Protein 6Z0M (pdb70)

Solvent-accessible surface area: 20948 Å² total; per-residue (Å²): 48,11,61,47,10,57,40,49,0,68,18,0,102,122,122,64,56,43,103,149,127,0,56,60,10,27,69,84,0,86,34,5,52,166,20,14,51,36,3,85,64,63,2,112,80,36,89,97,36,17,50,42,10,60,37,50,1,77,14,0,98,129,100,60,56,45,90,32,55,0,26,23,7,36,10,8,0,82,4,1,58,150,67,4,48,46,0,96,64,78,2,109,71,16,104,98,68,15,50,50,15,54,40,55,2,75,16,0,99,137,101,61,56,47,103,123,104,0,46,28,1,49,72,96,2,96,29,9,54,144,77,20,60,58,3,126,63,113,2,110,78,35,102,97,38,13,63,40,12,55,38,49,0,70,18,0,104,122,125,65,58,49,107,150,46,1,56,53,3,30,70,58,0,77,20,3,53,158,68,8,39,44,4,114,71,64,7,123,80,35,93,98,48,15,60,38,5,57,43,48,0,74,20,0,101,122,130,64,59,43,107,127,73,1,56,42,0,45,68,89,0,84,48,6,52,155,76,20,58,62,7,85,62,113,3,119,78,34,104,96,50,24,58,36,12,57,28,51,1,87,20,0,105,127,123,64,58,53,90,151,48,0,52,48,1,33,66,57,0,87,20,5,52,165,71,16,61,44,0,87,65,43,2,116,80,34,103,97,58,12,64,40,12,58,36,50,0,90,20,0,105,131,120,65,56,42,90,145,120,0,52,58,9,40,75,83,0,90,32,6,56,133,14,13,57,58,4,84,65,66,2,112,78,37,104,98,53,12,57,41,8,69,42,49,0,68,20,0,98,118,127,64,60,47,93,48,36,0,21,13,5,37,7,10,0,61,15,5,56,154,67,11,41,51,0,97,66,74,3,111,69,14,103,97

Structure (mmCIF, N/CA/C/O backbone):
data_6Z0M
#
_entry.id   6Z0M
#
_cell.length_a   76.875
_cell.length_b   73.097
_cell.length_c   84.128
_cell.angle_alpha   90.000
_cell.angle_beta   105.020
_cell.angle_gamma   90.000
#
_symmetry.space_group_name_H-M   'C 1 2 1'
#
loop_
_entity.id
_entity.type
_entity.pdbx_description
1 polymer 'Positive Strand'
2 polymer 'Cys-Ncap strand'
3 non-polymer 'SULFATE ION'
4 non-polymer 'ZINC ION'
5 water water
#
loop_
_atom_site.group_PDB
_atom_site.id
_atom_site.type_symbol
_atom_site.label_atom_id
_atom_site.label_alt_id
_atom_site.label_comp_id
_atom_site.label_asym_id
_atom_site.label_entity_id
_atom_site.label_seq_id
_atom_site.pdbx_PDB_ins_code
_atom_site.Cartn_x
_atom_site.Cartn_y
_atom_site.Cartn_z
_atom_site.occupancy
_atom_site.B_iso_or_equiv
_atom_site.auth_seq_id
_atom_site.auth_comp_id
_atom_site.auth_asym_id
_atom_site.auth_atom_id
_atom_site.pdbx_PDB_model_num
ATOM 7 N N . ASN A 1 2 ? 4.594 1.871 35.344 1.00 46.07 1 ASN A N 1
ATOM 8 C CA . ASN A 1 2 ? 5.053 0.534 35.707 1.00 41.56 1 ASN A CA 1
ATOM 9 C C . ASN A 1 2 ? 4.322 -0.542 34.913 1.00 36.61 1 ASN A C 1
ATOM 10 O O . ASN A 1 2 ? 3.119 -0.751 35.079 1.00 31.44 1 ASN A O 1
ATOM 21 N N . LEU A 1 3 ? 5.067 -1.237 34.053 1.00 34.88 2 LEU A N 1
ATOM 22 C CA . LEU A 1 3 ? 4.454 -2.241 33.193 1.00 33.62 2 LEU A CA 1
ATOM 23 C C . LEU A 1 3 ? 4.010 -3.468 33.980 1.00 28.11 2 LEU A C 1
ATOM 24 O O . LEU A 1 3 ? 3.002 -4.091 33.630 1.00 28.39 2 LEU A O 1
ATOM 40 N N . ALA A 1 4 ? 4.734 -3.824 35.043 1.00 30.60 3 ALA A N 1
ATOM 41 C CA . ALA A 1 4 ? 4.321 -4.956 35.866 1.00 32.77 3 ALA A CA 1
ATOM 42 C C . ALA A 1 4 ? 2.949 -4.715 36.482 1.00 29.10 3 ALA A C 1
ATOM 43 O O . ALA A 1 4 ? 2.132 -5.640 36.584 1.00 27.23 3 ALA A O 1
ATOM 50 N N . ALA A 1 5 ? 2.676 -3.476 36.898 1.00 28.41 4 ALA A N 1
ATOM 51 C CA . ALA A 1 5 ? 1.366 -3.156 37.456 1.00 26.39 4 ALA A CA 1
ATOM 52 C C . ALA A 1 5 ? 0.271 -3.304 36.408 1.00 25.06 4 ALA A C 1
ATOM 53 O O . ALA A 1 5 ? -0.836 -3.762 36.717 1.00 23.34 4 ALA A O 1
ATOM 60 N N . LEU A 1 6 ? 0.550 -2.905 35.165 1.00 20.84 5 LEU A N 1
ATOM 61 C CA . LEU A 1 6 ? -0.442 -3.056 34.108 1.00 20.25 5 LEU A CA 1
ATOM 62 C C . LEU A 1 6 ? -0.711 -4.525 33.809 1.00 19.04 5 LEU A C 1
ATOM 63 O O . LEU A 1 6 ? -1.861 -4.914 33.583 1.00 19.86 5 LEU A O 1
ATOM 79 N N . ARG A 1 7 ? 0.335 -5.357 33.801 1.00 20.48 6 ARG A N 1
ATOM 80 C CA . ARG A 1 7 ? 0.128 -6.787 33.592 1.00 19.75 6 ARG A CA 1
ATOM 81 C C . ARG A 1 7 ? -0.714 -7.387 34.708 1.00 19.39 6 ARG A C 1
ATOM 82 O O . ARG A 1 7 ? -1.612 -8.197 34.451 1.00 20.56 6 ARG A O 1
ATOM 103 N N . SER A 1 8 ? -0.434 -7.010 35.957 1.00 20.78 7 SER A N 1
ATOM 104 C CA . SER A 1 8 ? -1.239 -7.505 37.068 1.00 22.71 7 SER A CA 1
ATOM 105 C C . SER A 1 8 ? -2.700 -7.111 36.901 1.00 20.50 7 SER A C 1
ATOM 106 O O . SER A 1 8 ? -3.599 -7.931 37.116 1.00 20.66 7 SER A O 1
ATOM 114 N N . GLU A 1 9 ? -2.957 -5.862 36.508 1.00 19.41 8 GLU A N 1
ATOM 115 C CA . GLU A 1 9 ? -4.335 -5.417 36.323 1.00 20.59 8 GLU A CA 1
ATOM 116 C C . GLU A 1 9 ? -5.008 -6.165 35.180 1.00 18.48 8 GLU A C 1
ATOM 117 O O . GLU A 1 9 ? -6.185 -6.531 35.278 1.00 19.63 8 GLU A O 1
ATOM 129 N N . LEU A 1 10 ? -4.287 -6.388 34.081 1.00 17.87 9 LEU A N 1
ATOM 130 C CA . LEU A 1 10 ? -4.863 -7.126 32.963 1.00 15.68 9 LEU A CA 1
ATOM 131 C C . LEU A 1 10 ? -5.254 -8.533 33.397 1.00 16.12 9 LEU A C 1
ATOM 132 O O . LEU A 1 10 ? -6.359 -9.005 33.105 1.00 15.80 9 LEU A O 1
ATOM 148 N N . GLN A 1 11 ? -4.360 -9.212 34.115 1.00 16.13 10 GLN A N 1
ATOM 149 C CA . GLN A 1 11 ? -4.656 -10.566 34.564 1.00 15.68 10 GLN A CA 1
ATOM 150 C C . GLN A 1 11 ? -5.790 -10.580 35.579 1.00 15.96 10 GLN A C 1
ATOM 151 O O . GLN A 1 11 ? -6.584 -11.527 35.602 1.00 16.25 10 GLN A O 1
ATOM 165 N N . ALA A 1 12 ? -5.898 -9.535 36.404 1.00 15.98 11 ALA A N 1
ATOM 166 C CA . ALA A 1 12 ? -7.023 -9.435 37.327 1.00 17.54 11 ALA A CA 1
ATOM 167 C C . ALA A 1 12 ? -8.338 -9.312 36.570 1.00 15.43 11 ALA A C 1
ATOM 168 O O . ALA A 1 12 ? -9.338 -9.942 36.935 1.00 17.00 11 ALA A O 1
ATOM 175 N N . LEU A 1 13 ? -8.361 -8.491 35.518 1.00 15.68 12 LEU A N 1
ATOM 176 C CA . LEU A 1 13 ? -9.572 -8.356 34.717 1.00 15.53 12 LEU A CA 1
ATOM 177 C C . LEU A 1 13 ? -9.938 -9.678 34.056 1.00 14.78 12 LEU A C 1
ATOM 178 O O . LEU A 1 13 ? -11.122 -10.002 33.914 1.00 16.60 12 LEU A O 1
ATOM 194 N N . ARG A 1 14 ? -8.936 -10.459 33.645 1.00 15.26 13 ARG A N 1
ATOM 195 C CA . ARG A 1 14 ? -9.224 -11.771 33.076 1.00 14.77 13 ARG A CA 1
ATOM 196 C C . ARG A 1 14 ? -9.816 -12.699 34.129 1.00 16.07 13 ARG A C 1
ATOM 197 O O . ARG A 1 14 ? -10.826 -13.368 33.881 1.00 18.06 13 ARG A O 1
ATOM 218 N N . ARG A 1 15 ? -9.200 -12.752 35.314 1.00 16.34 14 ARG A N 1
ATOM 219 C CA . ARG A 1 15 ? -9.756 -13.558 36.396 1.00 17.48 14 ARG A CA 1
ATOM 220 C C . ARG A 1 15 ? -11.191 -13.160 36.697 1.00 16.07 14 ARG A C 1
ATOM 221 O O . ARG A 1 15 ? -12.011 -14.012 37.056 1.00 18.99 14 ARG A O 1
ATOM 242 N N . GLU A 1 16 ? -11.513 -11.878 36.559 1.00 16.85 15 GLU A N 1
ATOM 243 C CA . GLU A 1 16 ? -12.824 -11.369 36.929 1.00 18.70 15 GLU A CA 1
ATOM 244 C C . GLU A 1 16 ? -13.868 -11.545 35.837 1.00 16.28 15 GLU A C 1
ATOM 245 O O . GLU A 1 16 ? -15.033 -11.205 36.060 1.00 19.81 15 GLU A O 1
ATOM 257 N N . GLY A 1 17 ? -13.495 -12.075 34.677 1.00 17.09 16 GLY A N 1
ATOM 258 C CA . GLY A 1 17 ? -14.467 -12.357 33.645 1.00 18.04 16 GLY A CA 1
ATOM 259 C C . GLY A 1 17 ? -14.753 -11.217 32.700 1.00 17.02 16 GLY A C 1
ATOM 260 O O . GLY A 1 17 ? -15.821 -11.202 32.081 1.00 17.56 16 GLY A O 1
ATOM 264 N N . PHE A 1 18 ? -13.840 -10.258 32.570 1.00 16.58 17 PHE A N 1
ATOM 265 C CA . PHE A 1 18 ? -14.020 -9.193 31.600 1.00 17.72 17 PHE A CA 1
ATOM 266 C C . PHE A 1 18 ? -13.790 -9.725 30.184 1.00 17.98 17 PHE A C 1
ATOM 267 O O . PHE A 1 18 ? -13.268 -10.824 29.977 1.00 18.81 17 PHE A O 1
ATOM 284 N N . SER A 1 19 ? -14.205 -8.924 29.200 1.00 19.56 18 SER A N 1
ATOM 285 C CA . SER A 1 19 ? -14.219 -9.299 27.788 1.00 18.34 18 SER A CA 1
ATOM 286 C C . SER A 1 19 ? -12.926 -9.987 27.362 1.00 17.01 18 SER A C 1
ATOM 287 O O . SER A 1 19 ? -11.870 -9.344 27.318 1.00 19.81 18 SER A O 1
ATOM 295 N N . PRO A 1 20 ? -12.962 -11.280 27.024 1.00 18.14 19 PRO A N 1
ATOM 296 C CA . PRO A 1 20 ? -11.726 -11.935 26.562 1.00 20.53 19 PRO A CA 1
ATOM 297 C C . PRO A 1 20 ? -11.145 -11.307 25.309 1.00 19.71 19 PRO A C 1
ATOM 298 O O . PRO A 1 20 ? -9.919 -11.211 25.180 1.00 19.42 19 PRO A O 1
ATOM 309 N N . GLU A 1 21 ? -11.998 -10.877 24.379 1.00 20.90 20 GLU A N 1
ATOM 310 C CA A GLU A 1 21 ? -11.487 -10.291 23.145 0.57 21.41 20 GLU A CA 1
ATOM 311 C CA B GLU A 1 21 ? -11.521 -10.273 23.138 0.43 23.42 20 GLU A CA 1
ATOM 312 C C . GLU A 1 21 ? -10.760 -8.981 23.416 1.00 23.19 20 GLU A C 1
ATOM 313 O O . GLU A 1 21 ? -9.676 -8.748 22.868 1.00 24.08 20 GLU A O 1
ATOM 336 N N . ARG A 1 22 ? -11.321 -8.121 24.266 1.00 21.52 21 ARG A N 1
ATOM 337 C CA A ARG A 1 22 ? -10.631 -6.878 24.593 0.43 21.06 21 ARG A CA 1
ATOM 338 C CA B ARG A 1 22 ? -10.638 -6.875 24.605 0.57 21.23 21 ARG A CA 1
ATOM 339 C C . ARG A 1 22 ? -9.338 -7.152 25.351 1.00 19.59 21 ARG A C 1
ATOM 340 O O . ARG A 1 22 ? -8.315 -6.507 25.095 1.00 20.81 21 ARG A O 1
ATOM 381 N N . LEU A 1 23 ? -9.357 -8.114 26.277 1.00 18.20 22 LEU A N 1
ATOM 382 C CA . LEU A 1 23 ? -8.151 -8.433 27.033 1.00 17.91 22 LEU A CA 1
ATOM 383 C C . LEU A 1 23 ? -7.059 -8.993 26.131 1.00 18.37 22 LEU A C 1
ATOM 384 O O . LEU A 1 23 ? -5.874 -8.710 26.337 1.00 19.38 22 LEU A O 1
ATOM 400 N N . ALA A 1 24 ? -7.430 -9.798 25.135 1.00 18.48 23 ALA A N 1
ATOM 401 C CA . ALA A 1 24 ? -6.424 -10.346 24.233 1.00 20.10 23 ALA A CA 1
ATOM 402 C C . ALA A 1 24 ? -5.736 -9.235 23.452 1.00 20.33 23 ALA A C 1
ATOM 403 O O . ALA A 1 24 ? -4.514 -9.263 23.262 1.00 21.73 23 ALA A O 1
ATOM 410 N N . ALA A 1 25 ? -6.506 -8.247 22.991 1.00 22.29 24 ALA A N 1
ATOM 411 C CA . ALA A 1 25 ? -5.919 -7.127 22.263 1.00 22.73 24 ALA A CA 1
ATOM 412 C C . ALA A 1 25 ? -5.018 -6.296 23.166 1.00 20.63 24 ALA A C 1
ATOM 413 O O . ALA A 1 25 ? -3.930 -5.874 22.754 1.00 22.93 24 ALA A O 1
ATOM 420 N N . LEU A 1 26 ? -5.452 -6.041 24.401 1.00 20.23 25 LEU A N 1
ATOM 421 C CA . LEU A 1 26 ? -4.621 -5.267 25.314 1.00 20.86 25 LEU A CA 1
ATOM 422 C C . LEU A 1 26 ? -3.372 -6.042 25.712 1.00 17.13 25 LEU A C 1
ATOM 423 O O . LEU A 1 26 ? -2.294 -5.455 25.861 1.00 20.64 25 LEU A O 1
ATOM 439 N N . GLU A 1 27 ? -3.484 -7.364 25.869 1.00 18.91 26 GLU A N 1
ATOM 440 C CA . GLU A 1 27 ? -2.314 -8.143 26.261 1.00 19.62 26 GLU A CA 1
ATOM 441 C C . GLU A 1 27 ? -1.273 -8.168 25.148 1.00 16.88 26 GLU A C 1
ATOM 442 O O . GLU A 1 27 ? -0.068 -8.127 25.420 1.00 20.51 26 GLU A O 1
ATOM 454 N N . SER A 1 28 ? -1.713 -8.240 23.891 1.00 20.46 27 SER A N 1
ATOM 455 C CA A SER A 1 28 ? -0.765 -8.185 22.783 0.41 22.09 27 SER A CA 1
ATOM 456 C CA B SER A 1 28 ? -0.766 -8.186 22.783 0.38 22.55 27 SER A CA 1
ATOM 457 C CA C SER A 1 28 ? -0.766 -8.185 22.782 0.20 21.44 27 SER A CA 1
ATOM 458 C C . SER A 1 28 ? 0.016 -6.878 22.800 1.00 21.36 27 SER A C 1
ATOM 459 O O . SER A 1 28 ? 1.229 -6.867 22.559 1.00 22.86 27 SER A O 1
ATOM 481 N N . ARG A 1 29 ? -0.662 -5.764 23.087 1.00 20.18 28 ARG A N 1
ATOM 482 C CA . ARG A 1 29 ? 0.034 -4.486 23.193 1.00 21.06 28 ARG A CA 1
ATOM 483 C C . ARG A 1 29 ? 0.975 -4.482 24.390 1.00 19.22 28 ARG A C 1
ATOM 484 O O . ARG A 1 29 ? 2.112 -4.003 24.295 1.00 21.19 28 ARG A O 1
ATOM 505 N N . LEU A 1 30 ? 0.512 -5.008 25.526 1.00 19.45 29 LEU A N 1
ATOM 506 C CA . LEU A 1 30 ? 1.352 -5.108 26.714 1.00 18.53 29 LEU A CA 1
ATOM 507 C C . LEU A 1 30 ? 2.614 -5.911 26.429 1.00 17.59 29 LEU A C 1
ATOM 508 O O . LEU A 1 30 ? 3.722 -5.499 26.791 1.00 19.41 29 LEU A O 1
ATOM 524 N N . GLN A 1 31 ? 2.465 -7.066 25.779 1.00 18.45 30 GLN A N 1
ATOM 525 C CA . GLN A 1 31 ? 3.619 -7.920 25.525 1.00 20.24 30 GLN A CA 1
ATOM 526 C C . GLN A 1 31 ? 4.625 -7.230 24.614 1.00 19.43 30 GLN A C 1
ATOM 527 O O . GLN A 1 31 ? 5.839 -7.370 24.802 1.00 20.54 30 GLN A O 1
ATOM 541 N N . ALA A 1 32 ? 4.140 -6.479 23.622 1.00 19.35 31 ALA A N 1
ATOM 542 C CA . ALA A 1 32 ? 5.050 -5.747 22.747 1.00 21.28 31 ALA A CA 1
ATOM 543 C C . ALA A 1 32 ? 5.808 -4.678 23.521 1.00 20.79 31 ALA A C 1
ATOM 544 O O . ALA A 1 32 ? 7.011 -4.483 23.312 1.00 21.54 31 ALA A O 1
ATOM 551 N N . LEU A 1 33 ? 5.126 -3.981 24.432 1.00 20.16 32 LEU A N 1
ATOM 552 C CA . LEU A 1 33 ? 5.808 -2.969 25.229 1.00 19.74 32 LEU A CA 1
ATOM 553 C C . LEU A 1 33 ? 6.831 -3.610 26.157 1.00 19.45 32 LEU A C 1
ATOM 554 O O . LEU A 1 33 ? 7.916 -3.059 26.371 1.00 21.21 32 LEU A O 1
ATOM 570 N N . GLU A 1 34 ? 6.506 -4.780 26.713 1.00 19.95 33 GLU A N 1
ATOM 571 C CA A GLU A 1 34 ? 7.457 -5.477 27.571 0.60 23.37 33 GLU A CA 1
ATOM 572 C CA B GLU A 1 34 ? 7.460 -5.473 27.572 0.40 21.75 33 GLU A CA 1
ATOM 573 C C . GLU A 1 34 ? 8.726 -5.833 26.807 1.00 23.63 33 GLU A C 1
ATOM 574 O O . GLU A 1 34 ? 9.836 -5.713 27.340 1.00 24.78 33 GLU A O 1
ATOM 597 N N . ARG A 1 35 ? 8.584 -6.270 25.553 1.00 22.30 34 ARG A N 1
ATOM 598 C CA A ARG A 1 35 ? 9.760 -6.596 24.752 0.50 19.87 34 ARG A CA 1
ATOM 599 C CA B ARG A 1 35 ? 9.760 -6.596 24.753 0.50 21.38 34 ARG A CA 1
ATOM 600 C C . ARG A 1 35 ? 10.564 -5.347 24.417 1.00 20.16 34 ARG A C 1
ATOM 601 O O . ARG A 1 35 ? 11.800 -5.365 24.471 1.00 22.80 34 ARG A O 1
ATOM 642 N N . ARG A 1 36 ? 9.885 -4.252 24.065 1.00 19.82 35 ARG A N 1
ATOM 643 C CA . ARG A 1 36 ? 10.602 -3.015 23.774 1.00 20.69 35 ARG A CA 1
ATOM 644 C C . ARG A 1 36 ? 11.310 -2.494 25.017 1.00 20.99 35 ARG A C 1
ATOM 645 O O . ARG A 1 36 ? 12.425 -1.968 24.934 1.00 21.06 35 ARG A O 1
ATOM 666 N N . LEU A 1 37 ? 10.675 -2.633 26.181 1.00 20.94 36 LEU A N 1
ATOM 667 C CA A LEU A 1 37 ? 11.302 -2.174 27.414 0.45 23.16 36 LEU A CA 1
ATOM 668 C CA B LEU A 1 37 ? 11.292 -2.187 27.425 0.55 22.96 36 LEU A CA 1
ATOM 669 C C . LEU A 1 37 ? 12.541 -3.000 27.739 1.00 22.97 36 LEU A C 1
ATOM 670 O O . LEU A 1 37 ? 13.561 -2.449 28.169 1.00 22.71 36 LEU A O 1
ATOM 701 N N . ALA A 1 38 ? 12.477 -4.317 27.529 1.00 22.65 37 ALA A N 1
ATOM 702 C CA . ALA A 1 38 ? 13.640 -5.163 27.769 1.00 25.65 37 ALA A CA 1
ATOM 703 C C . ALA A 1 38 ? 14.778 -4.813 26.819 1.00 24.85 37 ALA A C 1
ATOM 704 O O . ALA A 1 38 ? 15.949 -4.816 27.214 1.00 24.78 37 ALA A O 1
ATOM 711 N N . ALA A 1 39 ? 14.454 -4.518 25.557 1.00 24.77 38 ALA A N 1
ATOM 712 C CA . ALA A 1 39 ? 15.486 -4.141 24.596 1.00 22.92 38 ALA A CA 1
ATOM 713 C C . ALA A 1 39 ? 16.146 -2.824 24.987 1.00 22.50 38 ALA A C 1
ATOM 714 O O . ALA A 1 39 ? 17.374 -2.691 24.918 1.00 23.86 38 ALA A O 1
ATOM 721 N N . LEU A 1 40 ? 15.347 -1.837 25.396 1.00 21.21 39 LEU A N 1
ATOM 722 C CA . LEU A 1 40 ? 15.911 -0.575 25.863 1.00 21.98 39 LEU A CA 1
ATOM 723 C C . LEU A 1 40 ? 16.819 -0.795 27.067 1.00 22.93 39 LEU A C 1
ATOM 724 O O . LEU A 1 40 ? 17.923 -0.241 27.132 1.00 22.19 39 LEU A O 1
ATOM 740 N N . ARG A 1 41 ? 16.370 -1.600 28.034 1.00 24.62 40 ARG A N 1
ATOM 741 C CA A ARG A 1 41 ? 17.201 -1.885 29.199 0.65 24.52 40 ARG A CA 1
ATOM 742 C CA B ARG A 1 41 ? 17.199 -1.888 29.199 0.35 25.25 40 ARG A CA 1
ATOM 743 C C . ARG A 1 41 ? 18.527 -2.509 28.785 1.00 25.07 40 ARG A C 1
ATOM 744 O O . ARG A 1 41 ? 19.584 -2.152 29.320 1.00 25.53 40 ARG A O 1
ATOM 785 N N . SER A 1 42 ? 18.493 -3.438 27.828 1.00 25.05 41 SER A N 1
ATOM 786 C CA A SER A 1 42 ? 19.722 -4.094 27.397 0.48 26.78 41 SER A CA 1
ATOM 787 C CA B SER A 1 42 ? 19.720 -4.095 27.392 0.52 27.24 41 SER A CA 1
ATOM 788 C C . SER A 1 42 ? 20.687 -3.101 26.762 1.00 25.87 41 SER A C 1
ATOM 789 O O . SER A 1 42 ? 21.898 -3.167 26.998 1.00 27.51 41 SER A O 1
ATOM 804 N N . ARG A 1 43 ? 20.173 -2.171 25.952 1.00 24.53 42 ARG A N 1
ATOM 805 C CA A ARG A 1 43 ? 21.059 -1.208 25.305 0.42 25.71 42 ARG A CA 1
ATOM 806 C CA B ARG A 1 43 ? 21.049 -1.199 25.302 0.58 23.35 42 ARG A CA 1
ATOM 807 C C . ARG A 1 43 ? 21.650 -0.232 26.314 1.00 23.78 42 ARG A C 1
ATOM 808 O O . ARG A 1 43 ? 22.808 0.178 26.180 1.00 23.65 42 ARG A O 1
ATOM 849 N N . LEU A 1 44 ? 20.878 0.151 27.334 1.00 22.68 43 LEU A N 1
ATOM 850 C CA . LEU A 1 44 ? 21.435 1.000 28.382 1.00 24.05 43 LEU A CA 1
ATOM 851 C C . LEU A 1 44 ? 22.528 0.265 29.148 1.00 27.08 43 LEU A C 1
ATOM 852 O O . LEU A 1 44 ? 23.548 0.859 29.514 1.00 27.45 43 LEU A O 1
ATOM 868 N N . GLN A 1 45 ? 22.334 -1.034 29.391 1.00 28.81 44 GLN A N 1
ATOM 869 C CA . GLN A 1 45 ? 23.370 -1.829 30.040 1.00 30.00 44 GLN A CA 1
ATOM 870 C C . GLN A 1 45 ? 24.615 -1.923 29.168 1.00 30.57 44 GLN A C 1
ATOM 871 O O . GLN A 1 45 ? 25.740 -1.778 29.660 1.00 33.26 44 GLN A O 1
ATOM 885 N N . ALA A 1 46 ? 24.433 -2.164 27.867 1.00 31.57 45 ALA A N 1
ATOM 886 C CA . ALA A 1 46 ? 25.576 -2.258 26.966 1.00 32.10 45 ALA A CA 1
ATOM 887 C C . ALA A 1 46 ? 26.353 -0.949 26.925 1.00 31.45 45 ALA A C 1
ATOM 888 O O . ALA A 1 46 ? 27.589 -0.953 26.870 1.00 34.11 45 ALA A O 1
ATOM 895 N N . LEU A 1 47 ? 25.647 0.184 26.947 1.00 30.61 46 LEU A N 1
ATOM 896 C CA . LEU A 1 47 ? 26.327 1.475 26.964 1.00 28.05 46 LEU A CA 1
ATOM 897 C C . LEU A 1 47 ? 27.077 1.679 28.275 1.00 31.44 46 LEU A C 1
ATOM 898 O O . LEU A 1 47 ? 28.235 2.113 28.275 1.00 32.95 46 LEU A O 1
ATOM 914 N N . ARG A 1 48 ? 26.435 1.358 29.401 1.00 33.26 47 ARG A N 1
ATOM 915 C CA . ARG A 1 48 ? 27.094 1.486 30.696 1.00 34.79 47 ARG A CA 1
ATOM 916 C C . ARG A 1 48 ? 28.332 0.603 30.774 1.00 38.41 47 ARG A C 1
ATOM 917 O O . ARG A 1 48 ? 29.384 1.035 31.260 1.00 41.95 47 ARG A O 1
ATOM 938 N N . GLY A 1 49 ? 28.231 -0.633 30.297 1.00 39.63 48 GLY A N 1
ATOM 939 C CA . GLY A 1 49 ? 29.329 -1.578 30.385 1.00 45.48 48 GLY A CA 1
ATOM 940 C C . GLY A 1 49 ? 30.507 -1.224 29.499 1.00 49.98 48 GLY A C 1
ATOM 941 O O . GLY A 1 49 ? 31.653 -1.542 29.822 1.00 54.54 48 GLY A O 1
ATOM 954 N N . CYS B 2 2 ? 9.880 -0.651 35.725 1.00 62.61 1 CYS B N 1
ATOM 955 C CA . CYS B 2 2 ? 9.933 0.749 36.122 1.00 60.24 1 CYS B CA 1
ATOM 956 C C . CYS B 2 2 ? 10.616 1.609 35.057 1.00 56.03 1 CYS B C 1
ATOM 957 O O . CYS B 2 2 ? 11.844 1.658 34.983 1.00 52.75 1 CYS B O 1
ATOM 964 N N . LEU B 2 3 ? 9.814 2.283 34.228 1.00 48.54 2 LEU B N 1
ATOM 965 C CA . LEU B 2 3 ? 10.378 3.240 33.281 1.00 47.08 2 LEU B CA 1
ATOM 966 C C . LEU B 2 3 ? 11.173 4.326 33.990 1.00 39.45 2 LEU B C 1
ATOM 967 O O . LEU B 2 3 ? 12.151 4.840 33.436 1.00 33.53 2 LEU B O 1
ATOM 983 N N . ALA B 2 4 ? 10.773 4.690 35.209 1.00 42.22 3 ALA B N 1
ATOM 984 C CA . ALA B 2 4 ? 11.525 5.690 35.959 1.00 41.73 3 ALA B CA 1
ATOM 985 C C . ALA B 2 4 ? 12.959 5.233 36.193 1.00 37.66 3 ALA B C 1
ATOM 986 O O . ALA B 2 4 ? 13.891 6.044 36.151 1.00 35.22 3 ALA B O 1
ATOM 993 N N . ALA B 2 5 ? 13.158 3.936 36.439 1.00 36.24 4 ALA B N 1
ATOM 994 C CA . ALA B 2 5 ? 14.513 3.432 36.638 1.00 34.17 4 ALA B CA 1
ATOM 995 C C . ALA B 2 5 ? 15.348 3.579 35.371 1.00 32.41 4 ALA B C 1
ATOM 996 O O . ALA B 2 5 ? 16.519 3.971 35.434 1.00 31.49 4 ALA B O 1
ATOM 1003 N N . LEU B 2 6 ? 14.763 3.280 34.208 1.00 29.59 5 LEU B N 1
ATOM 1004 C CA . LEU B 2 6 ? 15.500 3.455 32.961 1.00 28.53 5 LEU B CA 1
ATOM 1005 C C . LEU B 2 6 ? 15.767 4.927 32.679 1.00 25.20 5 LEU B C 1
ATOM 1006 O O . LEU B 2 6 ? 16.846 5.286 32.196 1.00 26.63 5 LEU B O 1
ATOM 1022 N N . ARG B 2 7 ? 14.796 5.796 32.968 1.00 25.33 6 ARG B N 1
ATOM 1023 C CA . ARG B 2 7 ? 15.019 7.225 32.785 1.00 24.95 6 ARG B CA 1
ATOM 1024 C C . ARG B 2 7 ? 16.142 7.722 33.687 1.00 24.24 6 ARG B C 1
ATOM 1025 O O . ARG B 2 7 ? 17.005 8.495 33.251 1.00 23.69 6 ARG B O 1
ATOM 1046 N N . SER B 2 8 ? 16.154 7.281 34.947 1.00 25.87 7 SER B N 1
ATOM 1047 C CA A SER B 2 8 ? 17.215 7.687 35.862 0.53 27.39 7 SER B CA 1
ATOM 1048 C CA B SER B 2 8 ? 17.216 7.689 35.861 0.47 28.39 7 SER B CA 1
ATOM 1049 C C . SER B 2 8 ? 18.574 7.200 35.376 1.00 26.34 7 SER B C 1
ATOM 1050 O O . SER B 2 8 ? 19.572 7.924 35.471 1.00 24.67 7 SER B O 1
ATOM 1065 N N . GLU B 2 9 ? 18.632 5.972 34.854 1.00 25.45 8 GLU B N 1
ATOM 1066 C CA . GLU B 2 9 ? 19.893 5.450 34.336 1.00 22.92 8 GLU B CA 1
ATOM 1067 C C . GLU B 2 9 ? 20.333 6.217 33.097 1.00 21.06 8 GLU B C 1
ATOM 1068 O O . GLU B 2 9 ? 21.517 6.537 32.948 1.00 23.66 8 GLU B O 1
ATOM 1080 N N . LEU B 2 10 ? 19.397 6.512 32.193 1.00 20.43 9 LEU B N 1
ATOM 1081 C CA . LEU B 2 10 ? 19.744 7.265 30.994 1.00 20.13 9 LEU B CA 1
ATOM 1082 C C . LEU B 2 10 ? 20.296 8.637 31.363 1.00 18.49 9 LEU B C 1
ATOM 1083 O O . LEU B 2 10 ? 21.314 9.078 30.820 1.00 19.76 9 LEU B O 1
ATOM 1099 N N . GLN B 2 11 ? 19.638 9.321 32.302 1.00 19.12 10 GLN B N 1
ATOM 1100 C CA A GLN B 2 11 ? 20.100 10.641 32.729 0.50 19.16 10 GLN B CA 1
ATOM 1101 C CA B GLN B 2 11 ? 20.110 10.641 32.702 0.50 20.15 10 GLN B CA 1
ATOM 1102 C C . GLN B 2 11 ? 21.456 10.555 33.414 1.00 19.52 10 GLN B C 1
ATOM 1103 O O . GLN B 2 11 ? 22.305 11.439 33.247 1.00 19.91 10 GLN B O 1
ATOM 1130 N N . ALA B 2 12 ? 21.673 9.501 34.204 1.00 19.91 11 ALA B N 1
ATOM 1131 C CA . ALA B 2 12 ? 22.963 9.332 34.862 1.00 21.10 11 ALA B CA 1
ATOM 1132 C C . ALA B 2 12 ? 24.069 9.120 33.837 1.00 20.91 11 ALA B C 1
ATOM 1133 O O . ALA B 2 12 ? 25.155 9.701 33.954 1.00 21.46 11 ALA B O 1
ATOM 1140 N N . LEU B 2 13 ? 23.811 8.293 32.822 1.00 20.30 12 LEU B N 1
ATOM 1141 C CA . LEU B 2 13 ? 24.803 8.085 31.774 1.00 19.22 12 LEU B CA 1
ATOM 1142 C C . LEU B 2 13 ? 25.101 9.386 31.044 1.00 18.32 12 LEU B C 1
ATOM 1143 O O . LEU B 2 13 ? 26.248 9.646 30.661 1.00 20.26 12 LEU B O 1
ATOM 1159 N N . ARG B 2 14 ? 24.084 10.228 30.855 1.00 19.00 13 ARG B N 1
ATOM 1160 C CA . ARG B 2 14 ? 24.315 11.515 30.210 1.00 18.64 13 ARG B CA 1
ATOM 1161 C C . ARG B 2 14 ? 25.191 12.412 31.075 1.00 19.10 13 ARG B C 1
ATOM 1162 O O . ARG B 2 14 ? 26.160 13.003 30.585 1.00 21.24 13 ARG B O 1
ATOM 1183 N N . ARG B 2 15 ? 24.872 12.524 32.368 1.00 19.29 14 ARG B N 1
ATOM 1184 C CA . ARG B 2 15 ? 25.700 13.336 33.257 1.00 19.95 14 ARG B CA 1
ATOM 1185 C C . ARG B 2 15 ? 27.145 12.858 33.243 1.00 20.20 14 ARG B C 1
ATOM 1186 O O . ARG B 2 15 ? 28.078 13.665 33.340 1.00 24.44 14 ARG B O 1
ATOM 1207 N N . GLU B 2 16 ? 27.350 11.548 33.127 1.00 21.72 15 GLU B N 1
ATOM 1208 C CA . GLU B 2 16 ? 28.684 10.964 33.173 1.00 22.07 15 GLU B CA 1
ATOM 1209 C C . GLU B 2 16 ? 29.398 11.005 31.830 1.00 21.94 15 GLU B C 1
ATOM 1210 O O . GLU B 2 16 ? 30.529 10.514 31.734 1.00 24.00 15 GLU B O 1
ATOM 1222 N N . GLY B 2 17 ? 28.773 11.577 30.804 1.00 22.19 16 GLY B N 1
ATOM 1223 C CA . GLY B 2 17 ? 29.441 11.807 29.541 1.00 23.08 16 GLY B CA 1
ATOM 1224 C C . GLY B 2 17 ? 29.434 10.644 28.582 1.00 24.07 16 GLY B C 1
ATOM 1225 O O . GLY B 2 17 ? 30.246 10.623 27.653 1.00 28.57 16 GLY B O 1
ATOM 1229 N N . PHE B 2 18 ? 28.520 9.693 28.743 1.00 21.58 17 PHE B N 1
ATOM 1230 C CA . PHE B 2 18 ? 28.445 8.608 27.782 1.00 22.09 17 PHE B CA 1
ATOM 1231 C C . PHE B 2 18 ? 27.873 9.126 26.465 1.00 22.41 17 PHE B C 1
ATOM 1232 O O . PHE B 2 18 ? 27.269 10.201 26.401 1.00 23.15 17 PHE B O 1
ATOM 1249 N N . SER B 2 19 ? 28.039 8.321 25.411 1.00 24.35 18 SER B N 1
ATOM 1250 C CA . SER B 2 19 ? 27.764 8.740 24.040 1.00 25.58 18 SER B CA 1
ATOM 1251 C C . SER B 2 19 ? 26.478 9.548 23.932 1.00 23.50 18 SER B C 1
ATOM 1252 O O . SER B 2 19 ? 25.382 8.997 24.092 1.00 24.15 18 SER B O 1
ATOM 1260 N N . PRO B 2 20 ? 26.568 10.853 23.648 1.00 25.56 19 PRO B N 1
ATOM 1261 C CA . PRO B 2 20 ? 25.335 11.639 23.480 1.00 24.10 19 PRO B CA 1
ATOM 1262 C C . PRO B 2 20 ? 24.469 11.149 22.336 1.00 21.42 19 PRO B C 1
ATOM 1263 O O . PRO B 2 20 ? 23.236 11.183 22.437 1.00 22.20 19 PRO B O 1
ATOM 1274 N N . GLU B 2 21 ? 25.084 10.687 21.246 1.00 22.30 20 GLU B N 1
ATOM 1275 C CA . GLU B 2 21 ? 24.309 10.244 20.092 1.00 23.86 20 GLU B CA 1
ATOM 1276 C C . GLU B 2 21 ? 23.524 8.976 20.405 1.00 22.27 20 GLU B C 1
ATOM 1277 O O . GLU B 2 21 ? 22.361 8.844 20.003 1.00 23.58 20 GLU B O 1
ATOM 1289 N N . GLU B 2 22 ? 24.136 8.030 21.119 1.00 21.50 21 GLU B N 1
ATOM 1290 C CA A GLU B 2 22 ? 23.412 6.822 21.502 0.56 23.38 21 GLU B CA 1
ATOM 1291 C CA B GLU B 2 22 ? 23.413 6.823 21.501 0.44 22.78 21 GLU B CA 1
ATOM 1292 C C . GLU B 2 22 ? 22.334 7.132 22.532 1.00 20.77 21 GLU B C 1
ATOM 1293 O O . GLU B 2 22 ? 21.230 6.579 22.468 1.00 21.92 21 GLU B O 1
ATOM 1316 N N . LEU B 2 23 ? 22.632 8.016 23.487 1.00 20.86 22 LEU B N 1
ATOM 1317 C CA . LEU B 2 23 ? 21.639 8.379 24.494 1.00 19.90 22 LEU B CA 1
ATOM 1318 C C . LEU B 2 23 ? 20.446 9.084 23.863 1.00 17.99 22 LEU B C 1
ATOM 1319 O O . LEU B 2 23 ? 19.304 8.895 24.298 1.00 19.38 22 LEU B O 1
ATOM 1335 N N . ALA B 2 24 ? 20.688 9.912 22.843 1.00 19.90 23 ALA B N 1
ATOM 1336 C CA . ALA B 2 24 ? 19.579 10.591 22.182 1.00 21.24 23 ALA B CA 1
ATOM 1337 C C . ALA B 2 24 ? 18.652 9.587 21.510 1.00 18.74 23 ALA B C 1
ATOM 1338 O O . ALA B 2 24 ? 17.425 9.721 21.574 1.00 20.01 23 ALA B O 1
ATOM 1345 N N . ALA B 2 25 ? 19.222 8.564 20.870 1.00 20.13 24 ALA B N 1
ATOM 1346 C CA . ALA B 2 25 ? 18.399 7.542 20.234 1.00 22.36 24 ALA B CA 1
ATOM 1347 C C . ALA B 2 25 ? 17.607 6.754 21.270 1.00 21.74 24 ALA B C 1
ATOM 1348 O O . ALA B 2 25 ? 16.421 6.468 21.068 1.00 23.04 24 ALA B O 1
ATOM 1355 N N . LEU B 2 26 ? 18.243 6.403 22.390 1.00 21.92 25 LEU B N 1
ATOM 1356 C CA . LEU B 2 26 ? 17.545 5.657 23.432 1.00 19.25 25 LEU B CA 1
ATOM 1357 C C . LEU B 2 26 ? 16.480 6.508 24.109 1.00 21.66 25 LEU B C 1
ATOM 1358 O O . LEU B 2 26 ? 15.422 5.996 24.491 1.00 22.31 25 LEU B O 1
ATOM 1374 N N . GLU B 2 27 ? 16.740 7.806 24.279 1.00 19.53 26 GLU B N 1
ATOM 1375 C CA A GLU B 2 27 ? 15.750 8.672 24.908 0.48 19.67 26 GLU B CA 1
ATOM 1376 C CA B GLU B 2 27 ? 15.744 8.663 24.912 0.52 20.07 26 GLU B CA 1
ATOM 1377 C C . GLU B 2 27 ? 14.498 8.801 24.050 1.00 18.64 26 GLU B C 1
ATOM 1378 O O . GLU B 2 27 ? 13.388 8.902 24.584 1.00 21.09 26 GLU B O 1
ATOM 1401 N N . SER B 2 28 ? 14.651 8.800 22.724 1.00 20.22 27 SER B N 1
ATOM 1402 C CA A SER B 2 28 ? 13.476 8.841 21.861 0.52 21.51 27 SER B CA 1
ATOM 1403 C CA B SER B 2 28 ? 13.482 8.834 21.850 0.48 21.22 27 SER B CA 1
ATOM 1404 C C . SER B 2 28 ? 12.596 7.616 22.080 1.00 21.35 27 SER B C 1
ATOM 1405 O O . SER B 2 28 ? 11.365 7.727 22.102 1.00 25.08 27 SER B O 1
ATOM 1420 N N . GLU B 2 29 ? 13.208 6.442 22.254 1.00 22.35 28 GLU B N 1
ATOM 1421 C CA . GLU B 2 29 ? 12.429 5.229 22.490 1.00 22.31 28 GLU B CA 1
ATOM 1422 C C . GLU B 2 29 ? 11.844 5.216 23.896 1.00 22.16 28 GLU B C 1
ATOM 1423 O O . GLU B 2 29 ? 10.706 4.775 24.095 1.00 25.47 28 GLU B O 1
ATOM 1435 N N . LEU B 2 30 ? 12.606 5.685 24.885 1.00 20.94 29 LEU B N 1
ATOM 1436 C CA . LEU B 2 30 ? 12.074 5.777 26.240 1.00 22.41 29 LEU B CA 1
ATOM 1437 C C . LEU B 2 30 ? 10.847 6.676 26.279 1.00 21.09 29 LEU B C 1
ATOM 1438 O O . LEU B 2 30 ? 9.843 6.345 26.921 1.00 21.54 29 LEU B O 1
ATOM 1454 N N . GLN B 2 31 ? 10.908 7.819 25.596 1.00 20.32 30 GLN B N 1
ATOM 1455 C CA A GLN B 2 31 ? 9.754 8.707 25.547 0.53 22.92 30 GLN B CA 1
ATOM 1456 C CA B GLN B 2 31 ? 9.756 8.713 25.536 0.47 24.26 30 GLN B CA 1
ATOM 1457 C C . GLN B 2 31 ? 8.565 8.023 24.885 1.00 22.87 30 GLN B C 1
ATOM 1458 O O . GLN B 2 31 ? 7.425 8.169 25.341 1.00 22.25 30 GLN B O 1
ATOM 1485 N N . ALA B 2 32 ? 8.812 7.264 23.815 1.00 20.69 31 ALA B N 1
ATOM 1486 C CA . ALA B 2 32 ? 7.725 6.563 23.141 1.00 20.80 31 ALA B CA 1
ATOM 1487 C C . ALA B 2 32 ? 7.085 5.529 24.057 1.00 21.74 31 ALA B C 1
ATOM 1488 O O . ALA B 2 32 ? 5.859 5.380 24.073 1.00 24.82 31 ALA B O 1
ATOM 1495 N N . LEU B 2 33 ? 7.897 4.804 24.831 1.00 23.12 32 LEU B N 1
ATOM 1496 C CA . LEU B 2 33 ? 7.340 3.812 25.745 1.00 22.76 32 LEU B CA 1
ATOM 1497 C C . LEU B 2 33 ? 6.534 4.473 26.855 1.00 23.52 32 LEU B C 1
ATOM 1498 O O . LEU B 2 33 ? 5.510 3.933 27.290 1.00 26.97 32 LEU B O 1
ATOM 1514 N N . GLU B 2 34 ? 6.978 5.639 27.326 1.00 22.12 33 GLU B N 1
ATOM 1515 C CA . GLU B 2 34 ? 6.211 6.358 28.338 1.00 22.20 33 GLU B CA 1
ATOM 1516 C C . GLU B 2 34 ? 4.826 6.722 27.816 1.00 22.73 33 GLU B C 1
ATOM 1517 O O . GLU B 2 34 ? 3.826 6.567 28.527 1.00 27.27 33 GLU B O 1
ATOM 1529 N N . ARG B 2 35 ? 4.745 7.192 26.569 1.00 24.05 34 ARG B N 1
ATOM 1530 C CA . ARG B 2 35 ? 3.446 7.498 25.978 1.00 25.62 34 ARG B CA 1
ATOM 1531 C C . ARG B 2 35 ? 2.596 6.240 25.857 1.00 30.00 34 ARG B C 1
ATOM 1532 O O . ARG B 2 35 ? 1.411 6.236 26.208 1.00 27.50 34 ARG B O 1
ATOM 1553 N N . GLU B 2 36 ? 3.192 5.156 25.356 1.00 26.00 35 GLU B N 1
ATOM 1554 C CA . GLU B 2 36 ? 2.438 3.924 25.149 1.00 25.99 35 GLU B CA 1
ATOM 1555 C C . GLU B 2 36 ? 1.910 3.367 26.464 1.00 25.84 35 GLU B C 1
ATOM 1556 O O . GLU B 2 36 ? 0.787 2.852 26.521 1.00 25.49 35 GLU B O 1
ATOM 1568 N N . LEU B 2 37 ? 2.710 3.448 27.529 1.00 23.40 36 LEU B N 1
ATOM 1569 C CA . LEU B 2 37 ? 2.262 2.949 28.825 1.00 23.39 36 LEU B CA 1
ATOM 1570 C C . LEU B 2 37 ? 1.054 3.731 29.321 1.00 24.48 36 LEU B C 1
ATOM 1571 O O . LEU B 2 37 ? 0.066 3.147 29.781 1.00 25.35 36 LEU B O 1
ATOM 1587 N N . ALA B 2 38 ? 1.119 5.061 29.245 1.00 26.98 37 ALA B N 1
ATOM 1588 C CA . ALA B 2 38 ? -0.004 5.876 29.692 1.00 31.75 37 ALA B CA 1
ATOM 1589 C C . ALA B 2 38 ? -1.268 5.540 28.913 1.00 30.32 37 ALA B C 1
ATOM 1590 O O . ALA B 2 38 ? -2.359 5.461 29.489 1.00 31.92 37 ALA B O 1
ATOM 1597 N N . ALA B 2 39 ? -1.138 5.323 27.602 1.00 28.53 38 ALA B N 1
ATOM 1598 C CA . ALA B 2 39 ? -2.300 4.968 26.795 1.00 31.19 38 ALA B CA 1
ATOM 1599 C C . ALA B 2 39 ? -2.865 3.617 27.209 1.00 30.17 38 ALA B C 1
ATOM 1600 O O . ALA B 2 39 ? -4.085 3.459 27.340 1.00 29.86 38 ALA B O 1
ATOM 1607 N N . LEU B 2 40 ? -1.996 2.627 27.418 1.00 24.65 39 LEU B N 1
ATOM 1608 C CA . LEU B 2 40 ? -2.476 1.307 27.816 1.00 26.12 39 LEU B CA 1
ATOM 1609 C C . LEU B 2 40 ? -3.135 1.354 29.188 1.00 27.00 39 LEU B C 1
ATOM 1610 O O . LEU B 2 40 ? -4.179 0.726 29.402 1.00 26.17 39 LEU B O 1
ATOM 1626 N N . ARG B 2 41 ? -2.544 2.093 30.130 1.00 23.33 40 ARG B N 1
ATOM 1627 C CA . ARG B 2 41 ? -3.162 2.238 31.442 1.00 27.69 40 ARG B CA 1
ATOM 1628 C C . ARG B 2 41 ? -4.576 2.789 31.317 1.00 25.35 40 ARG B C 1
ATOM 1629 O O . ARG B 2 41 ? -5.498 2.317 31.992 1.00 27.44 40 ARG B O 1
ATOM 1650 N N . SER B 2 42 ? -4.766 3.788 30.452 1.00 27.51 41 SER B N 1
ATOM 1651 C CA A SER B 2 42 ? -6.091 4.376 30.288 0.62 30.06 41 SER B CA 1
ATOM 1652 C CA B SER B 2 42 ? -6.090 4.378 30.282 0.38 29.67 41 SER B CA 1
ATOM 1653 C C . SER B 2 42 ? -7.080 3.361 29.729 1.00 30.87 41 SER B C 1
ATOM 1654 O O . SER B 2 42 ? -8.244 3.324 30.147 1.00 32.30 41 SER B O 1
ATOM 1669 N N . GLU B 2 43 ? -6.640 2.529 28.783 1.00 28.70 42 GLU B N 1
ATOM 1670 C CA . GLU B 2 43 ? -7.536 1.521 28.226 1.00 31.02 42 GLU B CA 1
ATOM 1671 C C . GLU B 2 43 ? -7.927 0.492 29.279 1.00 28.36 42 GLU B C 1
ATOM 1672 O O . GLU B 2 43 ? -9.083 0.057 29.330 1.00 28.95 42 GLU B O 1
ATOM 1684 N N . LEU B 2 44 ? -6.979 0.089 30.128 1.00 24.90 43 LEU B N 1
ATOM 1685 C CA . LEU B 2 44 ? -7.304 -0.847 31.199 1.00 24.18 43 LEU B CA 1
ATOM 1686 C C . LEU B 2 44 ? -8.279 -0.227 32.191 1.00 24.43 43 LEU B C 1
ATOM 1687 O O . LEU B 2 44 ? -9.211 -0.893 32.656 1.00 25.79 43 LEU B O 1
ATOM 1703 N N . GLN B 2 45 ? -8.077 1.048 32.531 1.00 25.44 44 GLN B N 1
ATOM 1704 C CA . GLN B 2 45 ? -9.024 1.740 33.399 1.00 30.82 44 GLN B CA 1
ATOM 1705 C C . GLN B 2 45 ? -10.411 1.783 32.771 1.00 30.44 44 GLN B C 1
ATOM 1706 O O . GLN B 2 45 ? -11.418 1.571 33.457 1.00 32.98 44 GLN B O 1
ATOM 1720 N N . ALA B 2 46 ? -10.484 2.055 31.466 1.00 29.85 45 ALA B N 1
ATOM 1721 C CA . ALA B 2 46 ? -11.781 2.126 30.801 1.00 33.15 45 ALA B CA 1
ATOM 1722 C C . ALA B 2 46 ? -12.475 0.772 30.810 1.00 32.38 45 ALA B C 1
ATOM 1723 O O . ALA B 2 46 ? -13.697 0.692 30.989 1.00 35.26 45 ALA B O 1
ATOM 1730 N N . LEU B 2 47 ? -11.713 -0.307 30.618 1.00 29.35 46 LEU B N 1
ATOM 1731 C CA . LEU B 2 47 ? -12.297 -1.643 30.670 1.00 27.15 46 LEU B CA 1
ATOM 1732 C C . LEU B 2 47 ? -12.779 -1.971 32.078 1.00 29.52 46 LEU B C 1
ATOM 1733 O O . LEU B 2 47 ? -13.885 -2.494 32.257 1.00 29.42 46 LEU B O 1
ATOM 1749 N N . ARG B 2 48 ? -11.964 -1.658 33.089 1.00 28.01 47 ARG B N 1
ATOM 1750 C CA . ARG B 2 48 ? -12.362 -1.894 34.475 1.00 29.12 47 ARG B CA 1
ATOM 1751 C C . ARG B 2 48 ? -13.625 -1.114 34.824 1.00 32.28 47 ARG B C 1
ATOM 1752 O O . ARG B 2 48 ? -14.536 -1.649 35.468 1.00 34.49 47 ARG B O 1
ATOM 1773 N N . GLY B 2 49 ? -13.699 0.148 34.410 1.00 34.81 48 GLY B N 1
ATOM 1774 C CA . GLY B 2 49 ? -14.825 1.003 34.744 1.00 37.71 48 GLY B CA 1
ATOM 1775 C C . GLY B 2 49 ? -16.123 0.623 34.058 1.00 41.48 48 GLY B C 1
ATOM 1776 O O . GLY B 2 49 ? -17.200 1.049 34.477 1.00 46.96 48 GLY B O 1
ATOM 1789 N N . ASN C 1 2 ? 20.705 12.055 -5.953 1.00 60.40 1 ASN C N 1
ATOM 1790 C CA . ASN C 1 2 ? 20.689 13.429 -5.468 1.00 55.63 1 ASN C CA 1
ATOM 1791 C C . ASN C 1 2 ? 21.421 14.352 -6.437 1.00 55.63 1 ASN C C 1
ATOM 1792 O O . ASN C 1 2 ? 22.643 14.287 -6.575 1.00 51.45 1 ASN C O 1
ATOM 1803 N N . LEU C 1 3 ? 20.659 15.215 -7.112 1.00 52.89 2 LEU C N 1
ATOM 1804 C CA . LEU C 1 3 ? 21.264 16.157 -8.047 1.00 49.68 2 LEU C CA 1
ATOM 1805 C C . LEU C 1 3 ? 22.002 17.268 -7.313 1.00 44.91 2 LEU C C 1
ATOM 1806 O O . LEU C 1 3 ? 22.988 17.804 -7.831 1.00 41.08 2 LEU C O 1
ATOM 1822 N N . ALA C 1 4 ? 21.540 17.630 -6.115 1.00 46.71 3 ALA C N 1
ATOM 1823 C CA . ALA C 1 4 ? 22.225 18.655 -5.336 1.00 45.39 3 ALA C CA 1
ATOM 1824 C C . ALA C 1 4 ? 23.666 18.255 -5.044 1.00 42.40 3 ALA C C 1
ATOM 1825 O O . ALA C 1 4 ? 24.565 19.103 -5.044 1.00 40.07 3 ALA C O 1
ATOM 1832 N N . ALA C 1 5 ? 23.906 16.967 -4.786 1.00 39.74 4 ALA C N 1
ATOM 1833 C CA . ALA C 1 5 ? 25.271 16.512 -4.545 1.00 37.50 4 ALA C CA 1
ATOM 1834 C C . ALA C 1 5 ? 26.133 16.687 -5.789 1.00 31.70 4 ALA C C 1
ATOM 1835 O O . ALA C 1 5 ? 27.295 17.101 -5.696 1.00 33.49 4 ALA C O 1
ATOM 1842 N N . LEU C 1 6 ? 25.573 16.398 -6.966 1.00 31.07 5 LEU C N 1
ATOM 1843 C CA . LEU C 1 6 ? 26.321 16.588 -8.203 1.00 29.67 5 LEU C CA 1
ATOM 1844 C C . LEU C 1 6 ? 26.612 18.062 -8.438 1.00 25.81 5 LEU C C 1
ATOM 1845 O O . LEU C 1 6 ? 27.717 18.424 -8.856 1.00 25.77 5 LEU C O 1
ATOM 1861 N N . ARG C 1 7 ? 25.631 18.927 -8.181 1.00 26.29 6 ARG C N 1
ATOM 1862 C CA A ARG C 1 7 ? 25.847 20.355 -8.381 0.67 25.58 6 ARG C CA 1
ATOM 1863 C CA B ARG C 1 7 ? 25.843 20.356 -8.378 0.33 26.45 6 ARG C CA 1
ATOM 1864 C C . ARG C 1 7 ? 26.918 20.882 -7.435 1.00 23.43 6 ARG C C 1
ATOM 1865 O O . ARG C 1 7 ? 27.736 21.727 -7.820 1.00 22.43 6 ARG C O 1
ATOM 1906 N N . SER C 1 8 ? 26.943 20.385 -6.195 1.00 24.81 7 SER C N 1
ATOM 1907 C CA A SER C 1 8 ? 27.976 20.809 -5.254 0.58 24.66 7 SER C CA 1
ATOM 1908 C CA B SER C 1 8 ? 27.974 20.806 -5.252 0.42 24.28 7 SER C CA 1
ATOM 1909 C C . SER C 1 8 ? 29.352 20.328 -5.694 1.00 22.38 7 SER C C 1
ATOM 1910 O O . SER C 1 8 ? 30.336 21.071 -5.593 1.00 21.88 7 SER C O 1
ATOM 1925 N N . GLU C 1 9 ? 29.446 19.089 -6.183 1.00 23.75 8 GLU C N 1
ATOM 1926 C CA . GLU C 1 9 ? 30.728 18.593 -6.672 1.00 24.48 8 GLU C CA 1
ATOM 1927 C C . GLU C 1 9 ? 31.179 19.375 -7.898 1.00 19.48 8 GLU C C 1
ATOM 1928 O O . GLU C 1 9 ? 32.365 19.696 -8.034 1.00 21.55 8 GLU C O 1
ATOM 1940 N N . LEU C 1 10 ? 30.249 19.684 -8.803 1.00 20.49 9 LEU C N 1
ATOM 1941 C CA . LEU C 1 10 ? 30.598 20.471 -9.981 1.00 19.75 9 LEU C CA 1
ATOM 1942 C C . LEU C 1 10 ? 31.132 21.839 -9.576 1.00 17.34 9 LEU C C 1
ATOM 1943 O O . LEU C 1 10 ? 32.140 22.310 -10.119 1.00 18.20 9 LEU C O 1
ATOM 1959 N N . GLN C 1 11 ? 30.481 22.482 -8.606 1.00 18.17 10 GLN C N 1
ATOM 1960 C CA A GLN C 1 11 ? 30.954 23.792 -8.185 0.50 20.16 10 GLN C CA 1
ATOM 1961 C CA B GLN C 1 11 ? 30.927 23.790 -8.124 0.50 17.71 10 GLN C CA 1
ATOM 1962 C C . GLN C 1 11 ? 32.293 23.696 -7.461 1.00 18.96 10 GLN C C 1
ATOM 1963 O O . GLN C 1 11 ? 33.130 24.597 -7.599 1.00 18.72 10 GLN C O 1
ATOM 1990 N N . ALA C 1 12 ? 32.531 22.613 -6.716 1.00 19.15 11 ALA C N 1
ATOM 1991 C CA . ALA C 1 12 ? 33.829 22.430 -6.074 1.00 20.29 11 ALA C CA 1
ATOM 1992 C C . ALA C 1 12 ? 34.928 22.257 -7.113 1.00 20.26 11 ALA C C 1
ATOM 1993 O O . ALA C 1 12 ? 36.009 22.845 -6.987 1.00 20.49 11 ALA C O 1
ATOM 2000 N N . LEU C 1 13 ? 34.669 21.460 -8.153 1.00 18.92 12 LEU C N 1
ATOM 2001 C CA . LEU C 1 13 ? 35.655 21.297 -9.215 1.00 19.73 12 LEU C CA 1
ATOM 2002 C C . LEU C 1 13 ? 35.940 22.627 -9.897 1.00 16.86 12 LEU C C 1
ATOM 2003 O O . LEU C 1 13 ? 37.080 22.900 -10.292 1.00 19.25 12 LEU C O 1
ATOM 2019 N N . ARG C 1 14 ? 34.919 23.475 -10.036 1.00 17.09 13 ARG C N 1
ATOM 2020 C CA . ARG C 1 14 ? 35.139 24.787 -10.634 1.00 17.69 13 ARG C CA 1
ATOM 2021 C C . ARG C 1 14 ? 36.034 25.650 -9.751 1.00 19.20 13 ARG C C 1
ATOM 2022 O O . ARG C 1 14 ? 36.994 26.262 -10.236 1.00 20.66 13 ARG C O 1
ATOM 2043 N N . ARG C 1 15 ? 35.739 25.712 -8.449 1.00 19.32 14 ARG C N 1
ATOM 2044 C CA . ARG C 1 15 ? 36.586 26.485 -7.545 1.00 20.71 14 ARG C CA 1
ATOM 2045 C C . ARG C 1 15 ? 38.027 25.996 -7.596 1.00 21.87 14 ARG C C 1
ATOM 2046 O O . ARG C 1 15 ? 38.967 26.791 -7.481 1.00 23.51 14 ARG C O 1
ATOM 2067 N N . GLU C 1 16 ? 38.220 24.689 -7.759 1.00 20.69 15 GLU C N 1
ATOM 2068 C CA . GLU C 1 16 ? 39.549 24.092 -7.761 1.00 22.27 15 GLU C CA 1
ATOM 2069 C C . GLU C 1 16 ? 40.249 24.197 -9.109 1.00 22.68 15 GLU C C 1
ATOM 2070 O O . GLU C 1 16 ? 41.384 23.725 -9.234 1.00 27.28 15 GLU C O 1
ATOM 2082 N N . GLY C 1 17 ? 39.606 24.793 -10.109 1.00 21.32 16 GLY C N 1
ATOM 2083 C CA . GLY C 1 17 ? 40.253 25.094 -11.370 1.00 22.47 16 GLY C CA 1
ATOM 2084 C C . GLY C 1 17 ? 40.202 24.003 -12.412 1.00 21.44 16 GLY C C 1
ATOM 2085 O O . GLY C 1 17 ? 41.003 24.033 -13.353 1.00 26.77 16 GLY C O 1
ATOM 2089 N N . PHE C 1 18 ? 39.270 23.061 -12.306 1.00 22.09 17 PHE C N 1
ATOM 2090 C CA . PHE C 1 18 ? 39.146 22.044 -13.336 1.00 23.32 17 PHE C CA 1
ATOM 2091 C C . PHE C 1 18 ? 38.532 22.647 -14.599 1.00 24.96 17 PHE C C 1
ATOM 2092 O O . PHE C 1 18 ? 37.943 23.733 -14.581 1.00 24.84 17 PHE C O 1
ATOM 2109 N N . SER C 1 19 ? 38.643 21.899 -15.702 1.00 25.86 18 SER C N 1
ATOM 2110 C CA . SER C 1 19 ? 38.309 22.381 -17.040 1.00 26.83 18 SER C CA 1
ATOM 2111 C C . SER C 1 19 ? 37.019 23.191 -17.061 1.00 23.32 18 SER C C 1
ATOM 2112 O O . SER C 1 19 ? 35.931 22.631 -16.876 1.00 25.83 18 SER C O 1
ATOM 2120 N N . PRO C 1 20 ? 37.094 24.504 -17.311 1.00 23.68 19 PRO C N 1
ATOM 2121 C CA . PRO C 1 20 ? 35.855 25.295 -17.379 1.00 22.95 19 PRO C CA 1
ATOM 2122 C C . PRO C 1 20 ? 34.899 24.836 -18.466 1.00 21.45 19 PRO C C 1
ATOM 2123 O O . PRO C 1 20 ? 33.687 24.770 -18.226 1.00 23.38 19 PRO C O 1
ATOM 2134 N N . GLU C 1 21 ? 35.402 24.516 -19.658 1.00 24.36 20 GLU C N 1
ATOM 2135 C CA . GLU C 1 21 ? 34.506 24.118 -20.738 1.00 25.72 20 GLU C CA 1
ATOM 2136 C C . GLU C 1 21 ? 33.819 22.796 -20.422 1.00 22.35 20 GLU C C 1
ATOM 2137 O O . GLU C 1 21 ? 32.619 22.637 -20.678 1.00 24.71 20 GLU C O 1
ATOM 2149 N N . ARG C 1 22 ? 34.556 21.834 -19.867 1.00 23.62 21 ARG C N 1
ATOM 2150 C CA A ARG C 1 22 ? 33.937 20.560 -19.519 0.45 24.40 21 ARG C CA 1
ATOM 2151 C CA B ARG C 1 22 ? 33.945 20.558 -19.511 0.55 23.09 21 ARG C CA 1
ATOM 2152 C C . ARG C 1 22 ? 32.902 20.740 -18.416 1.00 20.46 21 ARG C C 1
ATOM 2153 O O . ARG C 1 22 ? 31.826 20.134 -18.463 1.00 21.53 21 ARG C O 1
ATOM 2192 N N . LEU C 1 23 ? 33.203 21.577 -17.420 1.00 19.86 22 LEU C N 1
ATOM 2193 C CA . LEU C 1 23 ? 32.239 21.827 -16.356 1.00 19.00 22 LEU C CA 1
ATOM 2194 C C . LEU C 1 23 ? 31.000 22.532 -16.893 1.00 17.37 22 LEU C C 1
ATOM 2195 O O . LEU C 1 23 ? 29.878 22.234 -16.468 1.00 18.82 22 LEU C O 1
ATOM 2211 N N . ALA C 1 24 ? 31.180 23.468 -17.828 1.00 18.07 23 ALA C N 1
ATOM 2212 C CA . ALA C 1 24 ? 30.033 24.162 -18.404 1.00 18.57 23 ALA C CA 1
ATOM 2213 C C . ALA C 1 24 ? 29.147 23.201 -19.184 1.00 17.88 23 ALA C C 1
ATOM 2214 O O . ALA C 1 24 ? 27.913 23.285 -19.118 1.00 19.22 23 ALA C O 1
ATOM 2221 N N . ALA C 1 25 ? 29.758 22.281 -19.935 1.00 21.48 24 ALA C N 1
ATOM 2222 C CA . ALA C 1 25 ? 28.975 21.305 -20.685 1.00 22.59 24 ALA C CA 1
ATOM 2223 C C . ALA C 1 25 ? 28.210 20.383 -19.745 1.00 21.58 24 ALA C C 1
ATOM 2224 O O . ALA C 1 25 ? 27.039 20.071 -19.989 1.00 24.35 24 ALA C O 1
ATOM 2231 N N . LEU C 1 26 ? 28.852 19.943 -18.662 1.00 20.65 25 LEU C N 1
ATOM 2232 C CA . LEU C 1 26 ? 28.168 19.088 -17.699 1.00 20.82 25 LEU C CA 1
ATOM 2233 C C . LEU C 1 26 ? 27.078 19.852 -16.959 1.00 19.94 25 LEU C C 1
ATOM 2234 O O . LEU C 1 2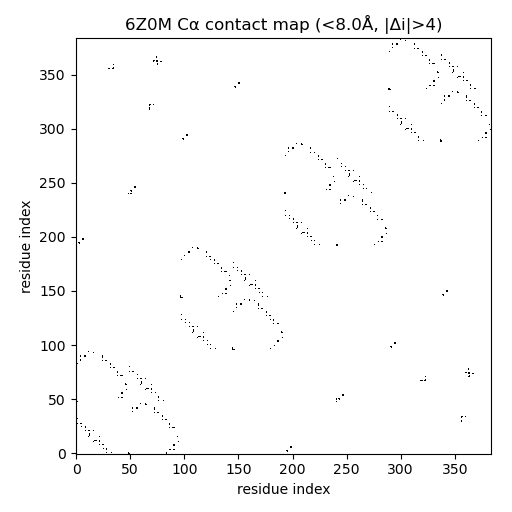6 ? 26.020 19.292 -16.652 1.00 22.99 25 LEU C O 1
ATOM 2250 N N . GLU C 1 27 ? 27.314 21.132 -16.665 1.00 19.58 26 GLU C N 1
ATOM 2251 C CA A GLU C 1 27 ? 26.299 21.911 -15.965 0.40 19.19 26 GLU C CA 1
ATOM 2252 C CA B GLU C 1 27 ? 26.306 21.924 -15.969 0.60 20.46 26 GLU C CA 1
ATOM 2253 C C . GLU C 1 27 ? 25.062 22.106 -16.831 1.00 20.98 26 GLU C C 1
ATOM 2254 O O . GLU C 1 27 ? 23.935 22.084 -16.322 1.00 23.35 26 GLU C O 1
ATOM 2277 N N . SER C 1 28 ? 25.247 22.293 -18.141 1.00 21.99 27 SER C N 1
ATOM 2278 C CA A SER C 1 28 ? 24.099 22.404 -19.035 0.46 22.58 27 SER C CA 1
ATOM 2279 C CA B SER C 1 28 ? 24.100 22.404 -19.036 0.54 22.17 27 SER C CA 1
ATOM 2280 C C . SER C 1 28 ? 23.263 21.132 -19.008 1.00 22.73 27 SER C C 1
ATOM 2281 O O . SER C 1 28 ? 22.028 21.190 -18.965 1.00 24.22 27 SER C O 1
ATOM 2296 N N . ARG C 1 29 ? 23.917 19.971 -19.026 1.00 23.46 28 ARG C N 1
ATOM 2297 C CA . ARG C 1 29 ? 23.182 18.713 -18.978 1.00 25.97 28 ARG C CA 1
ATOM 2298 C C . ARG C 1 29 ? 22.542 18.503 -17.612 1.00 25.83 28 ARG C C 1
ATOM 2299 O O . ARG C 1 29 ? 21.432 17.967 -17.516 1.00 29.57 28 ARG C O 1
ATOM 2320 N N . LEU C 1 30 ? 23.222 18.921 -16.543 1.00 24.04 29 LEU C N 1
ATOM 2321 C CA . LEU C 1 30 ? 22.642 18.805 -15.210 1.00 27.91 29 LEU C CA 1
ATOM 2322 C C . LEU C 1 30 ? 21.403 19.681 -15.078 1.00 26.42 29 LEU C C 1
ATOM 2323 O O . LEU C 1 30 ? 20.391 19.260 -14.505 1.00 27.98 29 LEU C O 1
ATOM 2339 N N . GLN C 1 31 ? 21.463 20.904 -15.608 1.00 28.00 30 GLN C N 1
ATOM 2340 C CA . GLN C 1 31 ? 20.296 21.779 -15.591 1.00 28.32 30 GLN C CA 1
ATOM 2341 C C . GLN C 1 31 ? 19.129 21.149 -16.340 1.00 28.27 30 GLN C C 1
ATOM 2342 O O . GLN C 1 31 ? 17.977 21.235 -15.897 1.00 29.09 30 GLN C O 1
ATOM 2356 N N . ALA C 1 32 ? 19.405 20.514 -17.481 1.00 27.66 31 ALA C N 1
ATOM 2357 C CA . ALA C 1 32 ? 18.340 19.860 -18.235 1.00 29.80 31 ALA C CA 1
ATOM 2358 C C . ALA C 1 32 ? 17.715 18.727 -17.431 1.00 29.67 31 ALA C C 1
ATOM 2359 O O . ALA C 1 32 ? 16.493 18.542 -17.452 1.00 34.97 31 ALA C O 1
ATOM 2366 N N . LEU C 1 33 ? 18.537 17.957 -16.715 1.00 30.30 32 LEU C N 1
ATOM 2367 C CA . LEU C 1 33 ? 17.999 16.879 -15.891 1.00 31.72 32 LEU C CA 1
ATOM 2368 C C . LEU C 1 33 ? 17.172 17.428 -14.735 1.00 32.54 32 LEU C C 1
ATOM 2369 O O . LEU C 1 33 ? 16.137 16.853 -14.378 1.00 33.63 32 LEU C O 1
ATOM 2385 N N . GLU C 1 34 ? 17.614 18.536 -14.134 1.00 32.91 33 GLU C N 1
ATOM 2386 C CA . GLU C 1 34 ? 16.835 19.157 -13.068 1.00 34.90 33 GLU C CA 1
ATOM 2387 C C . GLU C 1 34 ? 15.438 19.523 -13.553 1.00 33.02 33 GLU C C 1
ATOM 2388 O O . GLU C 1 34 ? 14.448 19.303 -12.843 1.00 33.25 33 GLU C O 1
ATOM 2400 N N . ARG C 1 35 ? 15.335 20.075 -14.763 1.00 32.86 34 ARG C N 1
ATOM 2401 C CA . ARG C 1 35 ? 14.025 20.431 -15.300 1.00 35.24 34 ARG C CA 1
ATOM 2402 C C . ARG C 1 35 ? 13.156 19.193 -15.476 1.00 36.37 34 ARG C C 1
ATOM 2403 O O . ARG C 1 35 ? 11.991 19.173 -15.062 1.00 34.12 34 ARG C O 1
ATOM 2424 N N . ARG C 1 36 ? 13.708 18.142 -16.085 1.00 33.84 35 ARG C N 1
ATOM 2425 C CA . ARG C 1 36 ? 12.934 16.920 -16.269 1.00 34.64 35 ARG C CA 1
ATOM 2426 C C . ARG C 1 36 ? 12.557 16.290 -14.936 1.00 36.71 35 ARG C C 1
ATOM 2427 O O . ARG C 1 36 ? 11.473 15.709 -14.810 1.00 34.94 35 ARG C O 1
ATOM 2448 N N . LEU C 1 37 ? 13.428 16.392 -13.931 1.00 34.55 36 LEU C N 1
ATOM 2449 C CA . LEU C 1 37 ? 13.100 15.836 -12.622 1.00 34.66 36 LEU C CA 1
ATOM 2450 C C . LEU C 1 37 ? 11.946 16.597 -11.979 1.00 32.41 36 LEU C C 1
ATOM 2451 O O . LEU C 1 37 ? 11.037 15.988 -11.401 1.00 31.30 36 LEU C O 1
ATOM 2467 N N . ALA C 1 38 ? 11.961 17.928 -12.076 1.00 30.65 37 ALA C N 1
ATOM 2468 C CA . ALA C 1 38 ? 10.859 18.717 -11.537 1.00 31.41 37 ALA C CA 1
ATOM 2469 C C . ALA C 1 38 ? 9.554 18.390 -12.248 1.00 34.52 37 ALA C C 1
ATOM 2470 O O . ALA C 1 38 ? 8.495 18.311 -11.614 1.00 35.29 37 ALA C O 1
ATOM 2477 N N . ALA C 1 39 ? 9.607 18.198 -13.568 1.00 33.80 38 ALA C N 1
ATOM 2478 C CA . ALA C 1 39 ? 8.404 17.839 -14.311 1.00 34.24 38 ALA C CA 1
ATOM 2479 C C . ALA C 1 39 ? 7.889 16.470 -13.885 1.00 34.35 38 ALA C C 1
ATOM 2480 O O . ALA C 1 39 ? 6.680 16.276 -13.718 1.00 33.97 38 ALA C O 1
ATOM 2487 N N . LEU C 1 40 ? 8.795 15.506 -13.708 1.00 33.44 39 LEU C N 1
ATOM 2488 C CA . LEU C 1 40 ? 8.387 14.190 -13.229 1.00 31.59 39 LEU C CA 1
ATOM 2489 C C . LEU C 1 40 ? 7.773 14.283 -11.839 1.00 32.16 39 LEU C C 1
ATOM 2490 O O . LEU C 1 40 ? 6.758 13.636 -11.553 1.00 29.99 39 LEU C O 1
ATOM 2506 N N . ARG C 1 41 ? 8.379 15.082 -10.958 1.00 31.68 40 ARG C N 1
ATOM 2507 C CA A ARG C 1 41 ? 7.824 15.253 -9.619 0.50 32.91 40 ARG C CA 1
ATOM 2508 C CA B ARG C 1 41 ? 7.830 15.265 -9.619 0.50 32.98 40 ARG C CA 1
ATOM 2509 C C . ARG C 1 41 ? 6.412 15.819 -9.683 1.00 30.33 40 ARG C C 1
ATOM 2510 O O . ARG C 1 41 ? 5.538 15.408 -8.910 1.00 31.76 40 ARG C O 1
ATOM 2551 N N . SER C 1 42 ? 6.167 16.760 -10.599 1.00 31.45 41 SER C N 1
ATOM 2552 C CA A SER C 1 42 ? 4.838 17.350 -10.717 0.49 33.41 41 SER C CA 1
ATOM 2553 C CA B SER C 1 42 ? 4.837 17.348 -10.713 0.51 34.03 41 SER C CA 1
ATOM 2554 C C . SER C 1 42 ? 3.826 16.332 -11.229 1.00 31.59 41 SER C C 1
ATOM 2555 O O . SER C 1 42 ? 2.667 16.330 -10.798 1.00 29.62 41 SER C O 1
ATOM 2570 N N . ARG C 1 43 ? 4.244 15.460 -12.150 1.00 31.29 42 ARG C N 1
ATOM 2571 C CA . ARG C 1 43 ? 3.340 14.431 -12.654 1.00 30.26 42 ARG C CA 1
ATOM 2572 C C . ARG C 1 43 ? 2.956 13.453 -11.551 1.00 29.37 42 ARG C C 1
ATOM 2573 O O . ARG C 1 43 ? 1.792 13.050 -11.445 1.00 28.41 42 ARG C O 1
ATOM 2594 N N . LEU C 1 44 ? 3.925 13.051 -10.725 1.00 27.36 43 LEU C N 1
ATOM 2595 C CA . LEU C 1 44 ? 3.617 12.171 -9.603 1.00 26.14 43 LEU C CA 1
ATOM 2596 C C . LEU C 1 44 ? 2.666 12.848 -8.625 1.00 28.73 43 LEU C C 1
ATOM 2597 O O . LEU C 1 44 ? 1.740 12.213 -8.107 1.00 28.84 43 LEU C O 1
ATOM 2613 N N . GLN C 1 45 ? 2.877 14.139 -8.360 1.00 28.13 44 GLN C N 1
ATOM 2614 C CA A GLN C 1 45 ? 1.980 14.860 -7.464 0.50 31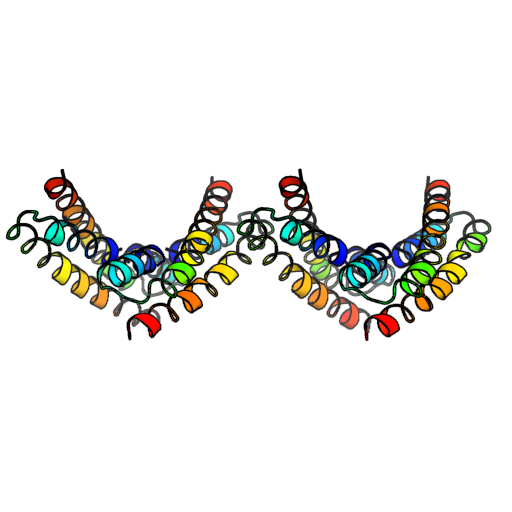.19 44 GLN C CA 1
ATOM 2615 C CA B GLN C 1 45 ? 1.981 14.863 -7.465 0.50 30.95 44 GLN C CA 1
ATOM 2616 C C . GLN C 1 45 ? 0.573 14.933 -8.040 1.00 31.04 44 GLN C C 1
ATOM 2617 O O . GLN C 1 45 ? -0.414 14.787 -7.308 1.00 33.05 44 GLN C O 1
ATOM 2644 N N . ALA C 1 46 ? 0.458 15.158 -9.351 1.00 32.34 45 ALA C N 1
ATOM 2645 C CA . ALA C 1 46 ? -0.860 15.229 -9.973 1.00 33.20 45 ALA C CA 1
ATOM 2646 C C . ALA C 1 46 ? -1.572 13.886 -9.901 1.00 28.74 45 ALA C C 1
ATOM 2647 O O . ALA C 1 46 ? -2.788 13.828 -9.685 1.00 32.78 45 ALA C O 1
ATOM 2654 N N . LEU C 1 47 ? -0.831 12.792 -10.088 1.00 27.70 46 LEU C N 1
ATOM 2655 C CA . LEU C 1 47 ? -1.429 11.465 -9.979 1.00 27.01 46 LEU C CA 1
ATOM 2656 C C . LEU C 1 47 ? -1.858 11.174 -8.546 1.00 27.89 46 LEU C C 1
ATOM 2657 O O . LEU C 1 47 ? -2.964 10.671 -8.311 1.00 28.77 46 LEU C O 1
ATOM 2673 N N . ARG C 1 48 ? -0.999 11.493 -7.575 1.00 27.93 47 ARG C N 1
ATOM 2674 C CA . ARG C 1 48 ? -1.344 11.285 -6.172 1.00 27.73 47 ARG C CA 1
ATOM 2675 C C . ARG C 1 48 ? -2.583 12.088 -5.791 1.00 29.76 47 ARG C C 1
ATOM 2676 O O . ARG C 1 48 ? -3.484 11.574 -5.118 1.00 32.49 47 ARG C O 1
ATOM 2697 N N . GLY C 1 49 ? -2.646 13.346 -6.216 1.00 32.76 48 GLY C N 1
ATOM 2698 C CA . GLY C 1 49 ? -3.748 14.222 -5.864 1.00 36.78 48 GLY C CA 1
ATOM 2699 C C . GLY C 1 49 ? -5.061 13.852 -6.524 1.00 44.22 48 GLY C C 1
ATOM 2700 O O . GLY C 1 49 ? -6.134 14.165 -6.007 1.00 51.36 48 GLY C O 1
ATOM 2713 N N . CYS D 2 2 ? 15.674 14.301 -5.400 1.00 55.95 1 CYS D N 1
ATOM 2714 C CA . CYS D 2 2 ? 16.522 13.126 -5.565 1.00 49.37 1 CYS D CA 1
ATOM 2715 C C . CYS D 2 2 ? 15.721 11.993 -6.201 1.00 41.69 1 CYS D C 1
ATOM 2716 O O . CYS D 2 2 ? 14.588 11.713 -5.802 1.00 42.65 1 CYS D O 1
ATOM 2723 N N . LEU D 2 3 ? 16.325 11.352 -7.205 1.00 45.56 2 LEU D N 1
ATOM 2724 C CA . LEU D 2 3 ? 15.619 10.329 -7.969 1.00 42.82 2 LEU D CA 1
ATOM 2725 C C . LEU D 2 3 ? 15.149 9.181 -7.089 1.00 36.48 2 LEU D C 1
ATOM 2726 O O . LEU D 2 3 ? 14.107 8.579 -7.366 1.00 35.29 2 LEU D O 1
ATOM 2742 N N . ALA D 2 4 ? 15.893 8.859 -6.028 1.00 34.29 3 ALA D N 1
ATOM 2743 C CA . ALA D 2 4 ? 15.463 7.784 -5.140 1.00 32.04 3 ALA D CA 1
ATOM 2744 C C . ALA D 2 4 ? 14.109 8.092 -4.515 1.00 30.61 3 ALA D C 1
ATOM 2745 O O . ALA D 2 4 ? 13.256 7.203 -4.391 1.00 29.58 3 ALA D O 1
ATOM 2752 N N . ALA D 2 5 ? 13.883 9.350 -4.132 1.00 29.66 4 ALA D N 1
ATOM 2753 C CA . ALA D 2 5 ? 12.595 9.724 -3.557 1.00 32.39 4 ALA D CA 1
ATOM 2754 C C . ALA D 2 5 ? 11.475 9.599 -4.580 1.00 30.72 4 ALA D C 1
ATOM 2755 O O . ALA D 2 5 ? 10.374 9.141 -4.251 1.00 30.24 4 ALA D O 1
ATOM 2762 N N . LEU D 2 6 ? 11.733 9.997 -5.827 1.00 28.38 5 LEU D N 1
ATOM 2763 C CA . LEU D 2 6 ? 10.710 9.870 -6.858 1.00 24.94 5 LEU D CA 1
ATOM 2764 C C . LEU D 2 6 ? 10.401 8.408 -7.151 1.00 23.39 5 LEU D C 1
ATOM 2765 O O . LEU D 2 6 ? 9.235 8.042 -7.337 1.00 22.99 5 LEU D O 1
ATOM 2781 N N . ARG D 2 7 ? 11.426 7.554 -7.188 1.00 23.92 6 ARG D N 1
ATOM 2782 C CA . ARG D 2 7 ? 11.173 6.130 -7.377 1.00 23.12 6 ARG D CA 1
ATOM 2783 C C . ARG D 2 7 ? 10.334 5.572 -6.235 1.00 21.77 6 ARG D C 1
ATOM 2784 O O . ARG D 2 7 ? 9.416 4.775 -6.462 1.00 22.73 6 ARG D O 1
ATOM 2805 N N . SER D 2 8 ? 10.631 5.981 -5.000 1.00 22.48 7 SER D N 1
ATOM 2806 C CA A SER D 2 8 ? 9.851 5.508 -3.861 0.71 22.82 7 SER D CA 1
ATOM 2807 C CA B SER D 2 8 ? 9.852 5.510 -3.860 0.29 22.22 7 SER D CA 1
ATOM 2808 C C . SER D 2 8 ? 8.399 5.953 -3.966 1.00 20.43 7 SER D C 1
ATOM 2809 O O . SER D 2 8 ? 7.482 5.182 -3.661 1.00 21.52 7 SER D O 1
ATOM 2824 N N . GLU D 2 9 ? 8.166 7.195 -4.395 1.00 20.77 8 GLU D N 1
ATOM 2825 C CA A GLU D 2 9 ? 6.798 7.682 -4.542 0.67 21.59 8 GLU D CA 1
ATOM 2826 C CA B GLU D 2 9 ? 6.797 7.676 -4.536 0.33 23.39 8 GLU D CA 1
ATOM 2827 C C . GLU D 2 9 ? 6.068 6.943 -5.656 1.00 20.45 8 GLU D C 1
ATOM 2828 O O . GLU D 2 9 ? 4.879 6.632 -5.529 1.00 20.41 8 GLU D O 1
ATOM 2851 N N . LEU D 2 10 ? 6.762 6.657 -6.758 1.00 20.17 9 LEU D N 1
ATOM 2852 C CA . LEU D 2 10 ? 6.139 5.922 -7.852 1.00 19.03 9 LEU D CA 1
ATOM 2853 C C . LEU D 2 10 ? 5.741 4.522 -7.404 1.00 17.89 9 LEU D C 1
ATOM 2854 O O . LEU D 2 10 ? 4.627 4.063 -7.687 1.00 18.58 9 LEU D O 1
ATOM 2870 N N . GLN D 2 11 ? 6.633 3.836 -6.687 1.00 16.96 10 GLN D N 1
ATOM 2871 C CA . GLN D 2 11 ? 6.314 2.505 -6.187 1.00 18.66 10 GLN D CA 1
ATOM 2872 C C . GLN D 2 11 ? 5.187 2.549 -5.165 1.00 15.93 10 GLN D C 1
ATOM 2873 O O . GLN D 2 11 ? 4.368 1.625 -5.109 1.00 16.00 10 GLN D O 1
ATOM 2887 N N . ALA D 2 12 ? 5.120 3.613 -4.362 1.00 15.92 11 ALA D N 1
ATOM 2888 C CA . ALA D 2 12 ? 4.020 3.751 -3.414 1.00 16.65 11 ALA D CA 1
ATOM 2889 C C . ALA D 2 12 ? 2.689 3.894 -4.140 1.00 16.04 11 ALA D C 1
ATOM 2890 O O . ALA D 2 12 ? 1.683 3.293 -3.741 1.00 17.62 11 ALA D O 1
ATOM 2897 N N . LEU D 2 13 ? 2.659 4.697 -5.205 1.00 15.89 12 LEU D N 1
ATOM 2898 C CA . LEU D 2 13 ? 1.431 4.848 -5.977 1.00 17.22 12 LEU D CA 1
ATOM 2899 C C . LEU D 2 13 ? 1.021 3.525 -6.613 1.00 16.03 12 LEU D C 1
ATOM 2900 O O . LEU D 2 13 ? -0.173 3.229 -6.734 1.00 16.20 12 LEU D O 1
ATOM 2916 N N . ARG D 2 14 ? 1.995 2.716 -7.035 1.00 15.14 13 ARG D N 1
ATOM 2917 C CA . ARG D 2 14 ? 1.663 1.405 -7.583 1.00 15.90 13 ARG D CA 1
ATOM 2918 C C . ARG D 2 14 ? 1.072 0.498 -6.509 1.00 14.90 13 ARG D C 1
ATOM 2919 O O . ARG D 2 14 ? 0.042 -0.151 -6.731 1.00 17.41 13 ARG D O 1
ATOM 2940 N N . ARG D 2 15 ? 1.705 0.444 -5.332 1.00 16.06 14 ARG D N 1
ATOM 2941 C CA . ARG D 2 15 ? 1.156 -0.356 -4.239 1.00 15.01 14 ARG D CA 1
ATOM 2942 C C . ARG D 2 15 ? -0.273 0.053 -3.931 1.00 14.94 14 ARG D C 1
ATOM 2943 O O . ARG D 2 15 ? -1.112 -0.792 -3.596 1.00 18.15 14 ARG D O 1
ATOM 2964 N N . GLU D 2 16 ? -0.571 1.343 -4.041 1.00 15.49 15 GLU D N 1
ATOM 2965 C CA . GLU D 2 16 ? -1.873 1.862 -3.655 1.00 16.34 15 GLU D CA 1
ATOM 2966 C C . GLU D 2 16 ? -2.922 1.729 -4.749 1.00 14.97 15 GLU D C 1
ATOM 2967 O O . GLU D 2 16 ? -4.081 2.089 -4.517 1.00 17.97 15 GLU D O 1
ATOM 2979 N N . GLY D 2 17 ? -2.563 1.215 -5.919 1.00 15.58 16 GLY D N 1
ATOM 2980 C CA . GLY D 2 17 ? -3.548 0.949 -6.944 1.00 15.50 16 GLY D CA 1
ATOM 2981 C C . GLY D 2 17 ? -3.843 2.101 -7.872 1.00 16.05 16 GLY D C 1
ATOM 2982 O O . GLY D 2 17 ? -4.929 2.135 -8.460 1.00 17.05 16 GLY D O 1
ATOM 2986 N N . PHE D 2 18 ? -2.928 3.056 -8.013 1.00 15.48 17 PHE D N 1
ATOM 2987 C CA . PHE D 2 18 ? -3.133 4.133 -8.968 1.00 14.96 17 PHE D CA 1
ATOM 2988 C C . PHE D 2 18 ? -2.936 3.623 -10.397 1.00 18.23 17 PHE D C 1
ATOM 2989 O O . PHE D 2 18 ? -2.432 2.522 -10.636 1.00 18.83 17 PHE D O 1
ATOM 3006 N N . SER D 2 19 ? -3.361 4.447 -11.357 1.00 18.61 18 SER D N 1
ATOM 3007 C CA . SER D 2 19 ? -3.413 4.104 -12.776 1.00 19.72 18 SER D CA 1
ATOM 3008 C C . SER D 2 19 ? -2.147 3.408 -13.266 1.00 18.04 18 SER D C 1
ATOM 3009 O O . SER D 2 19 ? -1.082 4.036 -13.322 1.00 20.03 18 SER D O 1
ATOM 3017 N N . PRO D 2 20 ? -2.214 2.128 -13.644 1.00 18.19 19 PRO D N 1
ATOM 3018 C CA . PRO D 2 20 ? -1.011 1.479 -14.190 1.00 19.39 19 PRO D CA 1
ATOM 3019 C C . PRO D 2 20 ? -0.491 2.141 -15.454 1.00 20.65 19 PRO D C 1
ATOM 3020 O O . PRO D 2 20 ? 0.724 2.137 -15.689 1.00 21.43 19 PRO D O 1
ATOM 3031 N N . GLU D 2 21 ? -1.374 2.714 -16.273 1.00 23.19 20 GLU D N 1
ATOM 3032 C CA A GLU D 2 21 ? -0.937 3.368 -17.504 0.48 24.58 20 GLU D CA 1
ATOM 3033 C CA B GLU D 2 21 ? -0.928 3.359 -17.502 0.52 24.81 20 GLU D CA 1
ATOM 3034 C C . GLU D 2 21 ? -0.036 4.556 -17.196 1.00 23.43 20 GLU D C 1
ATOM 3035 O O . GLU D 2 21 ? 1.053 4.695 -17.768 1.00 26.28 20 GLU D O 1
ATOM 3058 N N . GLU D 2 22 ? -0.485 5.436 -16.302 1.00 24.34 21 GLU D N 1
ATOM 3059 C CA . GLU D 2 22 ? 0.313 6.609 -15.968 1.00 22.62 21 GLU D CA 1
ATOM 3060 C C . GLU D 2 22 ? 1.613 6.204 -15.286 1.00 21.35 21 GLU D C 1
ATOM 3061 O O . GLU D 2 22 ? 2.673 6.775 -15.567 1.00 24.10 21 GLU D O 1
ATOM 3073 N N . LEU D 2 23 ? 1.558 5.208 -14.400 1.00 19.05 22 LEU D N 1
ATOM 3074 C CA . LEU D 2 23 ? 2.759 4.811 -13.673 1.00 18.73 22 LEU D CA 1
ATOM 3075 C C . LEU D 2 23 ? 3.804 4.225 -14.613 1.00 19.73 22 LEU D C 1
ATOM 3076 O O . LEU D 2 23 ? 5.005 4.460 -14.435 1.00 21.46 22 LEU D O 1
ATOM 3092 N N . ALA D 2 24 ? 3.371 3.454 -15.611 1.00 23.74 23 ALA D N 1
ATOM 3093 C CA . ALA D 2 24 ? 4.321 2.887 -16.562 1.00 24.28 23 ALA D CA 1
ATOM 3094 C C . ALA D 2 24 ? 5.004 3.985 -17.366 1.00 25.37 23 ALA D C 1
ATOM 3095 O O . ALA D 2 24 ? 6.214 3.926 -17.613 1.00 27.36 23 ALA D O 1
ATOM 3102 N N . ALA D 2 25 ? 4.243 4.999 -17.780 1.00 24.40 24 ALA D N 1
ATOM 3103 C CA . ALA D 2 25 ? 4.834 6.102 -18.530 1.00 26.18 24 ALA D CA 1
ATOM 3104 C C . ALA D 2 25 ? 5.821 6.880 -17.670 1.00 26.35 24 ALA D C 1
ATOM 3105 O O . ALA D 2 25 ? 6.905 7.246 -18.137 1.00 29.66 24 ALA D O 1
ATOM 3112 N N . LEU D 2 26 ? 5.467 7.137 -16.409 1.00 23.74 25 LEU D N 1
ATOM 3113 C CA . LEU D 2 26 ? 6.379 7.848 -15.523 1.00 23.42 25 LEU D CA 1
ATOM 3114 C C . LEU D 2 26 ? 7.595 6.999 -15.178 1.00 23.34 25 LEU D C 1
ATOM 3115 O O . LEU D 2 26 ? 8.699 7.532 -15.025 1.00 24.93 25 LEU D O 1
ATOM 3131 N N . GLU D 2 27 ? 7.413 5.682 -15.055 1.00 24.27 26 GLU D N 1
ATOM 3132 C CA A GLU D 2 27 ? 8.548 4.818 -14.759 0.71 24.46 26 GLU D CA 1
ATOM 3133 C CA B GLU D 2 27 ? 8.535 4.789 -14.773 0.29 24.52 26 GLU D CA 1
ATOM 3134 C C . GLU D 2 27 ? 9.560 4.830 -15.899 1.00 24.77 26 GLU D C 1
ATOM 3135 O O . GLU D 2 27 ? 10.771 4.826 -15.655 1.00 24.32 26 GLU D O 1
ATOM 3158 N N . SER D 2 28 ? 9.085 4.853 -17.146 1.00 25.62 27 SER D N 1
ATOM 3159 C CA A SER D 2 28 ? 10.005 4.905 -18.279 0.45 28.27 27 SER D CA 1
ATOM 3160 C CA B SER D 2 28 ? 10.004 4.906 -18.280 0.55 28.65 27 SER D CA 1
ATOM 3161 C C . SER D 2 28 ? 10.824 6.189 -18.257 1.00 28.06 27 SER D C 1
ATOM 3162 O O . SER D 2 28 ? 12.041 6.162 -18.478 1.00 28.88 27 SER D O 1
ATOM 3177 N N . GLU D 2 29 ? 10.175 7.324 -17.990 1.00 28.79 28 GLU D N 1
ATOM 3178 C CA . GLU D 2 29 ? 10.901 8.587 -17.904 1.00 29.91 28 GLU D CA 1
ATOM 3179 C C . GLU D 2 29 ? 11.882 8.571 -16.740 1.00 28.84 28 GLU D C 1
ATOM 3180 O O . GLU D 2 29 ? 13.009 9.064 -16.859 1.00 32.56 28 GLU D O 1
ATOM 3192 N N . LEU D 2 30 ? 11.471 8.001 -15.605 1.00 27.38 29 LEU D N 1
ATOM 3193 C CA . LEU D 2 30 ? 12.356 7.936 -14.448 1.00 28.38 29 LEU D CA 1
ATOM 3194 C C . LEU D 2 30 ? 13.602 7.116 -14.754 1.00 28.16 29 LEU D C 1
ATOM 3195 O O . LEU D 2 30 ? 14.719 7.509 -14.394 1.00 28.92 29 LEU D O 1
ATOM 3211 N N . GLN D 2 31 ? 13.433 5.974 -15.423 1.00 28.37 30 GLN D N 1
ATOM 3212 C CA . GLN D 2 31 ? 14.585 5.149 -15.769 1.00 30.87 30 GLN D CA 1
ATOM 3213 C C . GLN D 2 31 ? 15.528 5.889 -16.710 1.00 31.02 30 GLN D C 1
ATOM 3214 O O . GLN D 2 31 ? 16.751 5.740 -16.617 1.00 32.63 30 GLN D O 1
ATOM 3228 N N . ALA D 2 32 ? 14.978 6.692 -17.623 1.00 31.56 31 ALA D N 1
ATOM 3229 C CA . ALA D 2 32 ? 15.825 7.489 -18.504 1.00 33.22 31 ALA D CA 1
ATOM 3230 C C . ALA D 2 32 ? 16.620 8.520 -17.714 1.00 35.17 31 ALA D C 1
ATOM 3231 O O . ALA D 2 32 ? 17.801 8.749 -17.996 1.00 37.02 31 ALA D O 1
ATOM 3238 N N . LEU D 2 33 ? 15.990 9.153 -16.722 1.00 34.18 32 LEU D N 1
ATOM 3239 C CA . LEU D 2 33 ? 16.702 10.130 -15.906 1.00 34.29 32 LEU D CA 1
ATOM 3240 C C . LEU D 2 33 ? 17.779 9.462 -15.065 1.00 34.54 32 LEU D C 1
ATOM 3241 O O . LEU D 2 33 ? 18.857 10.032 -14.861 1.00 34.49 32 LEU D O 1
ATOM 3257 N N . GLU D 2 34 ? 17.508 8.255 -14.564 1.00 32.02 33 GLU D N 1
ATOM 3258 C CA A GLU D 2 34 ? 18.511 7.547 -13.776 0.58 33.11 33 GLU D CA 1
ATOM 3259 C CA B GLU D 2 34 ? 18.512 7.546 -13.776 0.42 34.11 33 GLU D CA 1
ATOM 3260 C C . GLU D 2 34 ? 19.737 7.216 -14.618 1.00 35.36 33 GLU D C 1
ATOM 3261 O O . GLU D 2 34 ? 20.874 7.326 -14.144 1.00 38.03 33 GLU D O 1
ATOM 3284 N N . ARG D 2 35 ? 19.529 6.811 -15.874 1.00 34.53 34 ARG D N 1
ATOM 3285 C CA . ARG D 2 35 ? 20.661 6.512 -16.745 1.00 37.77 34 ARG D CA 1
ATOM 3286 C C . ARG D 2 35 ? 21.490 7.760 -17.013 1.00 39.20 34 ARG D C 1
ATOM 3287 O O . ARG D 2 35 ? 22.726 7.715 -16.984 1.00 39.03 34 ARG D O 1
ATOM 3308 N N . GLU D 2 36 ? 20.829 8.888 -17.277 1.00 38.14 35 GLU D N 1
ATOM 3309 C CA . GLU D 2 36 ? 21.562 10.105 -17.604 1.00 40.67 35 GLU D CA 1
ATOM 3310 C C . GLU D 2 36 ? 22.272 10.681 -16.385 1.00 37.70 35 GLU D C 1
ATOM 3311 O O . GLU D 2 36 ? 23.361 11.250 -16.519 1.00 35.25 35 GLU D O 1
ATOM 3323 N N . LEU D 2 37 ? 21.685 10.544 -15.195 1.00 34.57 36 LEU D N 1
ATOM 3324 C CA . LEU D 2 37 ? 22.396 10.943 -13.985 1.00 36.03 36 LEU D CA 1
ATOM 3325 C C . LEU D 2 37 ? 23.664 10.117 -13.817 1.00 37.24 36 LEU D C 1
ATOM 3326 O O . LEU D 2 37 ? 24.739 10.655 -13.535 1.00 37.12 36 LEU D O 1
ATOM 3342 N N . ALA D 2 38 ? 23.551 8.797 -13.982 1.00 37.36 37 ALA D N 1
ATOM 3343 C CA . ALA D 2 38 ? 24.727 7.940 -13.886 1.00 37.69 37 ALA D CA 1
ATOM 3344 C C . ALA D 2 38 ? 25.809 8.385 -14.860 1.00 38.92 37 ALA D C 1
ATOM 3345 O O . ALA D 2 38 ? 27.000 8.369 -14.526 1.00 36.34 37 ALA D O 1
ATOM 3352 N N . ALA D 2 39 ? 25.415 8.789 -16.069 1.00 38.17 38 ALA D N 1
ATOM 3353 C CA . ALA D 2 39 ? 26.392 9.262 -17.044 1.00 40.64 38 ALA D CA 1
ATOM 3354 C C . ALA D 2 39 ? 27.072 10.536 -16.558 1.00 41.21 38 ALA D C 1
ATOM 3355 O O . ALA D 2 39 ? 28.301 10.659 -16.618 1.00 40.31 38 ALA D O 1
ATOM 3362 N N . LEU D 2 40 ? 26.286 11.501 -16.072 1.00 38.17 39 LEU D N 1
ATOM 3363 C CA . LEU D 2 40 ? 26.873 12.712 -15.507 1.00 34.52 39 LEU D CA 1
ATOM 3364 C C . LEU D 2 40 ? 27.791 12.383 -14.339 1.00 33.64 39 LEU D C 1
ATOM 3365 O O . LEU D 2 40 ? 28.886 12.946 -14.223 1.00 34.71 39 LEU D O 1
ATOM 3381 N N . ARG D 2 41 ? 27.355 11.483 -13.456 1.00 33.88 40 ARG D N 1
ATOM 3382 C CA . ARG D 2 41 ? 28.184 11.109 -12.316 1.00 36.18 40 ARG D CA 1
ATOM 3383 C C . ARG D 2 41 ? 29.529 10.566 -12.780 1.00 36.45 40 ARG D C 1
ATOM 3384 O O . ARG D 2 41 ? 30.578 10.940 -12.243 1.00 37.82 40 ARG D O 1
ATOM 3405 N N . SER D 2 42 ? 29.518 9.703 -13.798 1.00 36.77 41 SER D N 1
ATOM 3406 C CA A SER D 2 42 ? 30.764 9.118 -14.282 0.32 39.40 41 SER D CA 1
ATOM 3407 C CA B SER D 2 42 ? 30.763 9.117 -14.283 0.45 39.60 41 SER D CA 1
ATOM 3408 C CA C SER D 2 42 ? 30.750 9.109 -14.308 0.23 39.08 41 SER D CA 1
ATOM 3409 C C . SER D 2 42 ? 31.670 10.176 -14.895 1.00 39.84 41 SER D C 1
ATOM 3410 O O . SER D 2 42 ? 32.888 10.158 -14.680 1.00 39.26 41 SER D O 1
ATOM 3432 N N . GLU D 2 43 ? 31.098 11.112 -15.654 1.00 35.65 42 GLU D N 1
ATOM 3433 C CA A GLU D 2 43 ? 31.914 12.136 -16.301 0.45 35.29 42 GLU D CA 1
ATOM 3434 C CA B GLU D 2 43 ? 31.923 12.126 -16.299 0.55 35.09 42 GLU D CA 1
ATOM 3435 C C . GLU D 2 43 ? 32.528 13.087 -15.282 1.00 34.49 42 GLU D C 1
ATOM 3436 O O . GLU D 2 43 ? 33.654 13.559 -15.471 1.00 32.93 42 GLU D O 1
ATOM 3459 N N . LEU D 2 44 ? 31.807 13.383 -14.198 1.00 31.13 43 LEU D N 1
ATOM 3460 C CA . LEU D 2 44 ? 32.386 14.224 -13.154 1.00 34.54 43 LEU D CA 1
ATOM 3461 C C . LEU D 2 44 ? 33.551 13.518 -12.473 1.00 37.44 43 LEU D C 1
ATOM 3462 O O . LEU D 2 44 ? 34.547 14.156 -12.112 1.00 37.02 43 LEU D O 1
ATOM 3478 N N . GLN D 2 45 ? 33.448 12.199 -12.292 1.00 39.57 44 GLN D N 1
ATOM 3479 C CA . GLN D 2 45 ? 34.562 11.446 -11.726 1.00 40.68 44 GLN D CA 1
ATOM 3480 C C . GLN D 2 45 ? 35.739 11.397 -12.690 1.00 39.31 44 GLN D C 1
ATOM 3481 O O . GLN D 2 45 ? 36.897 11.494 -12.269 1.00 37.80 44 GLN D O 1
ATOM 3495 N N . ALA D 2 46 ? 35.466 11.244 -13.989 1.00 37.62 45 ALA D N 1
ATOM 3496 C CA . ALA D 2 46 ? 36.547 11.242 -14.969 1.00 39.58 45 ALA D CA 1
ATOM 3497 C C . ALA D 2 46 ? 37.284 12.574 -14.967 1.00 37.81 45 ALA D C 1
ATOM 3498 O O . ALA D 2 46 ? 38.513 12.613 -15.099 1.00 37.66 45 ALA D O 1
ATOM 3505 N N . LEU D 2 47 ? 36.548 13.678 -14.824 1.00 35.85 46 LEU D N 1
ATOM 3506 C CA . LEU D 2 47 ? 37.182 14.989 -14.745 1.00 33.00 46 LEU D CA 1
ATOM 3507 C C . LEU D 2 47 ? 37.988 15.129 -13.460 1.00 33.19 46 LEU D C 1
ATOM 3508 O O . LEU D 2 47 ? 39.126 15.614 -13.482 1.00 34.85 46 LEU D O 1
ATOM 3524 N N . ARG D 2 48 ? 37.416 14.699 -12.333 1.00 37.80 47 ARG D N 1
ATOM 3525 C CA . ARG D 2 48 ? 38.129 14.765 -11.061 1.00 41.22 47 ARG D CA 1
ATOM 3526 C C . ARG D 2 48 ? 39.415 13.947 -11.110 1.00 44.28 47 ARG D C 1
ATOM 3527 O O . ARG D 2 48 ? 40.466 14.400 -10.641 1.00 44.42 47 ARG D O 1
ATOM 3548 N N . GLY D 2 49 ? 39.353 12.746 -11.676 1.00 42.89 48 GLY D N 1
ATOM 3549 C CA . GLY D 2 49 ? 40.506 11.864 -11.728 1.00 48.14 48 GLY D CA 1
ATOM 3550 C C . GLY D 2 49 ? 41.596 12.353 -12.662 1.00 52.03 48 GLY D C 1
ATOM 3551 O O . GLY D 2 49 ? 42.762 11.986 -12.514 1.00 58.23 48 GLY D O 1
ATOM 3564 N N . ASN E 1 2 ? 9.461 -2.706 45.339 1.00 58.63 1 ASN E N 1
ATOM 3565 C CA . ASN E 1 2 ? 8.184 -2.187 44.864 1.00 54.52 1 ASN E CA 1
ATOM 3566 C C . ASN E 1 2 ? 7.049 -2.789 45.684 1.00 50.81 1 ASN E C 1
ATOM 3567 O O . ASN E 1 2 ? 6.765 -3.983 45.583 1.00 47.72 1 ASN E O 1
ATOM 3578 N N . LEU E 1 3 ? 6.395 -1.955 46.497 1.00 50.12 2 LEU E N 1
ATOM 3579 C CA . LEU E 1 3 ? 5.382 -2.477 47.407 1.00 48.27 2 LEU E CA 1
ATOM 3580 C C . LEU E 1 3 ? 4.130 -2.928 46.668 1.00 43.10 2 LEU E C 1
ATOM 3581 O O . LEU E 1 3 ? 3.474 -3.882 47.098 1.00 39.80 2 LEU E O 1
ATOM 3597 N N . ALA E 1 4 ? 3.779 -2.266 45.564 1.00 42.37 3 ALA E N 1
ATOM 3598 C CA . ALA E 1 4 ? 2.621 -2.707 44.794 1.00 41.38 3 ALA E CA 1
ATOM 3599 C C . ALA E 1 4 ? 2.822 -4.126 44.281 1.00 36.40 3 ALA E C 1
ATOM 3600 O O . ALA E 1 4 ? 1.886 -4.936 44.281 1.00 34.63 3 ALA E O 1
ATOM 3607 N N . ALA E 1 5 ? 4.042 -4.449 43.848 1.00 37.81 4 ALA E N 1
ATOM 3608 C CA . ALA E 1 5 ? 4.335 -5.803 43.395 1.00 35.05 4 ALA E CA 1
ATOM 3609 C C . ALA E 1 5 ? 4.236 -6.798 44.544 1.00 29.65 4 ALA E C 1
ATOM 3610 O O . ALA E 1 5 ? 3.734 -7.913 44.364 1.00 30.04 4 ALA E O 1
ATOM 3617 N N . LEU E 1 6 ? 4.709 -6.412 45.731 1.00 29.61 5 LEU E N 1
ATOM 3618 C CA . LEU E 1 6 ? 4.630 -7.302 46.885 1.00 28.01 5 LEU E CA 1
ATOM 3619 C C . LEU E 1 6 ? 3.184 -7.550 47.297 1.00 23.67 5 LEU E C 1
ATOM 3620 O O . LEU E 1 6 ? 2.815 -8.680 47.633 1.00 23.38 5 LEU E O 1
ATOM 3636 N N . ARG E 1 7 ? 2.347 -6.511 47.277 1.00 24.67 6 ARG E N 1
ATOM 3637 C CA . ARG E 1 7 ? 0.939 -6.709 47.603 1.00 26.53 6 ARG E CA 1
ATOM 3638 C C . ARG E 1 7 ? 0.266 -7.621 46.586 1.00 23.53 6 ARG E C 1
ATOM 3639 O O . ARG E 1 7 ? -0.569 -8.459 46.947 1.00 22.50 6 ARG E O 1
ATOM 3660 N N . SER E 1 8 ? 0.620 -7.478 45.307 1.00 24.27 7 SER E N 1
ATOM 3661 C CA . SER E 1 8 ? 0.054 -8.352 44.285 1.00 26.14 7 SER E CA 1
ATOM 3662 C C . SER E 1 8 ? 0.490 -9.797 44.491 1.00 23.00 7 SER E C 1
ATOM 3663 O O . SER E 1 8 ? -0.311 -10.723 44.324 1.00 23.85 7 SER E O 1
ATOM 3671 N N . GLU E 1 9 ? 1.758 -10.011 44.849 1.00 23.62 8 GLU E N 1
ATOM 3672 C CA . GLU E 1 9 ? 2.233 -11.369 45.093 1.00 22.57 8 GLU E CA 1
ATOM 3673 C C . GLU E 1 9 ? 1.561 -11.972 46.320 1.00 20.90 8 GLU E C 1
ATOM 3674 O O . GLU E 1 9 ? 1.204 -13.155 46.321 1.00 21.74 8 GLU E O 1
ATOM 3686 N N . LEU E 1 10 ? 1.385 -11.176 47.376 1.00 21.01 9 LEU E N 1
ATOM 3687 C CA . LEU E 1 10 ? 0.722 -11.679 48.574 1.00 19.04 9 LEU E CA 1
ATOM 3688 C C . LEU E 1 10 ? -0.699 -12.122 48.252 1.00 17.47 9 LEU E C 1
ATOM 3689 O O . LEU E 1 10 ? -1.138 -13.204 48.663 1.00 17.58 9 LEU E O 1
ATOM 3705 N N . GLN E 1 11 ? -1.430 -11.302 47.496 1.00 18.09 10 GLN E N 1
ATOM 3706 C CA . GLN E 1 11 ? -2.794 -11.662 47.132 1.00 16.05 10 GLN E CA 1
ATOM 3707 C C . GLN E 1 11 ? -2.826 -12.862 46.195 1.00 17.35 10 GLN E C 1
ATOM 3708 O O . GLN E 1 11 ? -3.738 -13.690 46.284 1.00 16.72 10 GLN E O 1
ATOM 3722 N N . ALA E 1 12 ? -1.833 -12.990 45.311 1.00 17.15 11 ALA E N 1
ATOM 3723 C CA . ALA E 1 12 ? -1.765 -14.165 44.447 1.00 16.27 11 ALA E CA 1
ATOM 3724 C C . ALA E 1 12 ? -1.558 -15.431 45.266 1.00 16.19 11 ALA E C 1
ATOM 3725 O O . ALA E 1 12 ? -2.190 -16.462 45.003 1.00 17.11 11 ALA E O 1
ATOM 3732 N N . LEU E 1 13 ? -0.669 -15.376 46.258 1.00 15.97 12 LEU E N 1
ATOM 3733 C CA . LEU E 1 13 ? -0.447 -16.539 47.109 1.00 16.30 12 LEU E CA 1
ATOM 3734 C C . LEU E 1 13 ? -1.713 -16.906 47.872 1.00 15.60 12 LEU E C 1
ATOM 3735 O O . LEU E 1 13 ? -2.002 -18.089 48.078 1.00 17.73 12 LEU E O 1
ATOM 3751 N N . ARG E 1 14 ? -2.487 -15.905 48.293 1.00 14.25 13 ARG E N 1
ATOM 3752 C CA . ARG E 1 14 ? -3.747 -16.195 48.968 1.00 15.64 13 ARG E CA 1
ATOM 3753 C C . ARG E 1 14 ? -4.729 -16.875 48.020 1.00 16.47 13 ARG E C 1
ATOM 3754 O O . ARG E 1 14 ? -5.344 -17.889 48.373 1.00 16.70 13 ARG E O 1
ATOM 3775 N N . ARG E 1 15 ? -4.882 -16.334 46.808 1.00 16.03 14 ARG E N 1
ATOM 3776 C CA . ARG E 1 15 ? -5.779 -16.944 45.829 1.00 14.97 14 ARG E CA 1
ATOM 3777 C C . ARG E 1 15 ? -5.409 -18.396 45.563 1.00 17.29 14 ARG E C 1
ATOM 3778 O O . ARG E 1 15 ? -6.286 -19.240 45.346 1.00 18.45 14 ARG E O 1
ATOM 3799 N N . GLU E 1 16 ? -4.116 -18.710 45.575 1.00 16.57 15 GLU E N 1
ATOM 3800 C CA A GLU E 1 16 ? -3.668 -20.054 45.237 0.52 17.42 15 GLU E CA 1
ATOM 3801 C CA B GLU E 1 16 ? -3.661 -20.052 45.236 0.48 18.24 15 GLU E CA 1
ATOM 3802 C C . GLU E 1 16 ? -3.713 -21.019 46.413 1.00 17.99 15 GLU E C 1
ATOM 3803 O O . GLU E 1 16 ? -3.476 -22.215 46.217 1.00 21.13 15 GLU E O 1
ATOM 3826 N N . GLY E 1 17 ? -4.016 -20.548 47.617 1.00 16.74 16 GLY E N 1
ATOM 3827 C CA . GLY E 1 17 ? -4.168 -21.427 48.758 1.00 17.78 16 GLY E CA 1
ATOM 3828 C C . GLY E 1 17 ? -2.955 -21.592 49.650 1.00 17.00 16 GLY E C 1
ATOM 3829 O O . GLY E 1 17 ? -2.858 -22.611 50.341 1.00 17.53 16 GLY E O 1
ATOM 3833 N N . PHE E 1 18 ? -2.026 -20.641 49.647 1.00 18.13 17 PHE E N 1
ATOM 3834 C CA . PHE E 1 18 ? -0.883 -20.700 50.547 1.00 17.51 17 PHE E CA 1
ATOM 3835 C C . PHE E 1 18 ? -1.299 -20.349 51.982 1.00 18.05 17 PHE E C 1
ATOM 3836 O O . PHE E 1 18 ? -2.407 -19.870 52.245 1.00 20.05 17 PHE E O 1
ATOM 3853 N N . SER E 1 19 ? -0.386 -20.624 52.922 1.00 19.76 18 SER E N 1
ATOM 3854 C CA . SER E 1 19 ? -0.608 -20.524 54.365 1.00 20.77 18 SER E CA 1
ATOM 3855 C C . SER E 1 19 ? -1.315 -19.237 54.782 1.00 18.50 18 SER E C 1
ATOM 3856 O O . SER E 1 19 ? -0.732 -18.151 54.679 1.00 21.17 18 SER E O 1
ATOM 3864 N N . PRO E 1 20 ? -2.554 -19.314 55.282 1.00 19.43 19 PRO E N 1
ATOM 3865 C CA . PRO E 1 20 ? -3.228 -18.086 55.740 1.00 19.31 19 PRO E CA 1
ATOM 3866 C C . PRO E 1 20 ? -2.518 -17.368 56.877 1.00 20.53 19 PRO E C 1
ATOM 3867 O O . PRO E 1 20 ? -2.477 -16.132 56.888 1.00 22.62 19 PRO E O 1
ATOM 3878 N N . GLU E 1 21 ? -1.976 -18.101 57.853 1.00 22.08 20 GLU E N 1
ATOM 3879 C CA A GLU E 1 21 ? -1.323 -17.437 58.976 0.66 25.12 20 GLU E CA 1
ATOM 3880 C CA B GLU E 1 21 ? -1.309 -17.452 58.980 0.34 25.53 20 GLU E CA 1
ATOM 3881 C C . GLU E 1 21 ? -0.118 -16.627 58.511 1.00 24.91 20 GLU E C 1
ATOM 3882 O O . GLU E 1 21 ? 0.081 -15.490 58.957 1.00 26.41 20 GLU E O 1
ATOM 3905 N N . ARG E 1 22 ? 0.690 -17.186 57.610 1.00 23.51 21 ARG E N 1
ATOM 3906 C CA A ARG E 1 22 ? 1.859 -16.475 57.101 0.36 24.05 21 ARG E CA 1
ATOM 3907 C CA B ARG E 1 22 ? 1.856 -16.454 57.132 0.64 23.85 21 ARG E CA 1
ATOM 3908 C C . ARG E 1 22 ? 1.446 -15.253 56.291 1.00 21.48 21 ARG E C 1
ATOM 3909 O O . ARG E 1 22 ? 2.034 -14.172 56.427 1.00 24.76 21 ARG E O 1
ATOM 3950 N N . LEU E 1 23 ? 0.440 -15.412 55.433 1.00 20.73 22 LEU E N 1
ATOM 3951 C CA . LEU E 1 23 ? -0.003 -14.297 54.606 1.00 19.33 22 LEU E CA 1
ATOM 3952 C C . LEU E 1 23 ? -0.564 -13.167 55.460 1.00 20.01 22 LEU E C 1
ATOM 3953 O O . LEU E 1 23 ? -0.360 -11.988 55.152 1.00 22.52 22 LEU E O 1
ATOM 3969 N N . ALA E 1 24 ? -1.286 -13.504 56.531 1.00 21.12 23 ALA E N 1
ATOM 3970 C CA . ALA E 1 24 ? -1.836 -12.465 57.396 1.00 22.45 23 ALA E CA 1
ATOM 3971 C C . ALA E 1 24 ? -0.729 -11.683 58.093 1.00 24.39 23 ALA E C 1
ATOM 3972 O O . ALA E 1 24 ? -0.796 -10.451 58.193 1.00 26.25 23 ALA E O 1
ATOM 3979 N N . ALA E 1 25 ? 0.304 -12.379 58.575 1.00 26.15 24 ALA E N 1
ATOM 3980 C CA . ALA E 1 25 ? 1.405 -11.692 59.243 1.00 27.08 24 ALA E CA 1
ATOM 3981 C C . ALA E 1 25 ? 2.165 -10.796 58.274 1.00 25.97 24 ALA E C 1
ATOM 3982 O O . ALA E 1 25 ? 2.532 -9.667 58.621 1.00 27.92 24 ALA E O 1
ATOM 3989 N N . LEU E 1 26 ? 2.416 -11.282 57.058 1.00 27.29 25 LEU E N 1
ATOM 3990 C CA . LEU E 1 26 ? 3.123 -10.470 56.076 1.00 26.17 25 LEU E CA 1
ATOM 3991 C C . LEU E 1 26 ? 2.276 -9.293 55.613 1.00 25.00 25 LEU E C 1
ATOM 3992 O O . LEU E 1 26 ? 2.815 -8.223 55.310 1.00 27.19 25 LEU E O 1
ATOM 4008 N N . GLU E 1 27 ? 0.954 -9.464 55.566 1.00 23.00 26 GLU E N 1
ATOM 4009 C CA . GLU E 1 27 ? 0.087 -8.387 55.101 1.00 24.54 26 GLU E CA 1
ATOM 4010 C C . GLU E 1 27 ? 0.074 -7.226 56.090 1.00 26.10 26 GLU E C 1
ATOM 4011 O O . GLU E 1 27 ? 0.079 -6.058 55.684 1.00 26.44 26 GLU E O 1
ATOM 4023 N N . SER E 1 28 ? 0.063 -7.525 57.392 1.00 26.29 27 SER E N 1
ATOM 4024 C CA B SER E 1 28 ? 0.077 -6.459 58.389 0.53 27.99 27 SER E CA 1
ATOM 4025 C CA C SER E 1 28 ? 0.076 -6.459 58.389 0.47 27.72 27 SER E CA 1
ATOM 4026 C C . SER E 1 28 ? 1.373 -5.661 58.320 1.00 27.01 27 SER E C 1
ATOM 4027 O O . SER E 1 28 ? 1.360 -4.429 58.427 1.00 29.25 27 SER E O 1
ATOM 4042 N N . ARG E 1 29 ? 2.504 -6.347 58.144 1.00 29.60 28 ARG E N 1
ATOM 4043 C CA . ARG E 1 29 ? 3.775 -5.644 58.012 1.00 31.45 28 ARG E CA 1
ATOM 4044 C C . ARG E 1 29 ? 3.827 -4.848 56.716 1.00 31.82 28 ARG E C 1
ATOM 4045 O O . ARG E 1 29 ? 4.408 -3.758 56.671 1.00 33.63 28 ARG E O 1
ATOM 4066 N N . LEU E 1 30 ? 3.221 -5.376 55.651 1.00 29.94 29 LEU E N 1
ATOM 4067 C CA . LEU E 1 30 ? 3.181 -4.650 54.387 1.00 29.71 29 LEU E CA 1
ATOM 4068 C C . LEU E 1 30 ? 2.368 -3.368 54.516 1.00 31.46 29 LEU E C 1
ATOM 4069 O O . LEU E 1 30 ? 2.766 -2.317 54.001 1.00 32.49 29 LEU E O 1
ATOM 4085 N N . GLN E 1 31 ? 1.224 -3.434 55.200 1.00 30.90 30 GLN E N 1
ATOM 4086 C CA . GLN E 1 31 ? 0.417 -2.234 55.400 1.00 32.92 30 GLN E CA 1
ATOM 4087 C C . GLN E 1 31 ? 1.207 -1.162 56.140 1.00 32.64 30 GLN E C 1
ATOM 4088 O O . GLN E 1 31 ? 1.123 0.026 55.805 1.00 33.84 30 GLN E O 1
ATOM 4102 N N . ALA E 1 32 ? 1.979 -1.562 57.152 1.00 33.41 31 ALA E N 1
ATOM 4103 C CA . ALA E 1 32 ? 2.790 -0.596 57.886 1.00 38.85 31 ALA E CA 1
ATOM 4104 C C . ALA E 1 32 ? 3.828 0.051 56.978 1.00 38.92 31 ALA E C 1
ATOM 4105 O O . ALA E 1 32 ? 4.079 1.258 57.070 1.00 42.16 31 ALA E O 1
ATOM 4112 N N . LEU E 1 33 ? 4.446 -0.738 56.096 1.00 36.13 32 LEU E N 1
ATOM 4113 C CA . LEU E 1 33 ? 5.432 -0.183 55.174 1.00 38.72 32 LEU E CA 1
ATOM 4114 C C . LEU E 1 33 ? 4.782 0.763 54.173 1.00 37.02 32 LEU E C 1
ATOM 4115 O O . LEU E 1 33 ? 5.380 1.774 53.788 1.00 39.69 32 LEU E O 1
ATOM 4131 N N . GLU E 1 34 ? 3.560 0.452 53.737 1.00 34.83 33 GLU E N 1
ATOM 4132 C CA . GLU E 1 34 ? 2.873 1.324 52.791 1.00 36.14 33 GLU E CA 1
ATOM 4133 C C . GLU E 1 34 ? 2.549 2.672 53.422 1.00 38.96 33 GLU E C 1
ATOM 4134 O O . GLU E 1 34 ? 2.637 3.712 52.758 1.00 39.93 33 GLU E O 1
ATOM 4146 N N . ARG E 1 35 ? 2.176 2.678 54.704 1.00 39.09 34 ARG E N 1
ATOM 4147 C CA . ARG E 1 35 ? 1.918 3.939 55.389 1.00 41.65 34 ARG E CA 1
ATOM 4148 C C . ARG E 1 35 ? 3.194 4.765 55.511 1.00 42.72 34 ARG E C 1
ATOM 4149 O O . ARG E 1 35 ? 3.207 5.958 55.185 1.00 43.67 34 ARG E O 1
ATOM 4170 N N . ARG E 1 36 ? 4.279 4.147 55.983 1.00 42.30 35 ARG E N 1
ATOM 4171 C CA . ARG E 1 36 ? 5.540 4.871 56.112 1.00 41.37 35 ARG E CA 1
ATOM 4172 C C . ARG E 1 36 ? 6.031 5.366 54.758 1.00 40.95 35 ARG E C 1
ATOM 4173 O O . ARG E 1 36 ? 6.608 6.455 54.658 1.00 39.07 35 ARG E O 1
ATOM 4194 N N . LEU E 1 37 ? 5.810 4.581 53.702 1.00 38.24 36 LEU E N 1
ATOM 4195 C CA . LEU E 1 37 ? 6.215 5.010 52.367 1.00 40.05 36 LEU E CA 1
ATOM 4196 C C . LEU E 1 37 ? 5.457 6.262 51.945 1.00 40.06 36 LEU E C 1
ATOM 4197 O O . LEU E 1 37 ? 6.050 7.222 51.439 1.00 40.11 36 LEU E O 1
ATOM 4213 N N . ALA E 1 38 ? 4.138 6.270 52.147 1.00 42.33 37 ALA E N 1
ATOM 4214 C CA . ALA E 1 38 ? 3.342 7.431 51.762 1.00 46.85 37 ALA E CA 1
ATOM 4215 C C . AL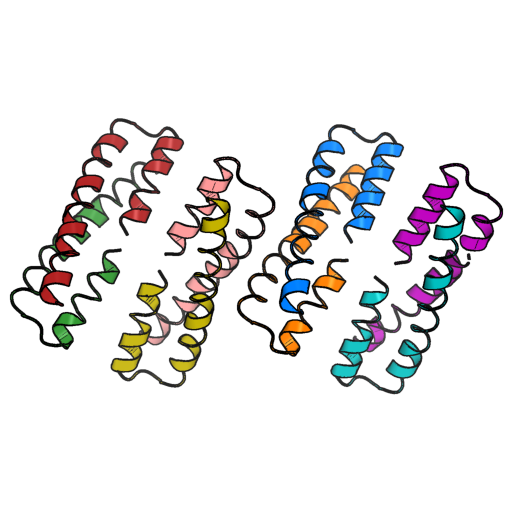A E 1 38 ? 3.791 8.678 52.514 1.00 47.70 37 ALA E C 1
ATOM 4216 O O . ALA E 1 38 ? 3.861 9.769 51.935 1.00 48.60 37 ALA E O 1
ATOM 4223 N N . ALA E 1 39 ? 4.101 8.537 53.804 1.00 45.29 38 ALA E N 1
ATOM 4224 C CA . ALA E 1 39 ? 4.581 9.681 54.571 1.00 48.75 38 ALA E CA 1
ATOM 4225 C C . ALA E 1 39 ? 5.927 10.163 54.047 1.00 50.32 38 ALA E C 1
ATOM 4226 O O . ALA E 1 39 ? 6.195 11.369 54.022 1.00 51.64 38 ALA E O 1
ATOM 4233 N N . LEU E 1 40 ? 6.784 9.233 53.622 1.00 41.89 39 LEU E N 1
ATOM 4234 C CA A LEU E 1 40 ? 8.088 9.617 53.092 0.57 41.86 39 LEU E CA 1
ATOM 4235 C CA B LEU E 1 40 ? 8.086 9.624 53.097 0.43 41.54 39 LEU E CA 1
ATOM 4236 C C . LEU E 1 40 ? 7.949 10.320 51.748 1.00 40.86 39 LEU E C 1
ATOM 4237 O O . LEU E 1 40 ? 8.610 11.336 51.500 1.00 41.29 39 LEU E O 1
ATOM 4268 N N . ARG E 1 41 ? 7.092 9.798 50.864 1.00 41.79 40 ARG E N 1
ATOM 4269 C CA A ARG E 1 41 ? 6.918 10.423 49.558 0.30 43.42 40 ARG E CA 1
ATOM 4270 C CA B ARG E 1 41 ? 6.951 10.433 49.563 0.39 43.75 40 ARG E CA 1
ATOM 4271 C CA C ARG E 1 41 ? 6.878 10.414 49.554 0.31 43.30 40 ARG E CA 1
ATOM 4272 C C . ARG E 1 41 ? 6.417 11.856 49.696 1.00 44.00 40 ARG E C 1
ATOM 4273 O O . ARG E 1 41 ? 6.845 12.745 48.950 1.00 41.72 40 ARG E O 1
ATOM 4334 N N . SER E 1 42 ? 5.510 12.100 50.645 1.00 44.90 41 SER E N 1
ATOM 4335 C CA . SER E 1 42 ? 4.987 13.448 50.831 1.00 47.33 41 SER E CA 1
ATOM 4336 C C . SER E 1 42 ? 6.080 14.404 51.290 1.00 43.95 41 SER E C 1
ATOM 4337 O O . SER E 1 42 ? 6.149 15.546 50.821 1.00 44.96 41 SER E O 1
ATOM 4345 N N . ARG E 1 43 ? 6.942 13.960 52.207 1.00 42.91 42 ARG E N 1
ATOM 4346 C CA A ARG E 1 43 ? 8.033 14.813 52.663 0.28 42.17 42 ARG E CA 1
ATOM 4347 C CA B ARG E 1 43 ? 8.032 14.817 52.662 0.72 41.59 42 ARG E CA 1
ATOM 4348 C C . ARG E 1 43 ? 8.999 15.125 51.526 1.00 41.51 42 ARG E C 1
ATOM 4349 O O . ARG E 1 43 ? 9.543 16.232 51.450 1.00 40.65 42 ARG E O 1
ATOM 4390 N N . LEU E 1 44 ? 9.225 14.160 50.632 1.00 40.19 43 LEU E N 1
ATOM 4391 C CA . LEU E 1 44 ? 10.103 14.402 49.491 1.00 39.23 43 LEU E CA 1
ATOM 4392 C C . LEU E 1 44 ? 9.520 15.473 48.579 1.00 41.31 43 LE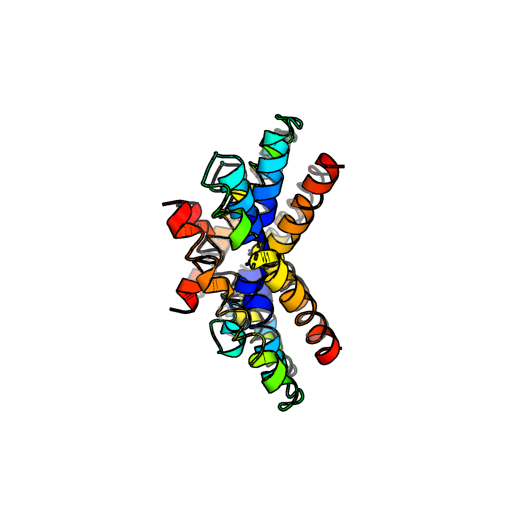U E C 1
ATOM 4393 O O . LEU E 1 44 ? 10.178 16.473 48.269 1.00 44.33 43 LEU E O 1
ATOM 4409 N N . GLN E 1 45 ? 8.281 15.269 48.126 1.00 43.12 44 GLN E N 1
ATOM 4410 C CA . GLN E 1 45 ? 7.640 16.248 47.256 1.00 46.29 44 GLN E CA 1
ATOM 4411 C C . GLN E 1 45 ? 7.578 17.620 47.912 1.00 46.10 44 GLN E C 1
ATOM 4412 O O . GLN E 1 45 ? 7.662 18.642 47.221 1.00 47.24 44 GLN E O 1
ATOM 4426 N N . ALA E 1 46 ? 7.441 17.666 49.239 1.00 43.05 45 ALA E N 1
ATOM 4427 C CA . ALA E 1 46 ? 7.481 18.946 49.937 1.00 45.61 45 ALA E CA 1
ATOM 4428 C C . ALA E 1 46 ? 8.870 19.568 49.859 1.00 42.83 45 ALA E C 1
ATOM 4429 O O . ALA E 1 46 ? 9.003 20.787 49.701 1.00 45.94 45 ALA E O 1
ATOM 4436 N N . LEU E 1 47 ? 9.915 18.745 49.965 1.00 43.37 46 LEU E N 1
ATOM 4437 C CA . LEU E 1 47 ? 11.278 19.257 49.857 1.00 40.63 46 LEU E CA 1
ATOM 4438 C C . LEU E 1 47 ? 11.565 19.761 48.448 1.00 40.95 46 LEU E C 1
ATOM 4439 O O . LEU E 1 47 ? 12.131 20.846 48.270 1.00 42.88 46 LEU E O 1
ATOM 4455 N N . ARG E 1 48 ? 11.182 18.986 47.429 1.00 39.68 47 ARG E N 1
ATOM 4456 C CA . ARG E 1 48 ? 11.384 19.425 46.050 1.00 41.67 47 ARG E CA 1
ATOM 4457 C C . ARG E 1 48 ? 10.618 20.711 45.761 1.00 41.91 47 ARG E C 1
ATOM 4458 O O . ARG E 1 48 ? 11.152 21.633 45.131 1.00 43.41 47 ARG E O 1
ATOM 4479 N N . GLY E 1 49 ? 9.370 20.794 46.211 1.00 44.03 48 GLY E N 1
ATOM 4480 C CA . GLY E 1 49 ? 8.532 21.945 45.927 1.00 47.36 48 GLY E CA 1
ATOM 4481 C C . GLY E 1 49 ? 8.980 23.210 46.633 1.00 50.97 48 GLY E C 1
ATOM 4482 O O . GLY E 1 49 ? 8.701 24.318 46.174 1.00 52.06 48 GLY E O 1
ATOM 4495 N N . CYS F 2 2 ? 8.243 3.350 42.393 1.00 68.66 1 CYS F N 1
ATOM 4496 C CA . CYS F 2 2 ? 9.341 2.414 42.586 1.00 64.99 1 CYS F CA 1
ATOM 4497 C C . CYS F 2 2 ? 10.214 2.949 43.713 1.00 66.42 1 CYS F C 1
ATOM 4498 O O . CYS F 2 2 ? 10.658 4.095 43.655 1.00 64.89 1 CYS F O 1
ATOM 4505 N N . LEU F 2 3 ? 10.451 2.136 44.748 1.00 65.38 2 LEU F N 1
ATOM 4506 C CA . LEU F 2 3 ? 11.301 2.589 45.846 1.00 61.18 2 LEU F CA 1
ATOM 4507 C C . LEU F 2 3 ? 12.605 3.167 45.317 1.00 54.22 2 LEU F C 1
ATOM 4508 O O . LEU F 2 3 ? 13.174 4.085 45.920 1.00 53.68 2 LEU F O 1
ATOM 4524 N N . ALA F 2 4 ? 13.094 2.635 44.196 1.00 50.92 3 ALA F N 1
ATOM 4525 C CA . ALA F 2 4 ? 14.263 3.210 43.543 1.00 55.58 3 ALA F CA 1
ATOM 4526 C C . ALA F 2 4 ? 13.993 4.647 43.118 1.00 52.83 3 ALA F C 1
ATOM 4527 O O . ALA F 2 4 ? 14.893 5.494 43.154 1.00 51.23 3 ALA F O 1
ATOM 4534 N N . ALA F 2 5 ? 12.755 4.942 42.707 1.00 48.66 4 ALA F N 1
ATOM 4535 C CA . ALA F 2 5 ? 12.419 6.302 42.297 1.00 47.66 4 ALA F CA 1
ATOM 4536 C C . ALA F 2 5 ? 12.590 7.279 43.452 1.00 44.92 4 ALA F C 1
ATOM 4537 O O . ALA F 2 5 ? 13.069 8.402 43.257 1.00 43.26 4 ALA F O 1
ATOM 4544 N N . LEU F 2 6 ? 12.206 6.874 44.665 1.00 40.80 5 LEU F N 1
ATOM 4545 C CA . LEU F 2 6 ? 12.442 7.732 45.820 1.00 39.02 5 LEU F CA 1
ATOM 4546 C C . LEU F 2 6 ? 13.931 7.898 46.069 1.00 34.46 5 LEU F C 1
ATOM 4547 O O . LEU F 2 6 ? 14.403 9.010 46.327 1.00 34.84 5 LEU F O 1
ATOM 4563 N N . ARG F 2 7 ? 14.686 6.802 46.001 1.00 37.70 6 ARG F N 1
ATOM 4564 C CA A ARG F 2 7 ? 16.133 6.909 46.136 0.64 37.09 6 ARG F CA 1
ATOM 4565 C CA B ARG F 2 7 ? 16.137 6.894 46.125 0.36 37.16 6 ARG F CA 1
ATOM 4566 C C . ARG F 2 7 ? 16.713 7.825 45.065 1.00 33.50 6 ARG F C 1
ATOM 4567 O O . ARG F 2 7 ? 17.575 8.660 45.358 1.00 33.77 6 ARG F O 1
ATOM 4608 N N . SER F 2 8 ? 16.239 7.697 43.823 1.00 33.73 7 SER F N 1
ATOM 4609 C CA A SER F 2 8 ? 16.759 8.531 42.744 0.53 35.65 7 SER F CA 1
ATOM 4610 C CA B SER F 2 8 ? 16.759 8.531 42.744 0.47 35.04 7 SER F CA 1
ATOM 4611 C C . SER F 2 8 ? 16.424 10.000 42.969 1.00 32.78 7 SER F C 1
ATOM 4612 O O . SER F 2 8 ? 17.256 10.879 42.712 1.00 30.87 7 SER F O 1
ATOM 4627 N N . GLU F 2 9 ? 15.211 10.290 43.445 1.00 31.39 8 GLU F N 1
ATOM 4628 C CA . GLU F 2 9 ? 14.840 11.678 43.699 1.00 30.90 8 GLU F CA 1
ATOM 4629 C C . GLU F 2 9 ? 15.654 12.261 44.847 1.00 25.93 8 GLU F C 1
ATOM 4630 O O . GLU F 2 9 ? 16.117 13.404 44.767 1.00 27.73 8 GLU F O 1
ATOM 4642 N N . LEU F 2 10 ? 15.833 11.494 45.924 1.00 23.74 9 LEU F N 1
ATOM 4643 C CA . LEU F 2 10 ? 16.670 11.954 47.026 1.00 25.18 9 LEU F CA 1
ATOM 4644 C C . LEU F 2 10 ? 18.091 12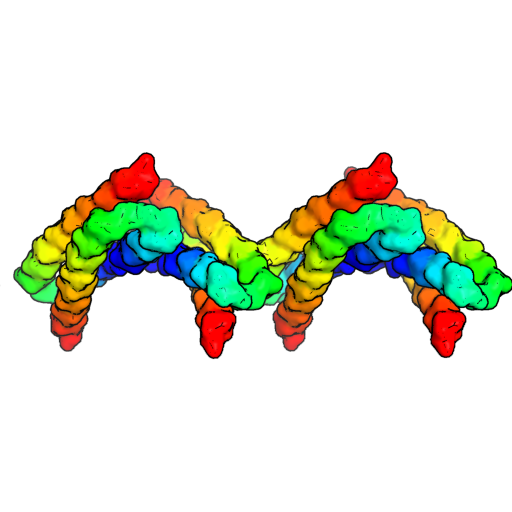.223 46.551 1.00 23.22 9 LEU F C 1
ATOM 4645 O O . LEU F 2 10 ? 18.707 13.221 46.942 1.00 22.74 9 LEU F O 1
ATOM 4661 N N . GLN F 2 11 ? 18.627 11.342 45.703 1.00 24.42 10 GLN F N 1
ATOM 4662 C CA . GLN F 2 11 ? 19.966 11.552 45.163 1.00 23.77 10 GLN F CA 1
ATOM 4663 C C . GLN F 2 11 ? 20.020 12.818 44.317 1.00 20.85 10 GLN F C 1
ATOM 4664 O O . GLN F 2 11 ? 21.001 13.569 44.372 1.00 22.37 10 GLN F O 1
ATOM 4678 N N . ALA F 2 12 ? 18.974 13.070 43.526 1.00 22.76 11 ALA F N 1
ATOM 4679 C CA . ALA F 2 12 ? 18.944 14.276 42.705 1.00 22.64 11 ALA F CA 1
ATOM 4680 C C . ALA F 2 12 ? 18.847 15.528 43.568 1.00 21.21 11 ALA F C 1
ATOM 4681 O O . ALA F 2 12 ? 19.533 16.523 43.307 1.00 21.64 11 ALA F O 1
ATOM 4688 N N . LEU F 2 13 ? 18.003 15.501 44.602 1.00 19.65 12 LEU F N 1
ATOM 4689 C CA . LEU F 2 13 ? 17.884 16.663 45.475 1.00 19.11 12 LEU F CA 1
ATOM 4690 C C . LEU F 2 13 ? 19.206 16.971 46.166 1.00 16.34 12 LEU F C 1
ATOM 4691 O O . LEU F 2 13 ? 19.554 18.141 46.361 1.00 18.15 12 LEU F O 1
ATOM 4707 N N . ARG F 2 14 ? 19.964 15.937 46.534 1.00 16.78 13 ARG F N 1
ATOM 4708 C CA . ARG F 2 14 ? 21.271 16.175 47.138 1.00 17.23 13 ARG F CA 1
ATOM 4709 C C . ARG F 2 14 ? 22.224 16.817 46.136 1.00 17.06 13 ARG F C 1
ATOM 4710 O O . ARG F 2 14 ? 22.897 17.804 46.453 1.00 18.07 13 ARG F O 1
ATOM 4731 N N . ARG F 2 15 ? 22.301 16.266 44.920 1.00 19.29 14 ARG F N 1
ATOM 4732 C CA . ARG F 2 15 ? 23.133 16.880 43.888 1.00 21.13 14 ARG F CA 1
ATOM 4733 C C . ARG F 2 15 ? 22.719 18.320 43.626 1.00 19.26 14 ARG F C 1
ATOM 4734 O O . ARG F 2 15 ? 23.567 19.163 43.312 1.00 21.57 14 ARG F O 1
ATOM 4755 N N . GLU F 2 16 ? 21.428 18.618 43.746 1.00 18.60 15 GLU F N 1
ATOM 4756 C CA . GLU F 2 16 ? 20.913 19.948 43.453 1.00 19.88 15 GLU F CA 1
ATOM 4757 C C . GLU F 2 16 ? 21.105 20.938 44.596 1.00 17.95 15 GLU F C 1
ATOM 4758 O O . GLU F 2 16 ? 20.722 22.103 44.450 1.00 18.95 15 GLU F O 1
ATOM 4770 N N . GLY F 2 17 ? 21.682 20.514 45.715 1.00 16.79 16 GLY F N 1
ATOM 4771 C CA . GLY F 2 17 ? 22.006 21.427 46.791 1.00 16.20 16 GLY F CA 1
ATOM 4772 C C . GLY F 2 17 ? 20.903 21.671 47.792 1.00 16.10 16 GLY F C 1
ATOM 4773 O O . GLY F 2 17 ? 20.935 22.693 48.486 1.00 18.10 16 GLY F O 1
ATOM 4777 N N . PHE F 2 18 ? 19.932 20.769 47.903 1.00 16.39 17 PHE F N 1
ATOM 4778 C CA . PHE F 2 18 ? 18.903 20.919 48.918 1.00 17.02 17 PHE F CA 1
ATOM 4779 C C . PHE F 2 18 ? 19.460 20.604 50.307 1.00 18.72 17 PHE F C 1
ATOM 4780 O O . PHE F 2 18 ? 20.530 20.012 50.462 1.00 18.33 17 PHE F O 1
ATOM 4797 N N . SER F 2 19 ? 18.705 21.018 51.328 1.00 20.93 18 SER F N 1
ATOM 4798 C CA . SER F 2 19 ? 19.117 20.962 52.729 1.00 19.94 18 SER F CA 1
ATOM 4799 C C . SER F 2 19 ? 19.725 19.615 53.112 1.00 19.55 18 SER F C 1
ATOM 4800 O O . SER F 2 19 ? 19.013 18.604 53.151 1.00 20.82 18 SER F O 1
ATOM 4808 N N . PRO F 2 20 ? 21.025 19.555 53.418 1.00 18.65 19 PRO F N 1
ATOM 4809 C CA . PRO F 2 20 ? 21.607 18.274 53.851 1.00 20.73 19 PRO F CA 1
ATOM 4810 C C . PRO F 2 20 ? 20.984 17.718 55.120 1.00 20.44 19 PRO F C 1
ATOM 4811 O O . PRO F 2 20 ? 20.865 16.493 55.257 1.00 22.21 19 PRO F O 1
ATOM 4822 N N . GLU F 2 21 ? 20.586 18.579 56.057 1.00 22.09 20 GLU F N 1
ATOM 4823 C CA A GLU F 2 21 ? 19.976 18.106 57.296 0.48 24.80 20 GLU F CA 1
ATOM 4824 C CA B GLU F 2 21 ? 19.987 18.086 57.292 0.52 23.51 20 GLU F CA 1
ATOM 4825 C C . GLU F 2 21 ? 18.679 17.355 57.016 1.00 23.77 20 GLU F C 1
ATOM 4826 O O . GLU F 2 21 ? 18.431 16.282 57.577 1.00 26.83 20 GLU F O 1
ATOM 4849 N N . GLU F 2 22 ? 17.830 17.914 56.150 1.00 24.93 21 GLU F N 1
ATOM 4850 C CA . GLU F 2 22 ? 16.565 17.258 55.837 1.00 25.70 21 GLU F CA 1
ATOM 4851 C C . GLU F 2 22 ? 16.785 16.013 54.986 1.00 23.59 21 GLU F C 1
ATOM 4852 O O . GLU F 2 22 ? 16.106 14.997 55.174 1.00 27.92 21 GLU F O 1
ATOM 4864 N N . LEU F 2 23 ? 17.728 16.072 54.044 1.00 21.81 22 LEU F N 1
ATOM 4865 C CA . LEU F 2 23 ? 18.014 14.905 53.216 1.00 22.17 22 LEU F CA 1
ATOM 4866 C C . LEU F 2 23 ? 18.524 13.744 54.059 1.00 23.40 22 LEU F C 1
ATOM 4867 O O . LEU F 2 23 ? 18.185 12.584 53.798 1.00 23.64 22 LEU F O 1
ATOM 4883 N N . ALA F 2 24 ? 19.336 14.034 55.077 1.00 23.33 23 ALA F N 1
ATOM 4884 C CA . ALA F 2 24 ? 19.865 12.967 55.920 1.00 25.06 23 ALA F CA 1
ATOM 4885 C C . ALA F 2 24 ? 18.749 12.251 56.666 1.00 25.47 23 ALA F C 1
ATOM 4886 O O . ALA F 2 24 ? 18.756 11.020 56.777 1.00 25.76 23 ALA F O 1
ATOM 4893 N N . ALA F 2 25 ? 17.775 13.004 57.180 1.00 26.17 24 ALA F N 1
ATOM 4894 C CA . ALA F 2 25 ? 16.661 12.381 57.887 1.00 28.95 24 ALA F CA 1
ATOM 4895 C C . ALA F 2 25 ? 15.824 11.523 56.948 1.00 31.94 24 ALA F C 1
ATOM 4896 O O . ALA F 2 25 ? 15.408 10.416 57.312 1.00 35.80 24 ALA F O 1
ATOM 4903 N N . LEU F 2 26 ? 15.559 12.017 55.736 1.00 30.06 25 LEU F N 1
ATOM 4904 C CA . LEU F 2 26 ? 14.781 11.239 54.778 1.00 27.15 25 LEU F CA 1
ATOM 4905 C C . LEU F 2 26 ? 15.564 10.029 54.284 1.00 28.65 25 LEU F C 1
ATOM 4906 O O . LEU F 2 26 ? 14.998 8.943 54.119 1.00 33.07 25 LEU F O 1
ATOM 4922 N N . GLU F 2 27 ? 16.865 10.195 54.040 1.00 28.84 26 GLU F N 1
ATOM 4923 C CA . GLU F 2 27 ? 17.681 9.068 53.601 1.00 30.97 26 GLU F CA 1
ATOM 4924 C C . GLU F 2 27 ? 17.732 7.980 54.668 1.00 32.25 26 GLU F C 1
ATOM 4925 O O . GLU F 2 27 ? 17.735 6.784 54.348 1.00 33.33 26 GLU F O 1
ATOM 4937 N N . SER F 2 28 ? 17.766 8.374 55.943 1.00 31.75 27 SER F N 1
ATOM 4938 C CA . SER F 2 28 ? 17.775 7.392 57.022 1.00 34.10 27 SER F CA 1
ATOM 4939 C C . SER F 2 28 ? 16.483 6.586 57.036 1.00 36.03 27 SER F C 1
ATOM 4940 O O . SER F 2 28 ? 16.507 5.351 57.116 1.00 37.38 27 SER F O 1
ATOM 4948 N N . GLU F 2 29 ? 15.338 7.268 56.968 1.00 34.92 28 GLU F N 1
ATOM 4949 C CA A GLU F 2 29 ? 14.064 6.555 56.967 0.52 37.65 28 GLU F CA 1
ATOM 4950 C CA B GLU F 2 29 ? 14.063 6.557 56.965 0.48 36.12 28 GLU F CA 1
ATOM 4951 C C . GLU F 2 29 ? 13.924 5.689 55.721 1.00 36.88 28 GLU F C 1
ATOM 4952 O O . GLU F 2 29 ? 13.371 4.585 55.784 1.00 39.39 28 GLU F O 1
ATOM 4975 N N . LEU F 2 30 ? 14.421 6.170 54.579 1.00 38.14 29 LEU F N 1
ATOM 4976 C CA . LEU F 2 30 ? 14.350 5.372 53.360 1.00 37.48 29 LEU F CA 1
ATOM 4977 C C . LEU F 2 30 ? 15.173 4.098 53.495 1.00 37.86 29 LEU F C 1
ATOM 4978 O O . LEU F 2 30 ? 14.725 3.015 53.102 1.00 40.73 29 LEU F O 1
ATOM 4994 N N . GLN F 2 31 ? 16.383 4.208 54.046 1.00 37.60 30 GLN F N 1
ATOM 4995 C CA A GLN F 2 31 ? 17.220 3.027 54.228 0.48 36.92 30 GLN F CA 1
ATOM 4996 C CA B GLN F 2 31 ? 17.219 3.025 54.224 0.52 36.48 30 GLN F CA 1
ATOM 4997 C C . GLN F 2 31 ? 16.519 1.986 55.090 1.00 37.37 30 GLN F C 1
ATOM 4998 O O . GLN F 2 31 ? 16.613 0.782 54.826 1.00 39.55 30 GLN F O 1
ATOM 5025 N N . ALA F 2 32 ? 15.807 2.432 56.128 1.00 37.00 31 ALA F N 1
ATOM 5026 C CA . ALA F 2 32 ? 15.085 1.496 56.981 1.00 38.38 31 ALA F CA 1
ATOM 5027 C C . ALA F 2 32 ? 13.944 0.830 56.222 1.00 39.86 31 ALA F C 1
ATOM 5028 O O . ALA F 2 32 ? 13.702 -0.372 56.385 1.00 39.99 31 ALA F O 1
ATOM 5035 N N . LEU F 2 33 ? 13.231 1.592 55.389 1.00 39.27 32 LEU F N 1
ATOM 5036 C CA . LEU F 2 33 ? 12.143 1.011 54.608 1.00 37.46 32 LEU F CA 1
ATOM 5037 C C . LEU F 2 33 ? 12.669 0.019 53.579 1.00 38.55 32 LEU F C 1
ATOM 5038 O O . LEU F 2 33 ? 12.075 -1.047 53.379 1.00 43.29 32 LEU F O 1
ATOM 5054 N N . GLU F 2 34 ? 13.776 0.351 52.912 1.00 37.73 33 GLU F N 1
ATOM 5055 C CA . GLU F 2 34 ? 14.405 -0.614 52.017 1.00 41.37 33 GLU F CA 1
ATOM 5056 C C . GLU F 2 34 ? 14.817 -1.869 52.774 1.00 43.48 33 GLU F C 1
ATOM 5057 O O . GLU F 2 34 ? 14.757 -2.976 52.226 1.00 44.69 33 GLU F O 1
ATOM 5069 N N . ARG F 2 35 ? 15.226 -1.713 54.034 1.00 41.92 34 ARG F N 1
ATOM 5070 C CA A ARG F 2 35 ? 15.612 -2.873 54.830 0.43 42.68 34 ARG F CA 1
ATOM 5071 C CA B ARG F 2 35 ? 15.608 -2.860 54.853 0.57 42.78 34 ARG F CA 1
ATOM 5072 C C . ARG F 2 35 ? 14.419 -3.788 55.075 1.00 41.92 34 ARG F C 1
ATOM 5073 O O . ARG F 2 35 ? 14.519 -5.009 54.906 1.00 42.29 34 ARG F O 1
ATOM 5114 N N . GLU F 2 36 ? 13.277 -3.218 55.461 1.00 41.80 35 GLU F N 1
ATOM 5115 C CA . GLU F 2 36 ? 12.102 -4.039 55.729 1.00 41.98 35 GLU F CA 1
ATOM 5116 C C . GLU F 2 36 ? 11.504 -4.594 54.442 1.00 41.34 35 GLU F C 1
ATOM 5117 O O . GLU F 2 36 ? 10.993 -5.720 54.428 1.00 39.30 35 GLU F O 1
ATOM 5129 N N . LEU F 2 37 ? 11.550 -3.824 53.354 1.00 39.80 36 LEU F N 1
ATOM 5130 C CA . LEU F 2 37 ? 11.020 -4.317 52.086 1.00 39.11 36 LEU F CA 1
ATOM 5131 C C . LEU F 2 37 ? 11.764 -5.568 51.640 1.00 39.23 36 LEU F C 1
ATOM 5132 O O . LEU F 2 37 ? 11.147 -6.578 51.283 1.00 39.54 36 LEU F O 1
ATOM 5148 N N . ALA F 2 38 ? 13.098 -5.514 51.642 1.00 41.39 37 ALA F N 1
ATOM 5149 C CA . ALA F 2 38 ? 13.880 -6.676 51.234 1.00 41.82 37 ALA F CA 1
ATOM 5150 C C . ALA F 2 38 ? 13.541 -7.890 52.088 1.00 40.89 37 ALA F C 1
ATOM 5151 O O . ALA F 2 38 ? 13.452 -9.013 51.577 1.00 45.18 37 ALA F O 1
ATOM 5158 N N . ALA F 2 39 ? 13.350 -7.686 53.393 1.00 40.96 38 ALA F N 1
ATOM 5159 C CA . ALA F 2 39 ? 12.976 -8.794 54.264 1.00 41.14 38 ALA F CA 1
ATOM 5160 C C . ALA F 2 39 ? 11.600 -9.334 53.900 1.00 39.54 38 ALA F C 1
ATOM 5161 O O . ALA F 2 39 ? 11.378 -10.551 53.909 1.00 40.96 38 ALA F O 1
ATOM 5168 N N . LEU F 2 40 ? 10.661 -8.443 53.577 1.00 39.62 39 LEU F N 1
ATOM 5169 C CA . LEU F 2 40 ? 9.325 -8.879 53.187 1.00 37.64 39 LEU F CA 1
ATOM 5170 C C . LEU F 2 40 ? 9.369 -9.654 51.876 1.00 35.97 39 LEU F C 1
ATOM 5171 O O . LEU F 2 40 ? 8.778 -10.735 51.760 1.00 34.71 39 LEU F O 1
ATOM 5187 N N . ARG F 2 41 ? 10.057 -9.107 50.871 1.00 34.89 40 ARG F N 1
ATOM 5188 C CA A ARG F 2 41 ? 10.182 -9.808 49.597 0.50 36.47 40 ARG F CA 1
ATOM 5189 C CA B ARG F 2 41 ? 10.188 -9.805 49.596 0.50 36.53 40 ARG F CA 1
ATOM 5190 C C . ARG F 2 41 ? 10.814 -11.181 49.788 1.00 37.59 40 ARG F C 1
ATOM 5191 O O . ARG F 2 41 ? 10.420 -12.151 49.129 1.00 37.83 40 ARG F O 1
ATOM 5232 N N . SER F 2 42 ? 11.790 -11.285 50.693 1.00 38.39 41 SER F N 1
ATOM 5233 C CA . SER F 2 42 ? 12.431 -12.571 50.947 1.00 40.10 41 SER F CA 1
ATOM 5234 C C . SER F 2 42 ? 11.446 -13.569 51.544 1.00 37.62 41 SER F C 1
ATOM 5235 O O . SER F 2 42 ? 11.413 -14.737 51.136 1.00 36.99 41 SER F O 1
ATOM 5243 N N . GLU F 2 43 ? 10.636 -13.132 52.510 1.00 35.49 42 GLU F N 1
ATOM 5244 C CA A GLU F 2 43 ? 9.689 -14.047 53.137 0.36 33.99 42 GLU F CA 1
ATOM 5245 C CA B GLU F 2 43 ? 9.681 -14.040 53.139 0.64 36.14 42 GLU F CA 1
ATOM 5246 C C . GLU F 2 43 ? 8.597 -14.471 52.160 1.00 33.05 42 GLU F C 1
ATOM 5247 O O . GLU F 2 43 ? 8.137 -15.618 52.198 1.00 32.00 42 GLU F O 1
ATOM 5270 N N . LEU F 2 44 ? 8.170 -13.566 51.275 1.00 32.32 43 LEU F N 1
ATOM 5271 C CA . LEU F 2 44 ? 7.185 -13.947 50.267 1.00 29.96 43 LEU F CA 1
ATOM 5272 C C . LEU F 2 44 ? 7.762 -14.973 49.300 1.00 29.38 43 LEU F C 1
ATOM 5273 O O . LEU F 2 44 ? 7.071 -15.916 48.898 1.00 28.92 43 LEU F O 1
ATOM 5289 N N . GLN F 2 45 ? 9.032 -14.809 48.920 1.00 30.67 44 GLN F N 1
ATOM 5290 C CA . GLN F 2 45 ? 9.672 -15.788 48.048 1.00 34.63 44 GLN F CA 1
ATOM 5291 C C . GLN F 2 45 ? 9.805 -17.139 48.740 1.00 34.41 44 GLN F C 1
ATOM 5292 O O . GLN F 2 45 ? 9.604 -18.187 48.115 1.00 36.25 44 GLN F O 1
ATOM 5306 N N . ALA F 2 46 ? 10.143 -17.137 50.032 1.00 34.72 45 ALA F N 1
ATOM 5307 C CA . ALA F 2 46 ? 10.238 -18.393 50.767 1.00 34.83 45 ALA F CA 1
ATOM 5308 C C . ALA F 2 46 ? 8.885 -19.090 50.832 1.00 32.95 45 ALA F C 1
ATOM 5309 O O . ALA F 2 46 ? 8.802 -20.318 50.715 1.00 34.21 45 ALA F O 1
ATOM 5316 N N . LEU F 2 47 ? 7.811 -18.321 51.017 1.00 29.71 46 LEU F N 1
ATOM 5317 C CA . LEU F 2 47 ? 6.478 -18.911 51.033 1.00 29.12 46 LEU F CA 1
ATOM 5318 C C . LEU F 2 47 ? 6.106 -19.455 49.659 1.00 30.05 46 LEU F C 1
ATOM 5319 O O . LEU F 2 47 ? 5.577 -20.567 49.546 1.00 32.08 46 LEU F O 1
ATOM 5335 N N . ARG F 2 48 ? 6.374 -18.681 48.605 1.00 32.38 47 ARG F N 1
ATOM 5336 C CA . ARG F 2 48 ? 6.095 -19.140 47.247 1.00 32.39 47 ARG F CA 1
ATOM 5337 C C . ARG F 2 48 ? 6.892 -20.395 46.911 1.00 35.81 47 ARG F C 1
ATOM 5338 O O . ARG F 2 48 ? 6.352 -21.346 46.332 1.00 36.63 47 ARG F O 1
ATOM 5359 N N . GLY F 2 49 ? 8.173 -20.419 47.265 1.00 35.51 48 GLY F N 1
ATOM 5360 C CA . GLY F 2 49 ? 9.039 -21.535 46.930 1.00 41.09 48 GLY F CA 1
ATOM 5361 C C . GLY F 2 49 ? 8.712 -22.809 47.684 1.00 45.14 48 GLY F C 1
ATOM 5362 O O . GLY F 2 49 ? 9.062 -23.906 47.245 1.00 49.34 48 GLY F O 1
ATOM 5375 N N . ASN G 1 2 ? 18.013 16.369 3.746 1.00 47.88 1 ASN G N 1
ATOM 5376 C CA . ASN G 1 2 ? 19.266 15.958 3.124 1.00 42.04 1 ASN G CA 1
ATOM 5377 C C . ASN G 1 2 ? 20.439 16.571 3.879 1.00 41.35 1 ASN G C 1
ATOM 5378 O O . ASN G 1 2 ? 20.783 17.737 3.676 1.00 41.07 1 ASN G O 1
ATOM 5389 N N . LEU G 1 3 ? 21.057 15.774 4.753 1.00 39.05 2 LEU G N 1
ATOM 5390 C CA . LEU G 1 3 ? 22.125 16.301 5.592 1.00 37.44 2 LEU G CA 1
ATOM 5391 C C . LEU G 1 3 ? 23.354 16.653 4.766 1.00 36.60 2 LEU G C 1
ATOM 5392 O O . LEU G 1 3 ? 24.084 17.590 5.109 1.00 38.53 2 LEU G O 1
ATOM 5408 N N . ALA G 1 4 ? 23.599 15.925 3.673 1.00 38.60 3 ALA G N 1
ATOM 5409 C CA . ALA G 1 4 ? 24.719 16.277 2.807 1.00 36.48 3 ALA G CA 1
ATOM 5410 C C . ALA G 1 4 ? 24.555 17.697 2.279 1.00 30.71 3 ALA G C 1
ATOM 5411 O O . ALA G 1 4 ? 25.534 18.444 2.164 1.00 31.37 3 ALA G O 1
ATOM 5418 N N . ALA G 1 5 ? 23.321 18.087 1.953 1.00 31.28 4 ALA G N 1
ATOM 5419 C CA . ALA G 1 5 ? 23.075 19.455 1.508 1.00 27.32 4 ALA G CA 1
ATOM 5420 C C . ALA G 1 5 ? 23.341 20.450 2.629 1.00 24.08 4 ALA G C 1
ATOM 5421 O O . ALA G 1 5 ? 23.887 21.534 2.388 1.00 24.97 4 ALA G O 1
ATOM 5428 N N . LEU G 1 6 ? 22.957 20.105 3.861 1.00 24.22 5 LEU G N 1
ATOM 5429 C CA . LEU G 1 6 ? 23.224 20.990 4.987 1.00 23.06 5 LEU G CA 1
ATOM 5430 C C . LEU G 1 6 ? 24.722 21.117 5.231 1.00 22.74 5 LEU G C 1
ATOM 5431 O O . LEU G 1 6 ? 25.217 22.204 5.548 1.00 21.57 5 LEU G O 1
ATOM 5447 N N . ARG G 1 7 ? 25.461 20.016 5.082 1.00 22.82 6 ARG G N 1
ATOM 5448 C CA . ARG G 1 7 ? 26.909 20.067 5.257 1.00 21.91 6 ARG G CA 1
ATOM 5449 C C . ARG G 1 7 ? 27.550 20.973 4.213 1.00 22.00 6 ARG G C 1
ATOM 5450 O O . ARG G 1 7 ? 28.423 21.789 4.532 1.00 21.77 6 ARG G O 1
ATOM 5471 N N . SER G 1 8 ? 27.131 20.841 2.953 1.00 22.09 7 SER G N 1
ATOM 5472 C CA A SER G 1 8 ? 27.691 21.678 1.898 0.47 22.82 7 SER G CA 1
ATOM 5473 C CA B SER G 1 8 ? 27.695 21.679 1.901 0.53 23.31 7 SER G CA 1
ATOM 5474 C C . SER G 1 8 ? 27.391 23.151 2.149 1.00 20.42 7 SER G C 1
ATOM 5475 O O . SER G 1 8 ? 28.240 24.016 1.906 1.00 21.21 7 SER G O 1
ATOM 5490 N N . GLU G 1 9 ? 26.186 23.456 2.634 1.00 20.30 8 GLU G N 1
ATOM 5491 C CA . GLU G 1 9 ? 25.842 24.846 2.916 1.00 21.33 8 GLU G CA 1
ATOM 5492 C C . GLU G 1 9 ? 26.663 25.392 4.078 1.00 17.92 8 GLU G C 1
ATOM 5493 O O . GLU G 1 9 ? 27.150 26.526 4.017 1.00 19.56 8 GLU G O 1
ATOM 5505 N N . LEU G 1 10 ? 26.828 24.606 5.146 1.00 18.09 9 LEU G N 1
ATOM 5506 C CA . LEU G 1 10 ? 27.681 25.041 6.249 1.00 19.71 9 LEU G CA 1
ATOM 5507 C C . LEU G 1 10 ? 29.101 25.306 5.774 1.00 18.47 9 LEU G C 1
ATOM 5508 O O . LEU G 1 10 ? 29.724 26.295 6.176 1.00 19.26 9 LEU G O 1
ATOM 5524 N N . GLN G 1 11 ? 29.639 24.422 4.933 1.00 16.89 10 GLN G N 1
ATOM 5525 C CA . GLN G 1 11 ? 30.990 24.627 4.425 1.00 18.10 10 GLN G CA 1
ATOM 5526 C C . GLN G 1 11 ? 31.070 25.904 3.599 1.00 18.12 10 GLN G C 1
ATOM 5527 O O . GLN G 1 11 ? 32.056 26.646 3.679 1.00 19.12 10 GLN G O 1
ATOM 5541 N N . ALA G 1 12 ? 30.034 26.180 2.806 1.00 18.91 11 ALA G N 1
ATOM 5542 C CA . ALA G 1 12 ? 30.021 27.400 2.007 1.00 18.58 11 ALA G CA 1
ATOM 5543 C C . ALA G 1 12 ? 29.931 28.638 2.891 1.00 17.65 11 ALA G C 1
ATOM 5544 O O . ALA G 1 12 ? 30.640 29.624 2.658 1.00 19.44 11 ALA G O 1
ATOM 5551 N N . LEU G 1 13 ? 29.076 28.604 3.916 1.00 17.40 12 LEU G N 1
ATOM 5552 C CA . LEU G 1 13 ? 28.949 29.756 4.803 1.00 17.20 12 LEU G CA 1
ATOM 5553 C C . LEU G 1 13 ? 30.261 30.052 5.515 1.00 16.28 12 LEU G C 1
ATOM 5554 O O . LEU G 1 13 ? 30.601 31.219 5.745 1.00 18.17 12 LEU G O 1
ATOM 5570 N N . ARG G 1 14 ? 31.015 29.015 5.878 1.00 16.33 13 ARG G N 1
ATOM 5571 C CA . ARG G 1 14 ? 32.311 29.250 6.505 1.00 18.36 13 ARG G CA 1
ATOM 5572 C C . ARG G 1 14 ? 33.290 29.886 5.523 1.00 17.81 13 ARG G C 1
ATOM 5573 O O . ARG G 1 14 ? 33.948 30.880 5.850 1.00 19.25 13 ARG G O 1
ATOM 5594 N N . ARG G 1 15 ? 33.400 29.333 4.311 1.00 18.65 14 ARG G N 1
ATOM 5595 C CA . ARG G 1 15 ? 34.273 29.948 3.313 1.00 18.75 14 ARG G CA 1
ATOM 5596 C C . ARG G 1 15 ? 33.868 31.389 3.041 1.00 19.81 14 ARG G C 1
ATOM 5597 O O . ARG G 1 15 ? 34.718 32.227 2.718 1.00 21.97 14 ARG G O 1
ATOM 5618 N N . GLU G 1 16 ? 32.579 31.692 3.156 1.00 19.26 15 GLU G N 1
ATOM 5619 C CA . GLU G 1 16 ? 32.060 33.015 2.845 1.00 18.90 15 GLU G CA 1
ATOM 5620 C C . GLU G 1 16 ? 32.236 34.015 3.981 1.00 17.19 15 GLU G C 1
ATOM 5621 O O . GLU G 1 16 ? 31.842 35.175 3.822 1.00 19.48 15 GLU G O 1
ATOM 5633 N N . GLY G 1 17 ? 32.811 33.607 5.108 1.00 17.56 16 GLY G N 1
ATOM 5634 C CA . GLY G 1 17 ? 33.108 34.533 6.182 1.00 17.88 16 GLY G CA 1
ATOM 5635 C C . GLY G 1 17 ? 31.979 34.792 7.151 1.00 18.39 16 GLY G C 1
ATOM 5636 O O . GLY G 1 17 ? 31.995 35.824 7.831 1.00 18.74 16 GLY G O 1
ATOM 5640 N N . PHE G 1 18 ? 31.004 33.895 7.245 1.00 17.02 17 PHE G N 1
ATOM 5641 C CA . PHE G 1 18 ? 29.950 34.054 8.232 1.00 17.57 17 PHE G CA 1
ATOM 5642 C C . PHE G 1 18 ? 30.480 33.754 9.634 1.00 19.79 17 PHE G C 1
ATOM 5643 O O . PHE G 1 18 ? 31.546 33.160 9.814 1.00 20.81 17 PHE G O 1
ATOM 5660 N N . SER G 1 19 ? 29.707 34.178 10.636 1.00 22.71 18 SER G N 1
ATOM 5661 C CA . SER G 1 19 ? 30.093 34.122 12.042 1.00 22.75 18 SER G CA 1
ATOM 5662 C C . SER G 1 19 ? 30.702 32.774 12.417 1.00 22.17 18 SER G C 1
ATOM 5663 O O . SER G 1 19 ? 29.999 31.757 12.404 1.00 22.99 18 SER G O 1
ATOM 5671 N N . PRO G 1 20 ? 31.994 32.718 12.759 1.00 24.25 19 PRO G N 1
ATOM 5672 C CA . PRO G 1 20 ? 32.568 31.428 13.180 1.00 25.34 19 PRO G CA 1
ATOM 5673 C C . PRO G 1 20 ? 31.901 30.833 14.410 1.00 24.02 19 PRO G C 1
ATOM 5674 O O . PRO G 1 20 ? 31.752 29.608 14.490 1.00 24.05 19 PRO G O 1
ATOM 5685 N N . GLU G 1 21 ? 31.494 31.661 15.375 1.00 26.62 20 GLU G N 1
ATOM 5686 C CA A GLU G 1 21 ? 30.838 31.141 16.573 0.41 25.89 20 GLU G CA 1
ATOM 5687 C CA B GLU G 1 21 ? 30.845 31.129 16.570 0.59 27.04 20 GLU G CA 1
ATOM 5688 C C . GLU G 1 21 ? 29.519 30.465 16.221 1.00 24.20 20 GLU G C 1
ATOM 5689 O O . GLU G 1 21 ? 29.225 29.358 16.689 1.00 28.13 20 GLU G O 1
ATOM 5712 N N . ARG G 1 22 ? 28.701 31.126 15.401 1.00 25.15 21 ARG G N 1
ATOM 5713 C CA A ARG G 1 22 ? 27.433 30.525 15.006 0.50 23.56 21 ARG G CA 1
ATOM 5714 C CA B ARG G 1 22 ? 27.431 30.538 14.986 0.50 26.03 21 ARG G CA 1
ATOM 5715 C C . ARG G 1 22 ? 27.658 29.264 14.181 1.00 21.33 21 ARG G C 1
ATOM 5716 O O . ARG G 1 22 ? 26.938 28.272 14.349 1.00 24.26 21 ARG G O 1
ATOM 5757 N N . LEU G 1 23 ? 28.663 29.272 13.303 1.00 18.92 22 LEU G N 1
ATOM 5758 C CA . LEU G 1 23 ? 28.948 28.099 12.483 1.00 20.41 22 LEU G CA 1
ATOM 5759 C C . LEU G 1 23 ? 29.450 26.934 13.329 1.00 20.32 22 LEU G C 1
ATOM 5760 O O . LEU G 1 23 ? 29.114 25.775 13.059 1.00 21.13 22 LEU G O 1
ATOM 5776 N N . ALA G 1 24 ? 30.255 27.218 14.354 1.00 21.42 23 ALA G N 1
ATOM 5777 C CA . ALA G 1 24 ? 30.781 26.145 15.191 1.00 22.36 23 ALA G CA 1
ATOM 5778 C C . ALA G 1 24 ? 29.657 25.406 15.904 1.00 22.31 23 ALA G C 1
ATOM 5779 O O . ALA G 1 24 ? 29.684 24.174 16.013 1.00 23.94 23 ALA G O 1
ATOM 5786 N N . ALA G 1 25 ? 28.661 26.141 16.399 1.00 22.64 24 ALA G N 1
ATOM 5787 C CA . ALA G 1 25 ? 27.539 25.496 17.071 1.00 22.97 24 ALA G CA 1
ATOM 5788 C C . ALA G 1 25 ? 26.733 24.644 16.099 1.00 20.57 24 ALA G C 1
ATOM 5789 O O . ALA G 1 25 ? 26.328 23.523 16.432 1.00 22.16 24 ALA G O 1
ATOM 5796 N N . LEU G 1 26 ? 26.492 25.156 14.891 1.00 19.35 25 LEU G N 1
ATOM 5797 C CA . LEU G 1 26 ? 25.734 24.393 13.905 1.00 17.72 25 LEU G CA 1
ATOM 5798 C C . LEU G 1 26 ? 26.526 23.187 13.415 1.00 17.17 25 LEU G C 1
ATOM 5799 O O . LEU G 1 26 ? 25.956 22.115 13.184 1.00 20.68 25 LEU G O 1
ATOM 5815 N N . GLU G 1 27 ? 27.841 23.340 13.257 1.00 18.89 26 GLU G N 1
ATOM 5816 C CA . GLU G 1 27 ? 28.664 22.221 12.814 1.00 21.40 26 GLU G CA 1
ATOM 5817 C C . GLU G 1 27 ? 28.666 21.100 13.847 1.00 22.43 26 GLU G C 1
ATOM 5818 O O . GLU G 1 27 ? 28.586 19.917 13.493 1.00 21.62 26 GLU G O 1
ATOM 5830 N N . SER G 1 28 ? 28.742 21.451 15.133 1.00 21.34 27 SER G N 1
ATOM 5831 C CA A SER G 1 28 ? 28.690 20.435 16.179 0.69 22.91 27 SER G CA 1
ATOM 5832 C CA B SER G 1 28 ? 28.692 20.431 16.175 0.31 22.93 27 SER G CA 1
ATOM 5833 C C . SER G 1 28 ? 27.351 19.710 16.170 1.00 21.79 27 SER G C 1
ATOM 5834 O O . SER G 1 28 ? 27.295 18.485 16.336 1.00 22.45 27 SER G O 1
ATOM 5849 N N . ARG G 1 29 ? 26.257 20.450 15.978 1.00 21.05 28 ARG G N 1
ATOM 5850 C CA . ARG G 1 29 ? 24.944 19.817 15.911 1.00 22.00 28 ARG G CA 1
ATOM 5851 C C . ARG G 1 29 ? 24.830 18.918 14.687 1.00 20.98 28 ARG G C 1
ATOM 5852 O O . ARG G 1 29 ? 24.285 17.810 14.773 1.00 22.58 28 ARG G O 1
ATOM 5873 N N . LEU G 1 30 ? 25.338 19.372 13.539 1.00 21.71 29 LEU G N 1
ATOM 5874 C CA . LEU G 1 30 ? 25.256 18.559 12.330 1.00 21.02 29 LEU G CA 1
ATOM 5875 C C . LEU G 1 30 ? 26.076 17.282 12.469 1.00 20.22 29 LEU G C 1
ATOM 5876 O O . LEU G 1 30 ? 25.639 16.208 12.041 1.00 22.64 29 LEU G O 1
ATOM 5892 N N . GLN G 1 31 ? 27.267 17.377 13.062 1.00 20.84 30 GLN G N 1
ATOM 5893 C CA . GLN G 1 31 ? 28.094 16.189 13.238 1.00 22.21 30 GLN G CA 1
ATOM 5894 C C . GLN G 1 31 ? 27.365 15.133 14.057 1.00 20.24 30 GLN G C 1
ATOM 5895 O O . GLN G 1 31 ? 27.405 13.941 13.726 1.00 23.00 30 GLN G O 1
ATOM 5909 N N . ALA G 1 32 ? 26.690 15.550 15.130 1.00 21.08 31 ALA G N 1
ATOM 5910 C CA . ALA G 1 32 ? 25.946 14.596 15.945 1.00 22.55 31 ALA G CA 1
ATOM 5911 C C . ALA G 1 32 ? 24.795 13.979 15.160 1.00 20.57 31 ALA G C 1
ATOM 5912 O O . ALA G 1 32 ? 24.548 12.773 15.260 1.00 23.00 31 ALA G O 1
ATOM 5919 N N . LEU G 1 33 ? 24.089 14.784 14.363 1.00 20.61 32 LEU G N 1
ATOM 5920 C CA . LEU G 1 33 ? 22.991 14.245 13.569 1.00 20.33 32 LEU G CA 1
ATOM 5921 C C . LEU G 1 33 ? 23.504 13.283 12.504 1.00 21.88 32 LEU G C 1
ATOM 5922 O O . LEU G 1 33 ? 22.850 12.279 12.199 1.00 22.61 32 LEU G O 1
ATOM 5938 N N . GLU G 1 34 ? 24.670 13.574 11.923 1.00 22.59 33 GLU G N 1
ATOM 5939 C CA . GLU G 1 34 ? 25.249 12.658 10.945 1.00 22.14 33 GLU G CA 1
ATOM 5940 C C . GLU G 1 34 ? 25.583 11.317 11.585 1.00 22.54 33 GLU G C 1
ATOM 5941 O O . GLU G 1 34 ? 25.355 10.260 10.984 1.00 23.70 33 GLU G O 1
ATOM 5953 N N . ARG G 1 35 ? 26.128 11.338 12.804 1.00 20.56 34 ARG G N 1
ATOM 5954 C CA A ARG G 1 35 ? 26.423 10.088 13.496 0.45 23.22 34 ARG G CA 1
ATOM 5955 C CA B ARG G 1 35 ? 26.422 10.089 13.500 0.55 24.68 34 ARG G CA 1
ATOM 5956 C C . ARG G 1 35 ? 25.146 9.322 13.815 1.00 22.01 34 ARG G C 1
ATOM 5957 O O . ARG G 1 35 ? 25.103 8.093 13.684 1.00 22.06 34 ARG G O 1
ATOM 5998 N N . ARG G 1 36 ? 24.095 10.030 14.236 1.00 20.84 35 ARG G N 1
ATOM 5999 C CA . ARG G 1 36 ? 22.835 9.363 14.546 1.00 18.61 35 ARG G CA 1
ATOM 6000 C C . ARG G 1 36 ? 22.190 8.795 13.289 1.00 19.03 35 ARG G C 1
ATOM 6001 O O . ARG G 1 36 ? 21.614 7.701 13.322 1.00 21.35 35 ARG G O 1
ATOM 6022 N N . LEU G 1 37 ? 22.279 9.518 12.171 1.00 21.56 36 LEU G N 1
ATOM 6023 C CA . LEU G 1 37 ? 21.731 9.002 10.922 1.00 21.27 36 LEU G CA 1
ATOM 6024 C C . LEU G 1 37 ? 22.483 7.755 10.472 1.00 19.60 36 LEU G C 1
ATOM 6025 O O . LEU G 1 37 ? 21.871 6.778 10.027 1.00 21.93 36 LEU G O 1
ATOM 6041 N N . ALA G 1 38 ? 23.812 7.765 10.592 1.00 21.67 37 ALA G N 1
ATOM 6042 C CA . ALA G 1 38 ? 24.591 6.592 10.212 1.00 21.86 37 ALA G CA 1
ATOM 6043 C C . ALA G 1 38 ? 24.237 5.392 11.082 1.00 22.56 37 ALA G C 1
ATOM 6044 O O . ALA G 1 38 ? 24.144 4.262 10.587 1.00 24.00 37 ALA G O 1
ATOM 6051 N N . ALA G 1 39 ? 24.034 5.618 12.383 1.00 24.04 38 ALA G N 1
ATOM 6052 C CA . ALA G 1 39 ? 23.656 4.522 13.270 1.00 24.91 38 ALA G CA 1
ATOM 6053 C C . ALA G 1 39 ? 22.283 3.969 12.907 1.00 22.77 38 ALA G C 1
ATOM 6054 O O . ALA G 1 39 ? 22.079 2.750 12.899 1.00 22.22 38 ALA G O 1
ATOM 6061 N N . LEU G 1 40 ? 21.328 4.851 12.606 1.00 22.04 39 LEU G N 1
ATOM 6062 C CA . LEU G 1 40 ? 20.006 4.397 12.185 1.00 20.96 39 LEU G CA 1
ATOM 6063 C C . LEU G 1 40 ? 20.094 3.597 10.891 1.00 21.30 39 LEU G C 1
ATOM 6064 O O . LEU G 1 40 ? 19.486 2.527 10.765 1.00 19.93 39 LEU G O 1
ATOM 6080 N N . ARG G 1 41 ? 20.843 4.107 9.911 1.00 20.56 40 ARG G N 1
ATOM 6081 C CA A ARG G 1 41 ? 21.012 3.374 8.661 0.52 21.84 40 ARG G CA 1
ATOM 6082 C CA B ARG G 1 41 ? 21.019 3.377 8.660 0.48 20.73 40 ARG G CA 1
ATOM 6083 C C . ARG G 1 41 ? 21.578 1.983 8.916 1.00 20.42 40 ARG G C 1
ATOM 6084 O O . ARG G 1 41 ? 21.104 0.997 8.337 1.00 21.21 40 ARG G O 1
ATOM 6125 N N . SER G 1 42 ? 22.586 1.879 9.786 1.00 23.02 41 SER G N 1
ATOM 6126 C CA A SER G 1 42 ? 23.189 0.582 10.073 0.55 22.88 41 SER G CA 1
ATOM 6127 C CA B SER G 1 42 ? 23.187 0.580 10.066 0.45 22.60 41 SER G CA 1
ATOM 6128 C C . SER G 1 42 ? 22.181 -0.367 10.709 1.00 22.34 41 SER G C 1
ATOM 6129 O O . SER G 1 42 ? 22.150 -1.561 10.388 1.00 21.97 41 SER G O 1
ATOM 6144 N N . ARG G 1 43 ? 21.351 0.145 11.621 1.00 20.65 42 ARG G N 1
ATOM 6145 C CA . ARG G 1 43 ? 20.351 -0.704 12.261 1.00 20.70 42 ARG G CA 1
ATOM 6146 C C . ARG G 1 43 ? 19.338 -1.213 11.244 1.00 18.28 42 ARG G C 1
ATOM 6147 O O . ARG G 1 43 ? 18.939 -2.383 11.285 1.00 19.75 42 ARG G O 1
ATOM 6168 N N . LEU G 1 44 ? 18.906 -0.348 10.326 1.00 18.44 43 LEU G N 1
ATOM 6169 C CA . LEU G 1 44 ? 17.961 -0.774 9.301 1.00 18.20 43 LEU G CA 1
ATOM 6170 C C . LEU G 1 44 ? 18.588 -1.804 8.370 1.00 18.62 43 LEU G C 1
ATOM 6171 O O . 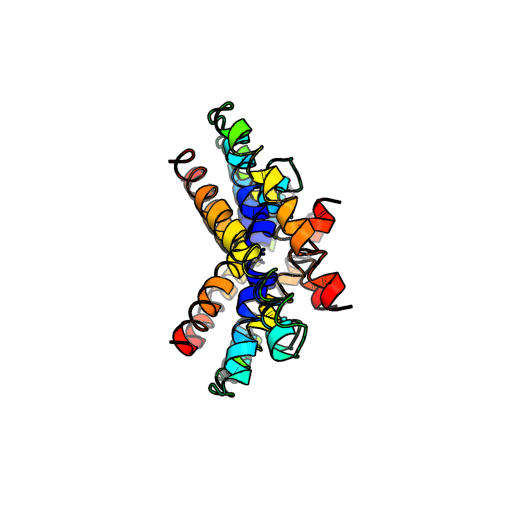LEU G 1 44 ? 17.930 -2.772 7.972 1.00 20.51 43 LEU G O 1
ATOM 6187 N N . GLN G 1 45 ? 19.859 -1.612 8.009 1.00 19.88 44 GLN G N 1
ATOM 6188 C CA . GLN G 1 45 ? 20.537 -2.584 7.158 1.00 23.00 44 GLN G CA 1
ATOM 6189 C C . GLN G 1 45 ? 20.663 -3.931 7.856 1.00 24.50 44 GLN G C 1
ATOM 6190 O O . GLN G 1 45 ? 20.495 -4.982 7.227 1.00 24.16 44 GLN G O 1
ATOM 6204 N N . ALA G 1 46 ? 20.955 -3.919 9.160 1.00 22.52 45 ALA G N 1
ATOM 6205 C CA . ALA G 1 46 ? 21.083 -5.171 9.901 1.00 22.63 45 ALA G CA 1
ATOM 6206 C C . ALA G 1 46 ? 19.749 -5.899 9.984 1.00 23.49 45 ALA G C 1
ATOM 6207 O O . ALA G 1 46 ? 19.697 -7.130 9.884 1.00 24.64 45 ALA G O 1
ATOM 6214 N N . LEU G 1 47 ? 18.659 -5.156 10.171 1.00 20.61 46 LEU G N 1
ATOM 6215 C CA . LEU G 1 47 ? 17.342 -5.778 10.199 1.00 20.17 46 LEU G CA 1
ATOM 6216 C C . LEU G 1 47 ? 16.987 -6.353 8.835 1.00 21.81 46 LEU G C 1
ATOM 6217 O O . LEU G 1 47 ? 16.496 -7.484 8.738 1.00 22.67 46 LEU G O 1
ATOM 6233 N N . ARG G 1 48 ? 17.243 -5.591 7.769 1.00 19.74 47 ARG G N 1
ATOM 6234 C CA . ARG G 1 48 ? 16.976 -6.073 6.417 1.00 23.39 47 ARG G CA 1
ATOM 6235 C C . ARG G 1 48 ? 17.796 -7.321 6.106 1.00 25.18 47 ARG G C 1
ATOM 6236 O O . ARG G 1 48 ? 17.275 -8.287 5.535 1.00 31.69 47 ARG G O 1
ATOM 6257 N N . GLY G 1 49 ? 19.074 -7.321 6.476 1.00 26.25 48 GLY G N 1
ATOM 6258 C CA . GLY G 1 49 ? 19.966 -8.429 6.178 1.00 30.19 48 GLY G CA 1
ATOM 6259 C C . GLY G 1 49 ? 19.666 -9.695 6.957 1.00 33.04 48 GLY G C 1
ATOM 6260 O O . GLY G 1 49 ? 20.073 -10.788 6.561 1.00 39.56 48 GLY G O 1
ATOM 6273 N N . CYS H 2 2 ? 20.293 11.056 3.245 1.00 50.12 1 CYS H N 1
ATOM 6274 C CA . CYS H 2 2 ? 18.876 11.132 2.909 1.00 41.45 1 CYS H CA 1
ATOM 6275 C C . CYS H 2 2 ? 18.017 10.471 3.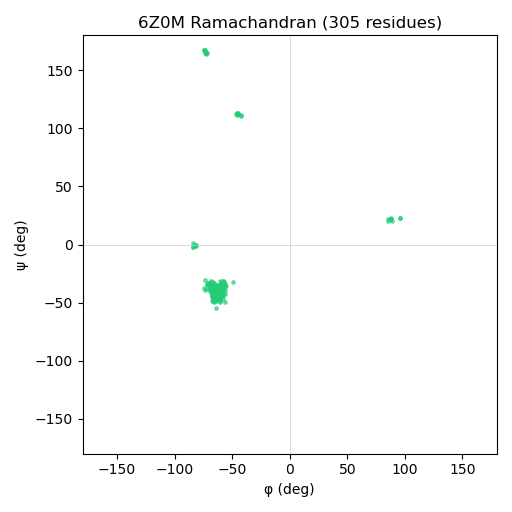984 1.00 36.76 1 CYS H C 1
ATOM 6276 O O . CYS H 2 2 ? 17.903 9.246 4.039 1.00 32.45 1 CYS H O 1
ATOM 6283 N N . LEU H 2 3 ? 17.415 11.296 4.842 1.00 35.46 2 LEU H N 1
ATOM 6284 C CA . LEU H 2 3 ? 16.504 10.775 5.855 1.00 29.61 2 LEU H CA 1
ATOM 6285 C C . LEU H 2 3 ? 15.245 10.194 5.224 1.00 24.80 2 LEU H C 1
ATOM 6286 O O . LEU H 2 3 ? 14.672 9.234 5.754 1.00 25.77 2 LEU H O 1
ATOM 6302 N N . ALA H 2 4 ? 14.807 10.753 4.094 1.00 27.78 3 ALA H N 1
ATOM 6303 C CA . ALA H 2 4 ? 13.639 10.212 3.406 1.00 32.30 3 ALA H CA 1
ATOM 6304 C C . ALA H 2 4 ? 13.868 8.764 2.994 1.00 26.02 3 ALA H C 1
ATOM 6305 O O . ALA H 2 4 ? 12.946 7.941 3.049 1.00 25.24 3 ALA H O 1
ATOM 6312 N N . ALA H 2 5 ? 15.091 8.434 2.575 1.00 27.38 4 ALA H N 1
ATOM 6313 C CA . ALA H 2 5 ? 15.397 7.055 2.207 1.00 24.24 4 ALA H CA 1
ATOM 6314 C C . ALA H 2 5 ? 15.286 6.127 3.411 1.00 23.23 4 ALA H C 1
ATOM 6315 O O . ALA H 2 5 ? 14.825 4.987 3.285 1.00 22.37 4 ALA H O 1
ATOM 6322 N N . LEU H 2 6 ? 15.724 6.590 4.583 1.00 21.75 5 LEU H N 1
ATOM 6323 C CA . LEU H 2 6 ? 15.617 5.769 5.784 1.00 21.46 5 LEU H CA 1
ATOM 6324 C C . LEU H 2 6 ? 14.160 5.544 6.176 1.00 19.33 5 LEU H C 1
ATOM 6325 O O . LEU H 2 6 ? 13.786 4.437 6.581 1.00 19.37 5 LEU H O 1
ATOM 6341 N N . ARG H 2 7 ? 13.321 6.576 6.067 1.00 18.72 6 ARG H N 1
ATOM 6342 C CA . ARG H 2 7 ? 11.900 6.387 6.347 1.00 19.13 6 ARG H CA 1
ATOM 6343 C C . ARG H 2 7 ? 11.281 5.385 5.383 1.00 18.81 6 ARG H C 1
ATOM 6344 O O . ARG H 2 7 ? 10.508 4.511 5.796 1.00 19.80 6 ARG H O 1
ATOM 6365 N N . SER H 2 8 ? 11.603 5.498 4.093 1.00 19.68 7 SER H N 1
ATOM 6366 C CA A SER H 2 8 ? 11.056 4.566 3.113 0.62 20.70 7 SER H CA 1
ATOM 6367 C CA B SER H 2 8 ? 11.056 4.567 3.112 0.38 21.08 7 SER H CA 1
ATOM 6368 C C . SER H 2 8 ? 11.454 3.133 3.437 1.00 19.63 7 SER H C 1
ATOM 6369 O O . SER H 2 8 ? 10.632 2.214 3.338 1.00 19.53 7 SER H O 1
ATOM 6384 N N . GLU H 2 9 ? 12.711 2.923 3.831 1.00 19.20 8 GLU H N 1
ATOM 6385 C CA . GLU H 2 9 ? 13.167 1.577 4.161 1.00 18.61 8 GLU H CA 1
ATOM 6386 C C . GLU H 2 9 ? 12.491 1.058 5.424 1.00 16.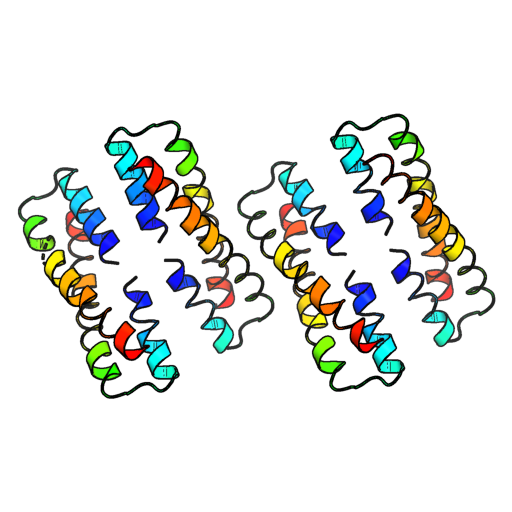92 8 GLU H C 1
ATOM 6387 O O . GLU H 2 9 ? 12.111 -0.115 5.491 1.00 17.95 8 GLU H O 1
ATOM 6399 N N . LEU H 2 10 ? 12.337 1.912 6.438 1.00 16.03 9 LEU H N 1
ATOM 6400 C CA . LEU H 2 10 ? 11.671 1.481 7.663 1.00 15.24 9 LEU H CA 1
ATOM 6401 C C . LEU H 2 10 ? 10.243 1.034 7.375 1.00 15.66 9 LEU H C 1
ATOM 6402 O O . LEU H 2 10 ? 9.815 -0.042 7.811 1.00 14.94 9 LEU H O 1
ATOM 6418 N N . GLN H 2 11 ? 9.490 1.846 6.630 1.00 15.41 10 GLN H N 1
ATOM 6419 C CA . GLN H 2 11 ? 8.119 1.472 6.306 1.00 15.01 10 GLN H CA 1
ATOM 6420 C C . GLN H 2 11 ? 8.068 0.240 5.413 1.00 15.45 10 GLN H C 1
ATOM 6421 O O . GLN H 2 11 ? 7.147 -0.574 5.539 1.00 15.77 10 GLN H O 1
ATOM 6435 N N . ALA H 2 12 ? 9.046 0.077 4.519 1.00 16.45 11 ALA H N 1
ATOM 6436 C CA . ALA H 2 12 ? 9.090 -1.123 3.690 1.00 17.74 11 ALA H CA 1
ATOM 6437 C C . ALA H 2 12 ? 9.308 -2.366 4.542 1.00 14.78 11 ALA H C 1
ATOM 6438 O O . ALA H 2 12 ? 8.650 -3.394 4.338 1.00 16.32 11 ALA H O 1
ATOM 6445 N N . LEU H 2 13 ? 10.221 -2.290 5.512 1.00 14.78 12 LEU H N 1
ATOM 6446 C CA . LEU H 2 13 ? 10.452 -3.427 6.394 1.00 14.93 12 LEU H CA 1
ATOM 6447 C C . LEU H 2 13 ? 9.197 -3.765 7.186 1.00 13.12 12 LEU H C 1
ATOM 6448 O O . LEU H 2 13 ? 8.899 -4.941 7.419 1.00 15.75 12 LEU H O 1
ATOM 6464 N N . ARG H 2 14 ? 8.436 -2.747 7.591 1.00 14.74 13 ARG H N 1
ATOM 6465 C CA . ARG H 2 14 ? 7.184 -3.005 8.295 1.00 14.26 13 ARG H CA 1
ATOM 6466 C C . ARG H 2 14 ? 6.178 -3.700 7.385 1.00 15.18 13 ARG H C 1
ATOM 6467 O O . ARG H 2 14 ? 5.559 -4.698 7.775 1.00 16.01 13 ARG H O 1
ATOM 6488 N N . ARG H 2 15 ? 6.003 -3.184 6.165 1.00 15.25 14 ARG H N 1
ATOM 6489 C CA . ARG H 2 15 ? 5.087 -3.811 5.215 1.00 15.58 14 ARG H CA 1
ATOM 6490 C C . ARG H 2 15 ? 5.462 -5.265 4.952 1.00 15.23 14 ARG H C 1
ATOM 6491 O O . ARG H 2 15 ? 4.583 -6.116 4.772 1.00 19.00 14 ARG H O 1
ATOM 6512 N N . GLU H 2 16 ? 6.760 -5.569 4.918 1.00 17.03 15 GLU H N 1
ATOM 6513 C CA A GLU H 2 16 ? 7.201 -6.921 4.605 0.35 17.62 15 GLU H CA 1
ATOM 6514 C CA B GLU H 2 16 ? 7.227 -6.915 4.611 0.65 16.94 15 GLU H CA 1
ATOM 6515 C C . GLU H 2 16 ? 7.135 -7.869 5.796 1.00 17.83 15 GLU H C 1
ATOM 6516 O O . GLU H 2 16 ? 7.333 -9.075 5.612 1.00 19.00 15 GLU H O 1
ATOM 6539 N N . GLY H 2 17 ? 6.858 -7.371 6.995 1.00 16.60 16 GLY H N 1
ATOM 6540 C CA . GLY H 2 17 ? 6.704 -8.225 8.155 1.00 17.66 16 GLY H CA 1
ATOM 6541 C C . GLY H 2 17 ? 7.928 -8.403 9.026 1.00 16.45 16 GLY H C 1
ATOM 6542 O O . GLY H 2 17 ? 8.017 -9.417 9.727 1.00 16.43 16 GLY H O 1
ATOM 6546 N N . PHE H 2 18 ? 8.880 -7.474 8.986 1.00 17.04 17 PHE H N 1
ATOM 6547 C CA . PHE H 2 18 ? 10.043 -7.534 9.860 1.00 16.29 17 PHE H CA 1
ATOM 6548 C C . PHE H 2 18 ? 9.664 -7.142 11.296 1.00 17.51 17 PHE H C 1
ATOM 6549 O O . PHE H 2 18 ? 8.582 -6.612 11.566 1.00 18.64 17 PHE H O 1
ATOM 6566 N N . SER H 2 19 ? 10.585 -7.419 12.228 1.00 18.26 18 SER H N 1
ATOM 6567 C CA . SER H 2 19 ? 10.381 -7.295 13.672 1.00 17.89 18 SER H CA 1
ATOM 6568 C C . SER H 2 19 ? 9.697 -5.991 14.079 1.00 16.55 18 SER H C 1
ATOM 6569 O O . SER H 2 19 ? 10.304 -4.918 13.977 1.00 18.16 18 SER H O 1
ATOM 6577 N N . PRO H 2 20 ? 8.452 -6.042 14.572 1.00 18.57 19 PRO H N 1
ATOM 6578 C CA . PRO H 2 20 ? 7.795 -4.799 15.019 1.00 19.49 19 PRO H CA 1
ATOM 6579 C C . PRO H 2 20 ? 8.496 -4.102 16.174 1.00 18.69 19 PRO H C 1
ATOM 6580 O O . PRO H 2 20 ? 8.522 -2.866 16.221 1.00 19.43 19 PRO H O 1
ATOM 6591 N N . GLU H 2 21 ? 9.039 -4.859 17.130 1.00 20.72 20 GLU H N 1
ATOM 6592 C CA A GLU H 2 21 ? 9.684 -4.231 18.276 0.39 23.40 20 GLU H CA 1
ATOM 6593 C CA B GLU H 2 21 ? 9.703 -4.253 18.282 0.26 23.87 20 GLU H CA 1
ATOM 6594 C CA C GLU H 2 21 ? 9.685 -4.230 18.277 0.35 22.56 20 GLU H CA 1
ATOM 6595 C C . GLU H 2 21 ? 10.899 -3.417 17.845 1.00 19.46 20 GLU H C 1
ATOM 6596 O O . GLU H 2 21 ? 11.097 -2.289 18.315 1.00 20.54 20 GLU H O 1
ATOM 6630 N N . GLU H 2 22 ? 11.719 -3.963 16.945 1.00 20.53 21 GLU H N 1
ATOM 6631 C CA . GLU H 2 22 ? 12.882 -3.220 16.475 1.00 19.62 21 GLU H CA 1
ATOM 6632 C C . GLU H 2 22 ? 12.459 -2.027 15.629 1.00 16.81 21 GLU H C 1
ATOM 6633 O O . GLU H 2 22 ? 13.025 -0.936 15.759 1.00 20.36 21 GLU H O 1
ATOM 6645 N N . LEU H 2 23 ? 11.458 -2.210 14.767 1.00 17.10 22 LEU H N 1
ATOM 6646 C CA . LEU H 2 23 ? 11.001 -1.109 13.926 1.00 15.12 22 LEU H CA 1
ATOM 6647 C C . LEU H 2 23 ? 10.430 0.030 14.760 1.00 16.14 22 LEU H C 1
ATOM 6648 O O . LEU H 2 23 ? 10.614 1.206 14.424 1.00 17.32 22 LEU H O 1
ATOM 6664 N N . ALA H 2 24 ? 9.722 -0.292 15.843 1.00 16.86 23 ALA H N 1
ATOM 6665 C CA . ALA H 2 24 ? 9.164 0.762 16.683 1.00 17.68 23 ALA H CA 1
ATOM 6666 C C . ALA H 2 24 ? 10.268 1.587 17.328 1.00 17.20 23 ALA H C 1
ATOM 6667 O O . ALA H 2 24 ? 10.181 2.819 17.387 1.00 18.54 23 ALA H O 1
ATOM 6674 N N . ALA H 2 25 ? 11.324 0.926 17.807 1.00 18.63 24 ALA H N 1
ATOM 6675 C CA . ALA H 2 25 ? 12.435 1.653 18.410 1.00 17.91 24 ALA H CA 1
ATOM 6676 C C . ALA H 2 25 ? 13.149 2.513 17.376 1.00 18.03 24 ALA H C 1
ATOM 6677 O O . ALA H 2 25 ? 13.511 3.663 17.657 1.00 19.98 24 ALA H O 1
ATOM 6684 N N . LEU H 2 26 ? 13.354 1.978 16.171 1.00 17.99 25 LEU H N 1
ATOM 6685 C CA . LEU H 2 26 ? 14.008 2.758 15.126 1.00 17.77 25 LEU H CA 1
ATOM 6686 C C . LEU H 2 26 ? 13.129 3.906 14.652 1.00 16.39 25 LEU H C 1
ATOM 6687 O O . LEU H 2 26 ? 13.645 4.972 14.298 1.00 19.85 25 LEU H O 1
ATOM 6703 N N . GLU H 2 27 ? 11.808 3.716 14.636 1.00 16.35 26 GLU H N 1
ATOM 6704 C CA A GLU H 2 27 ? 10.909 4.784 14.215 0.69 17.34 26 GLU H CA 1
ATOM 6705 C CA B GLU H 2 27 ? 10.934 4.799 14.202 0.31 16.53 26 GLU H CA 1
ATOM 6706 C C . GLU H 2 27 ? 10.955 5.956 15.189 1.00 18.38 26 GLU H C 1
ATOM 6707 O O . GLU H 2 27 ? 10.862 7.118 14.777 1.00 18.56 26 GLU H O 1
ATOM 6730 N N . SER H 2 28 ? 11.086 5.667 16.486 1.00 18.87 27 SER H N 1
ATOM 6731 C CA A SER H 2 28 ? 11.216 6.738 17.468 0.73 19.52 27 SER H CA 1
ATOM 6732 C CA B SER H 2 28 ? 11.211 6.742 17.463 0.27 20.22 27 SER H CA 1
ATOM 6733 C C . SER H 2 28 ? 12.428 7.608 17.165 1.00 19.62 27 SER H C 1
ATOM 6734 O O . SER H 2 28 ? 12.365 8.839 17.272 1.00 21.62 27 SER H O 1
ATOM 6749 N N . GLU H 2 29 ? 13.544 6.985 16.777 1.00 18.47 28 GLU H N 1
ATOM 6750 C CA . GLU H 2 29 ? 14.746 7.753 16.466 1.00 21.32 28 GLU H CA 1
ATOM 6751 C C . GLU H 2 29 ? 14.617 8.455 15.120 1.00 23.06 28 GLU H C 1
ATOM 6752 O O . GLU H 2 29 ? 15.086 9.587 14.959 1.00 24.51 28 GLU H O 1
ATOM 6764 N N . LEU H 2 30 ? 13.993 7.800 14.140 1.00 20.18 29 LEU H N 1
ATOM 6765 C CA . LEU H 2 30 ? 13.730 8.450 12.861 1.00 20.04 29 LEU H CA 1
ATOM 6766 C C . LEU H 2 30 ? 12.934 9.733 13.057 1.00 19.07 29 LEU H C 1
ATOM 6767 O O . LEU H 2 30 ? 13.296 10.790 12.529 1.00 22.19 29 LEU H O 1
ATOM 6783 N N . GLN H 2 31 ? 11.839 9.657 13.817 1.00 20.04 30 GLN H N 1
ATOM 6784 C CA . GLN H 2 31 ? 11.021 10.842 14.056 1.00 21.97 30 GLN H CA 1
ATOM 6785 C C . GLN H 2 31 ? 11.836 11.944 14.719 1.00 22.96 30 GLN H C 1
ATOM 6786 O O . GLN H 2 31 ? 11.712 13.121 14.358 1.00 22.82 30 GLN H O 1
ATOM 6800 N N . ALA H 2 32 ? 12.678 11.584 15.689 1.00 20.95 31 ALA H N 1
ATOM 6801 C CA . ALA H 2 32 ? 13.497 12.589 16.357 1.00 20.00 31 ALA H CA 1
ATOM 6802 C C . ALA H 2 32 ? 14.472 13.238 15.382 1.00 22.07 31 ALA H C 1
ATOM 6803 O O . ALA H 2 32 ? 14.675 14.456 15.418 1.00 23.67 31 ALA H O 1
ATOM 6810 N N . LEU H 2 33 ? 15.077 12.442 14.497 1.00 22.25 32 LEU H N 1
ATOM 6811 C CA . LEU H 2 33 ? 16.001 13.002 13.515 1.00 20.94 32 LEU H CA 1
ATOM 6812 C C . LEU H 2 33 ? 15.281 13.891 12.510 1.00 23.14 32 LEU H C 1
ATOM 6813 O O . LEU H 2 33 ? 15.829 14.911 12.075 1.00 25.50 32 LEU H O 1
ATOM 6829 N N . GLU H 2 34 ? 14.063 13.518 12.114 1.00 22.59 33 GLU H N 1
ATOM 6830 C CA . GLU H 2 34 ? 13.304 14.372 11.208 1.00 22.47 33 GLU H CA 1
ATOM 6831 C C . GLU H 2 34 ? 13.037 15.730 11.845 1.00 22.66 33 GLU H C 1
ATOM 6832 O O . GLU H 2 34 ? 13.129 16.768 11.179 1.00 24.67 33 GLU H O 1
ATOM 6844 N N . ARG H 2 35 ? 12.728 15.743 13.143 1.00 24.05 34 ARG H N 1
ATOM 6845 C CA A ARG H 2 35 ? 12.519 17.007 13.842 0.46 24.51 34 ARG H CA 1
ATOM 6846 C CA B ARG H 2 35 ? 12.518 17.006 13.844 0.54 23.32 34 ARG H CA 1
ATOM 6847 C C . ARG H 2 35 ? 13.817 17.798 13.941 1.00 24.07 34 ARG H C 1
ATOM 6848 O O . ARG H 2 35 ? 13.847 19.001 13.656 1.00 25.51 34 ARG H O 1
ATOM 6889 N N . GLU H 2 36 ? 14.905 17.136 14.342 1.00 22.09 35 GLU H N 1
ATOM 6890 C CA . GLU H 2 36 ? 16.181 17.829 14.498 1.00 25.05 35 GLU H CA 1
ATOM 6891 C C . GLU H 2 36 ? 16.680 18.380 13.172 1.00 24.25 35 GLU H C 1
ATOM 6892 O O . GLU H 2 36 ? 17.199 19.502 13.112 1.00 24.52 35 GLU H O 1
ATOM 6904 N N . LEU H 2 37 ? 16.550 17.599 12.098 1.00 24.82 36 LEU H N 1
ATOM 6905 C CA . LEU H 2 37 ? 17.028 18.052 10.796 1.00 24.51 36 LEU H CA 1
ATOM 6906 C C . LEU H 2 37 ? 16.269 19.290 10.338 1.00 25.29 36 LEU H C 1
ATOM 6907 O O . LEU H 2 37 ? 16.871 20.246 9.834 1.00 26.79 36 LEU H O 1
ATOM 6923 N N . ALA H 2 38 ? 14.946 19.296 10.511 1.00 27.29 37 ALA H N 1
ATOM 6924 C CA . ALA H 2 38 ? 14.159 20.451 10.097 1.00 28.25 37 ALA H CA 1
ATOM 6925 C C . ALA H 2 38 ? 14.552 21.691 10.887 1.00 26.14 37 ALA H C 1
ATOM 6926 O O . ALA H 2 38 ? 14.656 22.789 10.327 1.00 27.55 37 ALA H O 1
ATOM 6933 N N . ALA H 2 39 ? 14.788 21.534 12.191 1.00 27.42 38 ALA H N 1
ATOM 6934 C CA . ALA H 2 39 ? 15.203 22.668 13.009 1.00 25.59 38 ALA H CA 1
ATOM 6935 C C . ALA H 2 39 ? 16.571 23.184 12.580 1.00 27.75 38 ALA H C 1
ATOM 6936 O O . ALA H 2 39 ? 16.785 24.399 12.490 1.00 27.90 38 ALA H O 1
ATOM 6943 N N . LEU H 2 40 ? 17.512 22.277 12.310 1.00 24.64 39 LEU H N 1
ATOM 6944 C CA . LEU H 2 40 ? 18.841 22.705 11.884 1.00 26.26 39 LEU H CA 1
ATOM 6945 C C . LEU H 2 40 ? 18.787 23.397 10.528 1.00 26.18 39 LEU H C 1
ATOM 6946 O O . LEU H 2 40 ? 19.479 24.400 10.309 1.00 24.24 39 LEU H O 1
ATOM 6962 N N . ARG H 2 41 ? 17.977 22.878 9.602 1.00 24.74 40 ARG H N 1
ATOM 6963 C CA . ARG H 2 41 ? 17.846 23.528 8.303 1.00 26.75 40 ARG H CA 1
ATOM 6964 C C . ARG H 2 41 ? 17.326 24.951 8.459 1.00 24.60 40 ARG H C 1
ATOM 6965 O O . ARG H 2 41 ? 17.806 25.873 7.788 1.00 27.50 40 ARG H O 1
ATOM 6986 N N . SER H 2 42 ? 16.350 25.152 9.348 1.00 27.62 41 SER H N 1
ATOM 6987 C CA A SER H 2 42 ? 15.823 26.494 9.569 0.62 28.71 41 SER H CA 1
ATOM 6988 C CA B SER H 2 42 ? 15.821 26.493 9.575 0.38 29.52 41 SER H CA 1
ATOM 6989 C C . SER H 2 42 ? 16.899 27.425 10.113 1.00 28.71 41 SER H C 1
ATOM 6990 O O . SER H 2 42 ? 16.985 28.589 9.707 1.00 28.99 41 SER H O 1
ATOM 7005 N N . GLU H 2 43 ? 17.730 26.931 11.034 1.00 27.67 42 GLU H N 1
ATOM 7006 C CA . GLU H 2 43 ? 18.816 27.753 11.559 1.00 27.55 42 GLU H CA 1
ATOM 7007 C C . GLU H 2 43 ? 19.811 28.109 10.463 1.00 27.59 42 GLU H C 1
ATOM 7008 O O . GLU H 2 43 ? 20.317 29.237 10.412 1.00 26.61 42 GLU H O 1
ATOM 7020 N N . LEU H 2 44 ? 20.113 27.155 9.580 1.00 24.96 43 LEU H N 1
ATOM 7021 C CA A LEU H 2 44 ? 21.047 27.426 8.492 0.59 24.27 43 LEU H CA 1
ATOM 7022 C CA B LEU H 2 44 ? 21.047 27.423 8.494 0.41 25.69 43 LEU H CA 1
ATOM 7023 C C . LEU H 2 44 ? 20.486 28.468 7.537 1.00 26.24 43 LEU H C 1
ATOM 7024 O O . LEU H 2 44 ? 21.207 29.374 7.101 1.00 26.36 43 LEU H O 1
ATOM 7055 N N . GLN H 2 45 ? 19.202 28.355 7.196 1.00 25.69 44 GLN H N 1
ATOM 7056 C CA . GLN H 2 45 ? 18.580 29.345 6.326 1.00 29.50 44 GLN H CA 1
ATOM 7057 C C . GLN H 2 45 ? 18.585 30.722 6.976 1.00 29.38 44 GLN H C 1
ATOM 7058 O O . GLN H 2 45 ? 18.782 31.736 6.297 1.00 31.77 44 GLN H O 1
ATOM 7072 N N . ALA H 2 46 ? 18.380 30.777 8.294 1.00 31.81 45 ALA H N 1
ATOM 7073 C CA . ALA H 2 46 ? 18.391 32.058 8.993 1.00 33.77 45 ALA H CA 1
ATOM 7074 C C . ALA H 2 46 ? 19.779 32.684 8.970 1.00 30.40 45 ALA H C 1
ATOM 7075 O O . ALA H 2 46 ? 19.915 33.905 8.824 1.00 33.56 45 ALA H O 1
ATOM 7082 N N . LEU H 2 47 ? 20.824 31.866 9.116 1.00 29.55 46 LEU H N 1
ATOM 7083 C CA . LEU H 2 47 ? 22.183 32.389 9.046 1.00 27.93 46 LEU H CA 1
ATOM 7084 C C . LEU H 2 47 ? 22.497 32.896 7.642 1.00 30.65 46 LEU H C 1
ATOM 7085 O O . LEU H 2 47 ? 23.049 33.990 7.475 1.00 33.79 46 LEU H O 1
ATOM 7101 N N . ARG H 2 48 ? 22.135 32.118 6.618 1.00 28.26 47 ARG H N 1
ATOM 7102 C CA . ARG H 2 48 ? 22.350 32.554 5.241 1.00 26.94 47 ARG H CA 1
ATOM 7103 C C . ARG H 2 48 ? 21.584 33.839 4.942 1.00 34.63 47 ARG H C 1
ATOM 7104 O O . ARG H 2 48 ? 22.116 34.752 4.299 1.00 38.50 47 ARG H O 1
ATOM 7125 N N . GLY H 2 49 ? 20.334 33.924 5.389 1.00 36.77 48 GLY H N 1
ATOM 7126 C CA . GLY H 2 49 ? 19.489 35.071 5.105 1.00 40.72 48 GLY H CA 1
ATOM 7127 C C . GLY H 2 49 ? 19.911 36.347 5.810 1.00 41.59 48 GLY H C 1
ATOM 7128 O O . GLY H 2 49 ? 19.466 37.439 5.451 1.00 46.33 48 GLY H O 1
#

Radius of gyration: 29.23 Å; Cα contacts (8 Å, |Δi|>4): 312; chains: 8; bounding box: 55×57×80 Å

Nearest PDB structures (foldseek):
  6z0m-assembly1_A  TM=1.015E+00  e=1.464E-04  synthetic construct
  8cwy-assembly1_R  TM=7.350E-01  e=7.261E+00  synthetic construct
  6z0m-assembly1_A  TM=1.014E+00  e=5.955E-04  synthetic construct
  8cwy-assembly1_R  TM=4.789E-01  e=6.156E+00  synthetic construct
  6z0m-assembly1_A  TM=9.815E-01  e=1.464E-04  synthetic construct

Secondary structure (DSSP, 8-state):
-HHHHHHHHHHHHHTT--HHHHHHHHHHHHHHHHHHHHHHHHHHHHH-/-HHHHHHHHHHHHHTT--HHHHHHHHHHHHHHHHHHHHHHHHHHHHH-/-HHHHHHHHHHHHHTT--HHHHHHHHHHHHHHHHHHHHHHHHHHHHH-/-HHHHHHHHHHHHHTT--HHHHHHHHHHHHHHHHHHHHHHHHHHHHH-/-HHHHHHHHHHHHHHT--HHHHHHHHHHHHHHHHHHHHHHHHHHHHH-/-HHHHHHHHHHHHHTT--HHHHHHHHHHHHHHHHHHHHHHHHHHHHH-/-HHHHHHHHHHHHHTT--HHHHHHHHHHHHHHHHHHHHHHHHHHHHH-/-HHHHHHHHHHHHHHT--HHHHHHHHHHHHHHHHHHHHHHHHHHHHH-

B-factor: mean 35.65, std 12.56, range [13.12, 92.3]

Foldseek 3Di:
DLVVVVVVLVVCVVVPPDPVVSVVVVVVSVVVVVVVVVVVVVVVVVVD/DLVVVVVVLVVCVVVPHDPVVSVVVVVVSVVVVVVVVVVVVVVVVVVD/DLVVVVVVLVVCVVVPPDPVVSVVVVVVSVVVVVVVVVVVVVVVVVVD/DLVVVVVVLVVCVVVPPDPVVSVVVVVVSVVVVVVVVVVVVVVVVVVD/DLVVVVVVLVVCVVVPPDPVVSVVVVVVSVVVVVVVVVVVVVVVVVVD/DLVVVVVVLVVCVVVPPDPVVSVVVVVVSVVVVVVVVVVVVVVVVVVD/DLVVVVVVLVVCVVVPPDPVVSVVVVVVSVVVVVVVVVVVVVVVVVVD/DLVVVVVVLVVCVVVPHDPVVSVVVVVVSVVVVVVVVVVVVVVVVVVD

Sequence (384 aa):
NLAALRSELQALRREGFSPEERRLAALESSSRLQALEERRRLLAALRRSSRRLQALRGCLAALRSSELQQALRREGFSPEEELAALEESSELQQALERELAALRSSELQALRGNLAALRRSSELQQALRREGFSPERRLAALEESSRLQALERRLAALRRSSRLQQALRGCLAALRSSEELQALRREGFSPEEELAALEESSELQALEERELAALRSSSEELQALRGNLAALRSELQALRREEGFSPEERRLAALESSRLQALERRLAALLRRRSRRLQALRGCLAALRRSSELQALRREGFSPEEELAALESEELQQALERRELAALRRSEELQALRGNLAALRSSELQALRREGFSPEERRLAALESSRLQALERRRLAALRRSSRLQALRGCLAALRSSELQALRREEGFSPEEEELAALEESSELQALERRELAALRSSELLQALRG